Protein AF-A0A9D4T397-F1 (afdb_monomer)

Mean predicted aligned error: 15.8 Å

Structure (mmCIF, N/CA/C/O backbone):
data_AF-A0A9D4T397-F1
#
_entry.id   AF-A0A9D4T397-F1
#
loop_
_atom_site.group_PDB
_atom_site.id
_atom_site.type_symbol
_atom_site.label_atom_id
_atom_site.label_alt_id
_atom_site.label_comp_id
_atom_site.label_asym_id
_atom_site.label_entity_id
_atom_site.label_seq_id
_atom_site.pdbx_PDB_ins_code
_atom_site.Cartn_x
_atom_site.Cartn_y
_atom_site.Cartn_z
_atom_site.occupancy
_atom_site.B_iso_or_equiv
_atom_site.auth_seq_id
_atom_site.auth_comp_id
_atom_site.auth_asym_id
_atom_site.auth_atom_id
_atom_site.pdbx_PDB_model_num
ATOM 1 N N . MET A 1 1 ? 46.886 21.455 -94.958 1.00 32.69 1 MET A N 1
ATOM 2 C CA . MET A 1 1 ? 48.028 21.123 -94.073 1.00 32.69 1 MET A CA 1
ATOM 3 C C . MET A 1 1 ? 47.484 20.883 -92.666 1.00 32.69 1 MET A C 1
ATOM 5 O O . MET A 1 1 ? 46.916 21.795 -92.095 1.00 32.69 1 MET A O 1
ATOM 9 N N . ARG A 1 2 ? 47.286 19.612 -92.294 1.00 26.00 2 ARG A N 1
ATOM 10 C CA . ARG A 1 2 ? 47.994 18.867 -91.226 1.00 26.00 2 ARG A CA 1
ATOM 11 C C . ARG A 1 2 ? 47.809 19.390 -89.787 1.00 26.00 2 ARG A C 1
ATOM 13 O O . ARG A 1 2 ? 48.394 20.394 -89.420 1.00 26.00 2 ARG A O 1
ATOM 20 N N . ASN A 1 3 ? 47.084 18.566 -89.018 1.00 28.78 3 ASN A N 1
ATOM 21 C CA . ASN A 1 3 ? 47.314 18.112 -87.639 1.00 28.78 3 ASN A CA 1
ATOM 22 C C . ASN A 1 3 ? 47.782 19.111 -86.577 1.00 28.78 3 ASN A C 1
ATOM 24 O O . ASN A 1 3 ? 48.866 19.670 -86.690 1.00 28.78 3 ASN A O 1
ATOM 28 N N . LYS A 1 4 ? 47.130 19.057 -85.407 1.00 28.66 4 LYS A N 1
ATOM 29 C CA . LYS A 1 4 ? 47.877 18.869 -84.154 1.00 28.66 4 LYS A CA 1
ATOM 30 C C . LYS A 1 4 ? 47.061 18.127 -83.092 1.00 28.66 4 LYS A C 1
ATOM 32 O O . LYS A 1 4 ? 45.990 18.553 -82.677 1.00 28.66 4 LYS A O 1
ATOM 37 N N . GLN A 1 5 ? 47.613 16.976 -82.717 1.00 28.98 5 GLN A N 1
ATOM 38 C CA . GLN A 1 5 ? 47.228 16.101 -81.618 1.00 28.98 5 GLN A CA 1
ATOM 39 C C . GLN A 1 5 ? 47.583 16.713 -80.251 1.00 28.98 5 GLN A C 1
ATOM 41 O O . GLN A 1 5 ? 48.583 17.414 -80.123 1.00 28.98 5 GLN A O 1
ATOM 46 N N . LYS A 1 6 ? 46.757 16.354 -79.257 1.00 30.53 6 LYS A N 1
ATOM 47 C CA . LYS A 1 6 ? 47.047 16.012 -77.846 1.00 30.53 6 LYS A CA 1
ATOM 48 C C . LYS A 1 6 ? 48.353 16.515 -77.202 1.00 30.53 6 LYS A C 1
ATOM 50 O O . LYS A 1 6 ? 49.437 16.078 -77.568 1.00 30.53 6 LYS A O 1
ATOM 55 N N . ALA A 1 7 ? 48.193 17.174 -76.052 1.00 27.27 7 ALA A N 1
ATOM 56 C CA . ALA A 1 7 ? 48.993 16.894 -74.858 1.00 27.27 7 ALA A CA 1
ATOM 57 C C . ALA A 1 7 ? 48.145 17.118 -73.589 1.00 27.27 7 ALA A C 1
ATOM 59 O O . ALA A 1 7 ? 47.646 18.210 -73.330 1.00 27.27 7 ALA A O 1
ATOM 60 N N . THR A 1 8 ? 47.958 16.035 -72.844 1.00 28.36 8 THR A N 1
ATOM 61 C CA . THR A 1 8 ? 47.300 15.883 -71.541 1.00 28.36 8 THR A CA 1
ATOM 62 C C . THR A 1 8 ? 48.139 16.476 -70.406 1.00 28.36 8 THR A C 1
ATOM 64 O O . THR A 1 8 ? 49.345 16.241 -70.340 1.00 28.36 8 THR A O 1
ATOM 67 N N . ARG A 1 9 ? 47.499 17.172 -69.458 1.00 25.62 9 ARG A N 1
ATOM 68 C CA . ARG A 1 9 ? 48.044 17.388 -68.108 1.00 25.62 9 ARG A CA 1
ATOM 69 C C . ARG A 1 9 ? 46.893 17.492 -67.105 1.00 25.62 9 ARG A C 1
ATOM 71 O O . ARG A 1 9 ? 46.275 18.544 -66.963 1.00 25.62 9 ARG A O 1
ATOM 78 N N . ASP A 1 10 ? 46.602 16.373 -66.449 1.00 24.64 10 ASP A N 1
ATOM 79 C CA . ASP A 1 10 ? 45.645 16.277 -65.350 1.00 24.64 10 ASP A CA 1
ATOM 80 C C . ASP A 1 10 ? 46.150 17.069 -64.136 1.00 24.64 10 ASP A C 1
ATOM 82 O O . ASP A 1 10 ? 47.244 16.832 -63.623 1.00 24.64 10 ASP A O 1
ATOM 86 N N . ARG A 1 11 ? 45.341 18.030 -63.678 1.00 25.33 11 ARG A N 1
ATOM 87 C CA . ARG A 1 11 ? 45.494 18.702 -62.383 1.00 25.33 11 ARG A CA 1
ATOM 88 C C . ARG A 1 11 ? 44.459 18.109 -61.433 1.00 25.33 11 ARG A C 1
ATOM 90 O O . ARG A 1 11 ? 43.260 18.323 -61.610 1.00 25.33 11 ARG A O 1
ATOM 97 N N . VAL A 1 12 ? 44.952 17.369 -60.444 1.00 28.09 12 VAL A N 1
ATOM 98 C CA . VAL A 1 12 ? 44.207 16.873 -59.281 1.00 28.09 12 VAL A CA 1
ATOM 99 C C . VAL A 1 12 ? 43.492 18.051 -58.613 1.00 28.09 12 VAL A C 1
ATOM 101 O O . VAL A 1 12 ? 44.104 19.081 -58.332 1.00 28.09 12 VAL A O 1
ATOM 104 N N . ARG A 1 13 ? 42.176 17.919 -58.434 1.00 24.80 13 ARG A N 1
ATOM 105 C CA . ARG A 1 13 ? 41.287 18.924 -57.849 1.00 24.80 13 ARG A CA 1
ATOM 106 C C . ARG A 1 13 ? 40.946 18.470 -56.428 1.00 24.80 13 ARG A C 1
ATOM 108 O O . ARG A 1 13 ? 40.250 17.471 -56.272 1.00 24.80 13 ARG A O 1
ATOM 115 N N . ASP A 1 14 ? 41.442 19.191 -55.424 1.00 25.59 14 ASP A N 1
ATOM 116 C CA . ASP A 1 14 ? 41.036 19.044 -54.020 1.00 25.59 14 ASP A CA 1
ATOM 117 C C . ASP A 1 14 ? 39.523 19.287 -53.871 1.00 25.59 14 ASP A C 1
ATOM 119 O O . ASP A 1 14 ? 39.038 20.352 -54.277 1.00 25.59 14 ASP A O 1
ATOM 123 N N . PRO A 1 15 ? 38.745 18.368 -53.269 1.00 28.23 15 PRO A N 1
ATOM 124 C CA . PRO A 1 15 ? 37.384 18.664 -52.870 1.00 28.23 15 PRO A CA 1
ATOM 125 C C . PRO A 1 15 ? 37.344 19.228 -51.443 1.00 28.23 15 PRO A C 1
ATOM 127 O O . PRO A 1 15 ? 37.592 18.546 -50.454 1.00 28.23 15 PRO A O 1
ATOM 130 N N . GLY A 1 16 ? 36.993 20.514 -51.406 1.00 25.94 16 GLY A N 1
ATOM 131 C CA . GLY A 1 16 ? 36.494 21.336 -50.304 1.00 25.94 16 GLY A CA 1
ATOM 132 C C . GLY A 1 16 ? 36.182 20.679 -48.957 1.00 25.94 16 GLY A C 1
ATOM 133 O O . GLY A 1 16 ? 35.299 19.835 -48.816 1.00 25.94 16 GLY A O 1
ATOM 134 N N . VAL A 1 17 ? 36.801 21.250 -47.925 1.00 27.88 17 VAL A N 1
ATOM 135 C CA . VAL A 1 17 ? 36.392 21.162 -46.521 1.00 27.88 17 VAL A CA 1
ATOM 136 C C . VAL A 1 17 ? 35.009 21.807 -46.354 1.00 27.88 17 VAL A C 1
ATOM 138 O O . VAL A 1 17 ? 34.877 23.007 -46.112 1.00 27.88 17 VAL A O 1
ATOM 141 N N . THR A 1 18 ? 33.943 21.015 -46.453 1.00 28.14 18 THR A N 1
ATOM 142 C CA . THR A 1 18 ? 32.632 21.406 -45.924 1.00 28.14 18 THR A CA 1
ATOM 143 C C . THR A 1 18 ? 32.685 21.348 -44.399 1.00 28.14 18 THR A C 1
ATOM 145 O O . THR A 1 18 ? 32.777 20.266 -43.815 1.00 28.14 18 THR A O 1
ATOM 148 N N . LYS A 1 19 ? 32.631 22.515 -43.742 1.00 27.86 19 LYS A N 1
ATOM 149 C CA . LYS A 1 19 ? 32.484 22.650 -42.284 1.00 27.86 19 LYS A CA 1
ATOM 150 C C . LYS A 1 19 ? 31.275 21.829 -41.808 1.00 27.86 19 LYS A C 1
ATOM 152 O O . LYS A 1 19 ? 30.131 22.246 -41.982 1.00 27.86 19 LYS A O 1
ATOM 157 N N . LYS A 1 20 ? 31.522 20.671 -41.183 1.00 30.16 20 LYS A N 1
ATOM 158 C CA . LYS A 1 20 ? 30.503 19.919 -40.439 1.00 30.16 20 LYS A CA 1
ATOM 159 C C . LYS A 1 20 ? 29.979 20.813 -39.311 1.00 30.16 20 LYS A C 1
ATOM 161 O O . LYS A 1 20 ? 30.714 21.157 -38.388 1.00 30.16 20 LYS A O 1
ATOM 166 N N . LYS A 1 21 ? 28.701 21.190 -39.391 1.00 27.59 21 LYS A N 1
ATOM 167 C CA . LYS A 1 21 ? 27.923 21.738 -38.271 1.00 27.59 21 LYS A CA 1
ATOM 168 C C . LYS A 1 21 ? 28.069 20.759 -37.093 1.00 27.59 21 LYS A C 1
ATOM 170 O O . LYS A 1 21 ? 27.660 19.606 -37.225 1.00 27.59 21 LYS A O 1
ATOM 175 N N . LYS A 1 22 ? 28.679 21.187 -35.980 1.00 28.72 22 LYS A N 1
ATOM 176 C CA . LYS A 1 22 ? 28.710 20.415 -34.725 1.00 28.72 22 LYS A CA 1
ATOM 177 C C . LYS A 1 22 ? 27.262 20.131 -34.310 1.00 28.72 22 LYS A C 1
ATOM 179 O O . LYS A 1 22 ? 26.528 21.068 -34.003 1.00 28.72 22 LYS A O 1
ATOM 184 N N . ARG A 1 23 ? 26.848 18.861 -34.346 1.00 26.61 23 ARG A N 1
ATOM 185 C CA . ARG A 1 23 ? 25.638 18.399 -33.652 1.00 26.61 23 ARG A CA 1
ATOM 186 C C . ARG A 1 23 ? 25.927 18.381 -32.142 1.00 26.61 23 ARG A C 1
ATOM 188 O O . ARG A 1 23 ? 27.075 18.126 -31.774 1.00 26.61 23 ARG A O 1
ATOM 195 N N . PRO A 1 24 ? 24.942 18.684 -31.280 1.00 29.12 24 PRO A N 1
ATOM 196 C CA . PRO A 1 24 ? 25.073 18.470 -29.840 1.00 29.12 24 PRO A CA 1
ATOM 197 C C . PRO A 1 24 ? 25.274 16.971 -29.533 1.00 29.12 24 PRO A C 1
ATOM 199 O O . PRO A 1 24 ? 24.879 16.135 -30.348 1.00 29.12 24 PRO A O 1
ATOM 202 N N . PRO A 1 25 ? 25.906 16.614 -28.399 1.00 38.28 25 PRO A N 1
ATOM 203 C CA . PRO A 1 25 ? 26.264 15.237 -28.090 1.00 38.28 25 PRO A CA 1
ATOM 204 C C . PRO A 1 25 ? 25.022 14.477 -27.615 1.00 38.28 25 PRO A C 1
ATOM 206 O O . PRO A 1 25 ? 24.672 14.496 -26.439 1.00 38.28 25 PRO A O 1
ATOM 209 N N . SER A 1 26 ? 24.334 13.828 -28.544 1.00 40.88 26 SER A N 1
ATOM 210 C CA . SER A 1 26 ? 23.313 12.823 -28.250 1.00 40.88 26 SER A CA 1
ATOM 211 C C . SER A 1 26 ? 23.397 11.706 -29.285 1.00 40.88 26 SER A C 1
ATOM 213 O O . SER A 1 26 ? 22.489 11.507 -30.081 1.00 40.88 26 SER A O 1
ATOM 215 N N . GLU A 1 27 ? 24.522 11.003 -29.316 1.00 35.75 27 GLU A N 1
ATOM 216 C CA . GLU A 1 27 ? 24.625 9.721 -30.007 1.00 35.75 27 GLU A CA 1
ATOM 217 C C . GLU A 1 27 ? 25.244 8.746 -29.006 1.00 35.75 27 GLU A C 1
ATOM 219 O O . GLU A 1 27 ? 26.420 8.850 -28.663 1.00 35.75 27 GLU A O 1
ATOM 224 N N . CYS A 1 28 ? 24.419 7.837 -28.473 1.00 38.19 28 CYS A N 1
ATOM 225 C CA . CYS A 1 28 ? 24.928 6.615 -27.865 1.00 38.19 28 CYS A CA 1
ATOM 226 C C . CYS A 1 28 ? 25.693 5.859 -28.952 1.00 38.19 28 CYS A C 1
ATOM 228 O O . CYS A 1 28 ? 25.078 5.264 -29.840 1.00 38.19 28 CYS A O 1
ATOM 230 N N . GLU A 1 29 ? 27.016 5.868 -28.890 1.00 39.91 29 GLU A N 1
ATOM 231 C CA . GLU A 1 29 ? 27.826 4.896 -29.613 1.00 39.91 29 GLU A CA 1
ATOM 232 C C . GLU A 1 29 ? 27.652 3.570 -28.850 1.00 39.91 29 GLU A C 1
ATOM 234 O O . GLU A 1 29 ? 28.266 3.348 -27.812 1.00 39.91 29 GLU A O 1
ATOM 239 N N . VAL A 1 30 ? 26.693 2.736 -29.267 1.00 47.41 30 VAL A N 1
ATOM 240 C CA . VAL A 1 30 ? 26.606 1.365 -28.749 1.00 47.41 30 VAL A CA 1
ATOM 241 C C . VAL A 1 30 ? 27.689 0.570 -29.469 1.00 47.41 30 VAL A C 1
ATOM 243 O O . VAL A 1 30 ? 27.611 0.378 -30.689 1.00 47.41 30 VAL A O 1
ATOM 246 N N . ASP A 1 31 ? 28.706 0.140 -28.724 1.00 49.47 31 ASP A N 1
ATOM 247 C CA . ASP A 1 31 ? 29.770 -0.710 -29.249 1.00 49.47 31 ASP A CA 1
ATOM 248 C C . ASP A 1 31 ? 29.167 -2.022 -29.764 1.00 49.47 31 ASP A C 1
ATOM 250 O O . ASP A 1 31 ? 28.639 -2.839 -29.013 1.00 49.47 31 ASP A O 1
ATOM 254 N N . HIS A 1 32 ? 29.217 -2.204 -31.080 1.00 55.25 32 HIS A N 1
ATOM 255 C CA . HIS A 1 32 ? 28.773 -3.408 -31.772 1.00 55.25 32 HIS A CA 1
ATOM 256 C C . HIS A 1 32 ? 30.000 -4.143 -32.310 1.00 55.25 32 HIS A C 1
ATOM 258 O O . HIS A 1 32 ? 30.892 -3.528 -32.888 1.00 55.25 32 HIS A O 1
ATOM 264 N N . TRP A 1 33 ? 30.068 -5.457 -32.128 1.00 61.22 33 TRP A N 1
ATOM 265 C CA . TRP A 1 33 ? 31.190 -6.279 -32.586 1.00 61.22 33 TRP A CA 1
ATOM 266 C C . TRP A 1 33 ? 30.701 -7.520 -33.330 1.00 61.22 33 TRP A C 1
ATOM 268 O O . TRP A 1 33 ? 29.550 -7.939 -33.190 1.00 61.22 33 TRP A O 1
ATOM 278 N N . CYS A 1 34 ? 31.594 -8.122 -34.115 1.00 63.41 34 CYS A N 1
ATOM 279 C CA . CYS A 1 34 ? 31.302 -9.350 -34.845 1.00 63.41 34 CYS A CA 1
ATOM 280 C C . CYS A 1 34 ? 31.069 -10.528 -33.894 1.00 63.41 34 CYS A C 1
ATOM 282 O O . CYS A 1 34 ? 31.817 -10.740 -32.934 1.00 63.41 34 CYS A O 1
ATOM 284 N N . SER A 1 35 ? 30.023 -11.304 -34.179 1.00 60.94 35 SER A N 1
ATOM 285 C CA . SER A 1 35 ? 29.751 -12.550 -33.467 1.00 60.94 35 SER A CA 1
ATOM 286 C C . SER A 1 35 ? 30.775 -13.631 -33.835 1.00 60.94 35 SER A C 1
ATOM 288 O O . SER A 1 35 ? 31.486 -13.530 -34.835 1.00 60.94 35 SER A O 1
ATOM 290 N N . LYS A 1 36 ? 30.891 -14.648 -32.981 1.00 67.44 36 LYS A N 1
ATOM 291 C CA . LYS A 1 36 ? 31.815 -15.766 -33.165 1.00 67.44 36 LYS A CA 1
ATOM 292 C C . LYS A 1 36 ? 31.268 -16.759 -34.207 1.00 67.44 36 LYS A C 1
ATOM 294 O O . LYS A 1 36 ? 30.114 -17.168 -34.071 1.00 67.44 36 LYS A O 1
ATOM 299 N N . PRO A 1 37 ? 32.073 -17.199 -35.192 1.00 64.19 37 PRO A N 1
ATOM 300 C CA . PRO A 1 37 ? 31.685 -18.237 -36.144 1.00 64.19 37 PRO A CA 1
ATOM 301 C C . PRO A 1 37 ? 31.279 -19.553 -35.464 1.00 64.19 37 PRO A C 1
ATOM 303 O O . PRO A 1 37 ? 31.884 -19.982 -34.475 1.00 64.19 37 PRO A O 1
ATOM 306 N N . THR A 1 38 ? 30.273 -20.229 -36.022 1.00 54.81 38 THR A N 1
ATOM 307 C CA . THR A 1 38 ? 29.827 -21.552 -35.565 1.00 54.81 38 THR A CA 1
ATOM 308 C C . THR A 1 38 ? 30.926 -22.592 -35.789 1.00 54.81 38 THR A C 1
ATOM 310 O O . THR A 1 38 ? 31.296 -22.850 -36.930 1.00 54.81 38 THR A O 1
ATOM 313 N N . GLY A 1 39 ? 31.439 -23.193 -34.709 1.00 60.09 39 GLY A N 1
ATOM 314 C CA . GLY A 1 39 ? 32.471 -24.243 -34.758 1.00 60.09 39 GLY A CA 1
ATOM 315 C C . GLY A 1 39 ? 33.725 -23.960 -33.926 1.00 60.09 39 GLY A C 1
ATOM 316 O O . GLY A 1 39 ? 34.477 -24.882 -33.635 1.00 60.09 39 GLY A O 1
ATOM 317 N N . ILE A 1 40 ? 33.934 -22.719 -33.474 1.00 64.12 40 ILE A N 1
ATOM 318 C CA . ILE A 1 40 ? 35.049 -22.376 -32.576 1.00 64.12 40 ILE A CA 1
ATOM 319 C C . ILE A 1 40 ? 34.635 -22.692 -31.130 1.00 64.12 40 ILE A C 1
ATOM 321 O O . ILE A 1 40 ? 33.507 -22.400 -30.738 1.00 64.12 40 ILE A O 1
ATOM 325 N N . ASN A 1 41 ? 35.525 -23.236 -30.296 1.00 63.56 41 ASN A N 1
ATOM 326 C CA . ASN A 1 41 ? 35.232 -23.590 -28.896 1.00 63.56 41 ASN A CA 1
ATOM 327 C C . ASN A 1 41 ? 35.902 -22.637 -27.876 1.00 63.56 41 ASN A C 1
ATOM 329 O O . ASN A 1 41 ? 36.588 -23.081 -26.965 1.00 63.56 41 ASN A O 1
ATOM 333 N N . ARG A 1 42 ? 35.748 -21.314 -28.060 1.00 65.94 42 ARG A N 1
ATOM 334 C CA . ARG A 1 42 ? 36.219 -20.259 -27.128 1.00 65.94 42 ARG A CA 1
ATOM 335 C C . ARG A 1 42 ? 35.080 -19.556 -26.390 1.00 65.94 42 ARG A C 1
ATOM 337 O O . ARG A 1 42 ? 33.964 -19.508 -26.906 1.00 65.94 42 ARG A O 1
ATOM 344 N N . SER A 1 43 ? 35.356 -18.983 -25.224 1.00 67.00 43 SER A N 1
ATOM 345 C CA . SER A 1 43 ? 34.386 -18.132 -24.518 1.00 67.00 43 SER A CA 1
ATOM 346 C C . SER A 1 43 ? 34.147 -16.802 -25.255 1.00 67.00 43 SER A C 1
ATOM 348 O O . SER A 1 43 ? 34.983 -16.358 -26.047 1.00 67.00 43 SER A O 1
ATOM 350 N N . ASP A 1 44 ? 33.008 -16.149 -25.011 1.00 62.50 44 ASP A N 1
ATOM 351 C CA . ASP A 1 44 ? 32.657 -14.883 -25.678 1.00 62.50 44 ASP A CA 1
ATOM 352 C C . ASP A 1 44 ? 33.625 -13.740 -25.342 1.00 62.50 44 ASP A C 1
ATOM 354 O O . ASP A 1 44 ? 33.825 -12.834 -26.149 1.00 62.50 44 ASP A O 1
ATOM 358 N N . THR A 1 45 ? 34.237 -13.762 -24.159 1.00 61.75 45 THR A N 1
ATOM 359 C CA . THR A 1 45 ? 35.247 -12.784 -23.731 1.00 61.75 45 THR A CA 1
ATOM 360 C C . THR A 1 45 ? 36.570 -13.002 -24.459 1.00 61.75 45 THR A C 1
ATOM 362 O O . THR A 1 45 ? 37.114 -12.071 -25.047 1.00 61.75 45 THR A O 1
ATOM 365 N N . GLU A 1 46 ? 37.027 -14.248 -24.523 1.00 65.25 46 GLU A N 1
ATOM 366 C CA . GLU A 1 46 ? 38.259 -14.642 -25.207 1.00 65.25 46 GLU A CA 1
ATOM 367 C C . GLU A 1 46 ? 38.172 -14.420 -26.728 1.00 65.25 46 GLU A C 1
ATOM 369 O O . GLU A 1 46 ? 39.140 -14.004 -27.370 1.00 65.25 46 GLU A O 1
ATOM 374 N N . TRP A 1 47 ? 36.987 -14.613 -27.318 1.00 66.19 47 TRP A N 1
ATOM 375 C CA . TRP A 1 47 ? 36.724 -14.269 -28.717 1.00 66.19 47 TRP A CA 1
ATOM 376 C C . TRP A 1 47 ? 36.869 -12.769 -28.985 1.00 66.19 47 TRP A C 1
ATOM 378 O O . TRP A 1 47 ? 37.485 -12.374 -29.974 1.00 66.19 47 TRP A O 1
ATOM 388 N N . LYS A 1 48 ? 36.349 -11.919 -28.094 1.00 65.19 48 LYS A N 1
ATOM 389 C CA . LYS A 1 48 ? 36.448 -10.459 -28.242 1.00 65.19 48 LYS A CA 1
ATOM 390 C C . LYS A 1 48 ? 37.891 -9.959 -28.196 1.00 65.19 48 LYS A C 1
ATOM 392 O O . LYS A 1 48 ? 38.183 -8.930 -28.798 1.00 65.19 48 LYS A O 1
ATOM 397 N N . GLU A 1 49 ? 38.766 -10.647 -27.471 1.00 67.44 49 GLU A N 1
ATOM 398 C CA . GLU A 1 49 ? 40.176 -10.274 -27.328 1.00 67.44 49 GLU A CA 1
ATOM 399 C C . GLU A 1 49 ? 41.049 -10.769 -28.481 1.00 67.44 49 GLU A C 1
ATOM 401 O O . GLU A 1 49 ? 41.985 -10.078 -28.872 1.00 67.44 49 GLU A O 1
ATOM 406 N N . THR A 1 50 ? 40.734 -11.938 -29.044 1.00 64.81 50 THR A N 1
ATOM 407 C CA . THR A 1 50 ? 41.611 -12.619 -30.011 1.00 64.81 50 THR A CA 1
ATOM 408 C C . 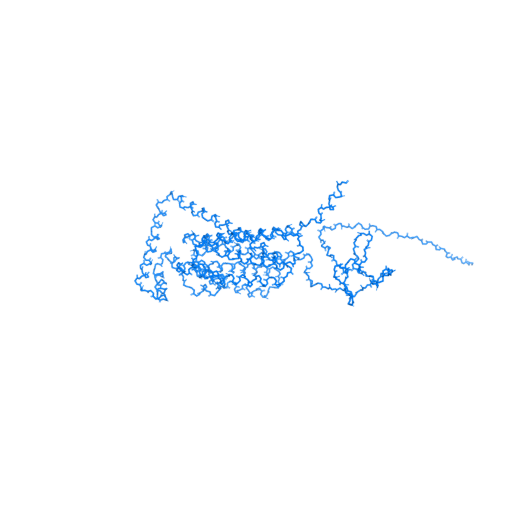THR A 1 50 ? 41.081 -12.627 -31.445 1.00 64.81 50 THR A C 1
ATOM 410 O O . THR A 1 50 ? 41.866 -12.688 -32.386 1.00 64.81 50 THR A O 1
ATOM 413 N N . GLY A 1 51 ? 39.761 -12.561 -31.635 1.00 63.84 51 GLY A N 1
ATOM 414 C CA . GLY A 1 51 ? 39.114 -12.705 -32.942 1.00 63.84 51 GLY A CA 1
ATOM 415 C C . GLY A 1 51 ? 38.939 -11.401 -33.725 1.00 63.84 51 GLY A C 1
ATOM 416 O O . GLY A 1 51 ? 38.689 -11.450 -34.928 1.00 63.84 51 GLY A O 1
ATOM 417 N N . ILE A 1 52 ? 39.073 -10.238 -33.075 1.00 67.25 52 ILE A N 1
ATOM 418 C CA . ILE A 1 52 ? 38.736 -8.933 -33.664 1.00 67.25 52 ILE A CA 1
ATOM 419 C C . ILE A 1 52 ? 39.986 -8.043 -33.749 1.00 67.25 52 ILE A C 1
ATOM 421 O O . ILE A 1 52 ? 40.576 -7.729 -32.713 1.00 67.25 52 ILE A O 1
ATOM 425 N N . PRO A 1 53 ? 40.380 -7.564 -34.944 1.00 65.06 53 PRO A N 1
ATOM 426 C CA . PRO A 1 53 ? 41.506 -6.656 -35.084 1.00 65.06 53 PRO A CA 1
ATOM 427 C C . PRO A 1 53 ? 41.194 -5.273 -34.497 1.00 65.06 53 PRO A C 1
ATOM 429 O O . PRO A 1 53 ? 40.090 -4.730 -34.655 1.00 65.06 53 PRO A O 1
ATOM 432 N N . VAL A 1 54 ? 42.204 -4.691 -33.847 1.00 63.97 54 VAL A N 1
ATOM 433 C CA . VAL A 1 54 ? 42.180 -3.344 -33.264 1.00 63.97 54 VAL A CA 1
ATOM 434 C C . VAL A 1 54 ? 42.745 -2.351 -34.281 1.00 63.97 54 VAL A C 1
ATOM 436 O O . VAL A 1 54 ? 43.825 -2.560 -34.834 1.00 63.97 54 VAL A O 1
ATOM 439 N N . GLY A 1 55 ? 42.009 -1.274 -34.558 1.00 63.12 55 GLY A N 1
ATOM 440 C CA . GLY A 1 55 ? 42.485 -0.189 -35.415 1.00 63.12 55 GLY A CA 1
ATOM 441 C C . GLY A 1 55 ? 43.588 0.636 -34.741 1.00 63.12 55 GLY A C 1
ATOM 442 O O . GLY A 1 55 ? 43.787 0.568 -33.531 1.00 63.12 55 GLY A O 1
ATOM 443 N N . ARG A 1 56 ? 44.282 1.485 -35.510 1.00 54.09 56 ARG A N 1
ATOM 444 C CA . ARG A 1 56 ? 45.321 2.397 -34.973 1.00 54.09 56 ARG A CA 1
ATOM 445 C C . ARG A 1 56 ? 44.799 3.386 -33.924 1.00 54.09 56 ARG A C 1
ATOM 447 O O . ARG A 1 56 ? 45.593 3.935 -33.171 1.00 54.09 56 ARG A O 1
ATOM 454 N N . ASP A 1 57 ? 43.483 3.555 -33.851 1.00 55.19 57 ASP A N 1
ATOM 455 C CA . ASP A 1 57 ? 42.790 4.425 -32.901 1.00 55.19 57 ASP A CA 1
ATOM 456 C C . ASP A 1 57 ? 42.475 3.723 -31.563 1.00 55.19 57 ASP A C 1
ATOM 458 O O . ASP A 1 57 ? 41.748 4.267 -30.737 1.00 55.19 57 ASP A O 1
ATOM 462 N N . GLY A 1 58 ? 42.943 2.483 -31.358 1.00 57.91 58 GLY A N 1
ATOM 463 C CA . GLY A 1 58 ? 42.645 1.673 -30.167 1.00 57.91 58 GLY A CA 1
ATOM 464 C C . GLY A 1 58 ? 41.221 1.097 -30.131 1.00 57.91 58 GLY A C 1
ATOM 465 O O . GLY A 1 58 ? 40.919 0.255 -29.289 1.00 57.91 58 GLY A O 1
ATOM 466 N N . LYS A 1 59 ? 40.351 1.497 -31.068 1.00 55.66 59 LYS A N 1
ATOM 467 C CA . LYS A 1 59 ? 38.993 0.962 -31.230 1.00 55.66 59 LYS A CA 1
ATOM 468 C C . LYS A 1 59 ? 39.003 -0.359 -32.010 1.00 55.66 59 LYS A C 1
ATOM 470 O O . LYS A 1 59 ? 39.688 -0.496 -33.028 1.00 55.66 59 LYS A O 1
ATOM 475 N N . ARG A 1 60 ? 38.228 -1.339 -31.534 1.00 62.56 60 ARG A N 1
ATOM 476 C CA . ARG A 1 60 ? 38.023 -2.633 -32.208 1.00 62.56 60 ARG A CA 1
ATOM 477 C C . ARG A 1 60 ? 37.175 -2.449 -33.462 1.00 62.56 60 ARG A C 1
ATOM 479 O O . ARG A 1 60 ? 36.283 -1.609 -33.507 1.00 62.56 60 ARG A O 1
ATOM 486 N N . SER A 1 61 ? 37.475 -3.222 -34.495 1.00 59.22 61 SER A N 1
ATOM 487 C CA . SER A 1 61 ? 36.770 -3.124 -35.770 1.00 59.22 61 SER A CA 1
ATOM 488 C C . SER A 1 61 ? 35.364 -3.738 -35.711 1.00 59.22 61 SER A C 1
ATOM 490 O O . SER A 1 61 ? 35.159 -4.838 -35.205 1.00 59.22 61 SER A O 1
ATOM 492 N N . HIS A 1 62 ? 34.380 -3.019 -36.254 1.00 56.22 62 HIS A N 1
ATOM 493 C CA . HIS A 1 62 ? 32.963 -3.388 -36.163 1.00 56.22 62 HIS A CA 1
ATOM 494 C C . HIS A 1 62 ? 32.538 -4.526 -37.121 1.00 56.22 62 HIS A C 1
ATOM 496 O O . HIS A 1 62 ? 31.526 -5.175 -36.862 1.00 56.22 62 HIS A O 1
ATOM 502 N N . CYS A 1 63 ? 33.305 -4.802 -38.191 1.00 59.44 63 CYS A N 1
ATOM 503 C CA . CYS A 1 63 ? 32.923 -5.730 -39.279 1.00 59.44 63 CYS A CA 1
ATOM 504 C C . CYS A 1 63 ? 34.094 -6.536 -39.893 1.00 59.44 63 CYS A C 1
ATOM 506 O O . CYS A 1 63 ? 34.044 -6.897 -41.071 1.00 59.44 63 CYS A O 1
ATOM 508 N N . THR A 1 64 ? 35.190 -6.760 -39.163 1.00 60.69 64 THR A N 1
ATOM 509 C CA . THR A 1 64 ? 36.332 -7.539 -39.678 1.00 60.69 64 THR A CA 1
ATOM 510 C C . THR A 1 64 ? 36.805 -8.557 -38.654 1.00 60.69 64 THR A C 1
ATOM 512 O O . THR A 1 64 ? 36.868 -8.247 -37.469 1.00 60.69 64 THR A O 1
ATOM 515 N N . VAL A 1 65 ? 37.131 -9.761 -39.121 1.00 66.88 65 VAL A N 1
ATOM 516 C CA . VAL A 1 65 ? 37.564 -10.906 -38.304 1.00 66.88 65 VAL A CA 1
ATOM 517 C C . VAL A 1 65 ? 38.790 -11.539 -38.975 1.00 66.88 65 VAL A C 1
ATOM 519 O O . VAL A 1 65 ? 38.981 -11.399 -40.187 1.00 66.88 65 VAL A O 1
ATOM 522 N N . PHE A 1 66 ? 39.642 -12.206 -38.198 1.00 63.88 66 PHE A N 1
ATOM 523 C CA . PHE A 1 66 ? 40.761 -12.985 -38.738 1.00 63.88 66 PHE A CA 1
ATOM 524 C C . PHE A 1 66 ? 40.273 -14.278 -39.416 1.00 63.88 66 PHE A C 1
ATOM 526 O O . PHE A 1 66 ? 39.445 -14.995 -38.858 1.00 63.88 66 PHE A O 1
ATOM 533 N N . GLU A 1 67 ? 40.803 -14.592 -40.604 1.00 56.38 67 GLU A N 1
ATOM 534 C CA . GLU A 1 67 ? 40.372 -15.731 -41.441 1.00 56.38 67 GLU A CA 1
ATOM 535 C C . GLU A 1 67 ? 40.619 -17.104 -40.793 1.00 56.38 67 GLU A C 1
ATOM 537 O O . GLU A 1 67 ? 39.843 -18.039 -40.989 1.00 56.38 67 GLU A O 1
ATOM 542 N N . LYS A 1 68 ? 41.684 -17.229 -39.989 1.00 59.12 68 LYS A N 1
ATOM 543 C CA . LYS A 1 68 ? 42.035 -18.446 -39.239 1.00 59.12 68 LYS A CA 1
ATOM 544 C C . LYS A 1 68 ? 42.521 -18.095 -37.829 1.00 59.12 68 LYS A C 1
ATOM 546 O O . LYS A 1 68 ? 43.722 -17.958 -37.615 1.00 59.12 68 LYS A O 1
ATOM 551 N N . PRO A 1 69 ? 41.628 -18.008 -36.832 1.00 53.69 69 PRO A N 1
ATOM 552 C CA . PRO A 1 69 ? 42.007 -17.664 -35.456 1.00 53.69 69 PRO A CA 1
ATOM 553 C C . PRO A 1 69 ? 42.822 -18.757 -34.728 1.00 53.69 69 PRO A C 1
ATOM 555 O O . PRO A 1 69 ? 43.231 -18.561 -33.581 1.00 53.69 69 PRO A O 1
ATOM 558 N N . GLU A 1 70 ? 43.048 -19.910 -35.368 1.00 52.03 70 GLU A N 1
ATOM 559 C CA . GLU A 1 70 ? 43.834 -21.037 -34.844 1.00 52.03 70 GLU A CA 1
ATOM 560 C C . GLU A 1 70 ? 45.307 -21.016 -35.289 1.00 52.03 70 GLU A C 1
ATOM 562 O O . GLU A 1 70 ? 46.157 -21.594 -34.615 1.00 52.03 70 GLU A O 1
ATOM 567 N N . ALA A 1 71 ? 45.641 -20.330 -36.387 1.00 51.81 71 ALA A N 1
ATOM 568 C CA . ALA A 1 71 ? 47.009 -20.245 -36.884 1.00 51.81 71 ALA A CA 1
ATOM 569 C C . ALA A 1 71 ? 47.638 -18.928 -36.417 1.00 51.81 71 ALA A C 1
ATOM 571 O O . ALA A 1 71 ? 47.314 -17.866 -36.938 1.00 51.81 71 ALA A O 1
ATOM 572 N N . LEU A 1 72 ? 48.573 -18.996 -35.463 1.00 49.00 72 LEU A N 1
ATOM 573 C CA . LEU A 1 72 ? 49.249 -17.839 -34.849 1.00 49.00 72 LEU A CA 1
ATOM 574 C C . LEU A 1 72 ? 49.972 -16.879 -35.830 1.00 49.00 72 LEU A C 1
ATOM 576 O O . LEU A 1 72 ? 50.518 -15.878 -35.381 1.00 49.00 72 LEU A O 1
ATOM 580 N N . ASN A 1 73 ? 49.993 -17.167 -37.136 1.00 49.34 73 ASN A N 1
ATOM 581 C CA . ASN A 1 73 ? 50.784 -16.450 -38.139 1.00 49.34 73 ASN A CA 1
ATOM 582 C C . ASN A 1 73 ? 50.014 -15.994 -39.396 1.00 49.34 73 ASN A C 1
ATOM 584 O O . ASN A 1 73 ? 50.634 -15.369 -40.255 1.00 49.34 73 ASN A O 1
ATOM 588 N N . ASP A 1 74 ? 48.706 -16.249 -39.530 1.00 47.03 74 ASP A N 1
ATOM 589 C CA . ASP A 1 74 ? 47.928 -15.756 -40.682 1.00 47.03 74 ASP A CA 1
ATOM 590 C C . ASP A 1 74 ? 47.199 -14.454 -40.306 1.00 47.03 74 ASP A C 1
ATOM 592 O O . ASP A 1 74 ? 46.235 -14.446 -39.544 1.00 47.03 74 ASP A O 1
ATOM 596 N N . THR A 1 75 ? 47.680 -13.321 -40.828 1.00 53.94 75 THR A N 1
ATOM 597 C CA . THR A 1 75 ? 47.117 -11.975 -40.578 1.00 53.94 75 THR A CA 1
ATOM 598 C C . THR A 1 75 ? 46.102 -11.547 -41.642 1.00 53.94 75 THR A C 1
ATOM 600 O O . THR A 1 75 ? 45.817 -10.356 -41.793 1.00 53.94 75 THR A O 1
ATOM 603 N N . SER A 1 76 ? 45.543 -12.493 -42.401 1.00 51.81 76 SER A N 1
ATOM 604 C CA . SER A 1 76 ? 44.537 -12.177 -43.410 1.00 51.81 76 SER A CA 1
ATOM 605 C C . SER A 1 76 ? 43.228 -11.736 -42.742 1.00 51.81 76 SER A C 1
ATOM 607 O O . SER A 1 76 ? 42.610 -12.438 -41.936 1.00 51.81 76 SER A O 1
ATOM 609 N N . ILE A 1 77 ? 42.838 -10.496 -43.044 1.00 57.31 77 ILE A N 1
ATOM 610 C CA . ILE A 1 77 ? 41.623 -9.859 -42.536 1.00 57.31 77 ILE A CA 1
ATOM 611 C C . ILE A 1 77 ? 40.520 -10.105 -43.558 1.00 57.31 77 ILE A C 1
ATOM 613 O O . ILE A 1 77 ? 40.597 -9.606 -44.683 1.00 57.31 77 ILE A O 1
ATOM 617 N N . VAL A 1 78 ? 39.471 -10.822 -43.161 1.00 58.00 78 VAL A N 1
ATOM 618 C CA . VAL A 1 78 ? 38.291 -11.033 -44.005 1.00 58.00 78 VAL A CA 1
ATOM 619 C C . VAL A 1 78 ? 37.161 -10.125 -43.522 1.00 58.00 78 VAL A C 1
ATOM 621 O O . VAL A 1 78 ? 36.896 -9.988 -42.325 1.00 58.00 78 VAL A O 1
ATOM 624 N N . ARG A 1 79 ? 36.495 -9.459 -44.474 1.00 50.62 79 ARG A N 1
ATOM 625 C CA . ARG A 1 79 ? 35.198 -8.817 -44.233 1.00 50.62 79 ARG A CA 1
ATOM 626 C C . ARG A 1 79 ? 34.142 -9.907 -44.270 1.00 50.62 79 ARG A C 1
ATOM 628 O O . ARG A 1 79 ? 33.744 -10.315 -45.358 1.00 50.62 79 ARG A O 1
ATOM 635 N N . ASP A 1 80 ? 33.696 -10.360 -43.108 1.00 50.91 80 ASP A N 1
ATOM 636 C CA . ASP A 1 80 ? 32.495 -11.181 -43.051 1.00 50.91 80 ASP A CA 1
ATOM 637 C C . ASP A 1 80 ? 31.271 -10.263 -42.946 1.00 50.91 80 ASP A C 1
ATOM 639 O O . ASP A 1 80 ? 31.151 -9.449 -42.030 1.00 50.91 80 ASP A O 1
ATOM 643 N N . GLY A 1 81 ? 30.398 -10.338 -43.948 1.00 51.12 81 GLY A N 1
ATOM 644 C CA . GLY A 1 81 ? 29.202 -9.506 -44.066 1.00 51.12 81 GLY A CA 1
ATOM 645 C C . GLY A 1 81 ? 27.950 -10.119 -43.439 1.00 51.12 81 GLY A C 1
ATOM 646 O O . GLY A 1 81 ? 26.866 -9.580 -43.653 1.00 51.12 81 GLY A O 1
ATOM 647 N N . SER A 1 82 ? 28.055 -11.245 -42.723 1.00 46.56 82 SER A N 1
ATOM 648 C CA . SER A 1 82 ? 26.918 -12.181 -42.665 1.00 46.56 82 SER A CA 1
ATOM 649 C C . SER A 1 82 ? 26.402 -12.577 -41.284 1.00 46.56 82 SER A C 1
ATOM 651 O O . SER A 1 82 ? 25.425 -13.318 -41.231 1.00 46.56 82 SER A O 1
ATOM 653 N N . HIS A 1 83 ? 26.978 -12.119 -40.168 1.00 44.56 83 HIS A N 1
ATOM 654 C CA . HIS A 1 83 ? 26.573 -12.620 -38.843 1.00 44.56 83 HIS A CA 1
ATOM 655 C C . HIS A 1 83 ? 26.443 -11.517 -37.784 1.00 44.56 83 HIS A C 1
ATOM 657 O O . HIS A 1 83 ? 27.200 -11.436 -36.812 1.00 44.56 83 HIS A O 1
ATOM 663 N N . HIS A 1 84 ? 25.421 -10.676 -37.950 1.00 42.84 84 HIS A N 1
ATOM 664 C CA . HIS A 1 84 ? 24.895 -9.855 -36.864 1.00 42.84 84 HIS A CA 1
ATOM 665 C C . HIS A 1 84 ? 23.976 -10.711 -35.985 1.00 42.84 84 HIS A C 1
ATOM 667 O O . HIS A 1 84 ? 22.828 -10.972 -36.340 1.00 42.84 84 HIS A O 1
ATOM 673 N N . HIS A 1 85 ? 24.451 -11.126 -34.808 1.00 38.03 85 HIS A N 1
ATOM 674 C CA . HIS A 1 85 ? 23.521 -11.479 -33.741 1.00 38.03 85 HIS A CA 1
ATOM 675 C C . HIS A 1 85 ? 22.875 -10.178 -33.265 1.00 38.03 85 HIS A C 1
ATOM 677 O O . HIS A 1 85 ? 23.472 -9.396 -32.528 1.00 38.03 85 HIS A O 1
ATOM 683 N N . HIS A 1 86 ? 21.651 -9.928 -33.719 1.00 38.69 86 HIS A N 1
ATOM 684 C CA . HIS A 1 86 ? 20.803 -8.941 -33.082 1.00 38.69 86 HIS A CA 1
ATOM 685 C C . HIS A 1 86 ? 20.505 -9.444 -31.663 1.00 38.69 86 HIS A C 1
ATOM 687 O O . HIS A 1 86 ? 19.741 -10.392 -31.480 1.00 38.69 86 HIS A O 1
ATOM 693 N N . GLN A 1 87 ? 21.085 -8.802 -30.645 1.00 40.25 87 GLN A 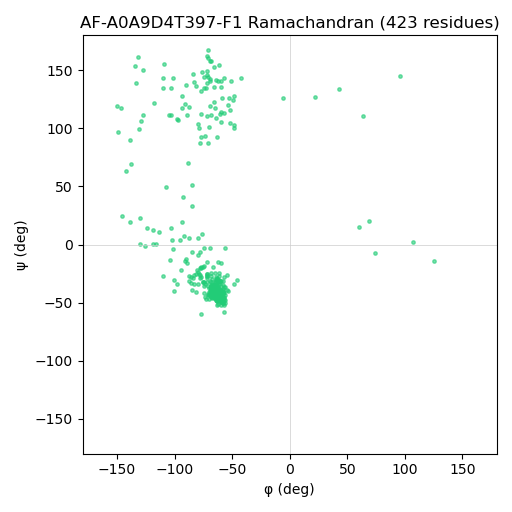N 1
ATOM 694 C CA . GLN A 1 87 ? 20.364 -8.675 -29.379 1.00 40.25 87 GLN A CA 1
ATOM 695 C C . GLN A 1 87 ? 18.970 -8.119 -29.715 1.00 40.25 87 GLN A C 1
ATOM 697 O O . GLN A 1 87 ? 18.876 -7.282 -30.625 1.00 40.25 87 GLN A O 1
ATOM 702 N N . PRO A 1 88 ? 17.891 -8.588 -29.056 1.00 33.72 88 PRO A N 1
ATOM 703 C CA . PRO A 1 88 ? 16.559 -8.060 -29.311 1.00 33.72 88 PRO A CA 1
ATOM 704 C C . PRO A 1 88 ? 16.651 -6.540 -29.260 1.00 33.72 88 PRO A C 1
ATOM 706 O O . PRO A 1 88 ? 17.191 -6.016 -28.288 1.00 33.72 88 PRO A O 1
ATOM 709 N N . LEU A 1 89 ? 16.217 -5.869 -30.335 1.00 39.88 89 LEU A N 1
ATOM 710 C CA . LEU A 1 89 ? 16.282 -4.417 -30.476 1.00 39.88 89 LEU A CA 1
ATOM 711 C C . LEU A 1 89 ? 15.726 -3.782 -29.194 1.00 39.88 89 LEU A C 1
ATOM 713 O O . LEU A 1 89 ? 14.511 -3.676 -29.015 1.00 39.88 89 LEU A O 1
ATOM 717 N N . GLU A 1 90 ? 16.604 -3.345 -28.293 1.00 41.88 90 GLU A N 1
ATOM 718 C CA . GLU A 1 90 ? 16.209 -2.329 -27.338 1.00 41.88 90 GLU A CA 1
ATOM 719 C C . GLU A 1 90 ? 15.797 -1.118 -28.183 1.00 41.88 90 GLU A C 1
ATOM 721 O O . GLU A 1 90 ? 16.484 -0.802 -29.164 1.00 41.88 90 GLU A O 1
ATOM 726 N N . PRO A 1 91 ? 14.672 -0.448 -27.872 1.00 38.34 91 PRO A N 1
ATOM 727 C CA . PRO A 1 91 ? 14.269 0.746 -28.597 1.00 38.34 91 PRO A CA 1
ATOM 728 C C . PRO A 1 91 ? 15.478 1.677 -28.689 1.00 38.34 91 PRO A C 1
ATOM 730 O O . PRO A 1 91 ? 16.123 1.925 -27.665 1.00 38.34 91 PRO A O 1
ATOM 733 N N . GLY A 1 92 ? 15.808 2.116 -29.912 1.00 43.94 92 GLY A N 1
ATOM 734 C CA . GLY A 1 92 ? 17.023 2.880 -30.206 1.00 43.94 92 GLY A CA 1
ATOM 735 C C . GLY A 1 92 ? 17.289 3.947 -29.148 1.00 43.94 92 GLY A C 1
ATOM 736 O O . GLY A 1 92 ? 16.345 4.522 -28.608 1.00 43.94 92 GLY A O 1
ATOM 737 N N . CYS A 1 93 ? 18.561 4.172 -28.819 1.00 56.28 93 CYS A N 1
ATOM 738 C CA . CYS A 1 93 ? 18.997 4.931 -27.642 1.00 56.28 93 CYS A CA 1
ATOM 739 C C . CYS A 1 93 ? 18.258 6.271 -27.412 1.00 56.28 93 CYS A C 1
ATOM 741 O O . CYS A 1 93 ? 17.992 6.633 -26.267 1.00 56.28 93 CYS A O 1
ATOM 743 N N . ASP A 1 94 ? 17.800 6.927 -28.483 1.00 57.75 94 ASP A N 1
ATOM 744 C CA . ASP A 1 94 ? 16.956 8.132 -28.472 1.00 57.75 94 ASP A CA 1
ATOM 745 C C . ASP A 1 94 ? 15.568 7.988 -27.822 1.00 57.75 94 ASP A C 1
ATOM 747 O O . ASP A 1 94 ? 14.912 8.988 -27.537 1.00 57.75 94 ASP A O 1
ATOM 751 N N . ARG A 1 95 ? 15.070 6.770 -27.592 1.00 69.25 95 ARG A N 1
ATOM 752 C CA . ARG A 1 95 ? 13.711 6.506 -27.084 1.00 69.25 95 ARG A CA 1
ATOM 753 C C . ARG A 1 95 ? 13.671 5.833 -25.716 1.00 69.25 95 ARG A C 1
ATOM 755 O O . ARG A 1 95 ? 12.581 5.637 -25.179 1.00 69.25 95 ARG A O 1
ATOM 762 N N . ARG A 1 96 ? 14.818 5.542 -25.093 1.00 71.06 96 ARG A N 1
ATOM 763 C CA . ARG A 1 96 ? 14.875 4.946 -23.739 1.00 71.06 96 ARG A CA 1
ATOM 764 C C . ARG A 1 96 ? 14.206 5.825 -22.678 1.00 71.06 96 ARG A C 1
ATOM 766 O O . ARG A 1 96 ? 13.573 5.317 -21.751 1.00 71.06 96 ARG A O 1
ATOM 773 N N . TRP A 1 97 ? 14.256 7.147 -22.856 1.00 78.75 97 TRP A N 1
ATOM 774 C CA . TRP A 1 97 ? 13.587 8.101 -21.969 1.00 78.75 97 TRP A CA 1
ATOM 775 C C . TRP A 1 97 ? 12.061 7.925 -21.932 1.00 78.75 97 TRP A C 1
ATOM 777 O O . TRP A 1 97 ? 11.456 8.260 -20.917 1.00 78.75 97 TRP A O 1
ATOM 787 N N . LEU A 1 98 ? 11.435 7.348 -22.971 1.00 82.81 98 LEU A N 1
ATOM 788 C CA . LEU A 1 98 ? 9.995 7.065 -22.979 1.00 82.81 98 LEU A CA 1
ATOM 789 C C . LEU A 1 98 ? 9.634 6.063 -21.874 1.00 82.81 98 LEU A C 1
ATOM 791 O O . LEU A 1 98 ? 8.715 6.291 -21.096 1.00 82.81 98 LEU A O 1
ATOM 795 N N . VAL A 1 99 ? 10.406 4.988 -21.708 1.00 83.50 99 VAL A N 1
ATOM 796 C CA . VAL A 1 99 ? 10.147 4.000 -20.645 1.00 83.50 99 VAL A CA 1
ATOM 797 C C . VAL A 1 99 ? 10.253 4.648 -19.259 1.00 83.50 99 VAL A C 1
ATOM 799 O O . VAL A 1 99 ? 9.416 4.415 -18.383 1.00 83.50 99 VAL A O 1
ATOM 802 N N . HIS A 1 100 ? 11.252 5.511 -19.061 1.00 82.88 100 HIS A N 1
ATOM 803 C CA . HIS A 1 100 ? 11.430 6.241 -17.806 1.00 82.88 100 HIS A CA 1
ATOM 804 C C . HIS A 1 100 ? 10.317 7.260 -17.553 1.00 82.88 100 HIS A C 1
ATOM 806 O O . HIS A 1 100 ? 9.808 7.328 -16.435 1.00 82.88 100 HIS A O 1
ATOM 812 N N . MET A 1 101 ? 9.893 7.988 -18.586 1.00 88.12 101 MET A N 1
ATOM 813 C CA . MET A 1 101 ? 8.774 8.925 -18.521 1.00 88.12 101 MET A CA 1
ATOM 814 C C . MET A 1 101 ? 7.477 8.201 -18.145 1.00 88.12 101 MET A C 1
ATOM 816 O O . MET A 1 101 ? 6.761 8.643 -17.252 1.00 88.12 101 MET A O 1
ATOM 820 N N . ALA A 1 102 ? 7.200 7.047 -18.754 1.00 90.25 102 ALA A N 1
ATOM 821 C CA . ALA A 1 102 ? 6.010 6.266 -18.438 1.00 90.25 102 ALA A CA 1
ATOM 822 C C . ALA A 1 102 ? 6.005 5.745 -16.990 1.00 90.25 102 ALA A C 1
ATOM 824 O O . ALA A 1 102 ? 4.964 5.764 -16.332 1.00 90.25 102 ALA A O 1
ATOM 825 N N . ASN A 1 103 ? 7.161 5.334 -16.459 1.00 89.25 103 ASN A N 1
ATOM 826 C CA . ASN A 1 103 ? 7.294 4.955 -15.048 1.00 89.25 103 ASN A CA 1
ATOM 827 C C . ASN A 1 103 ? 7.139 6.160 -14.102 1.00 89.25 103 ASN A C 1
ATOM 829 O O . ASN A 1 103 ? 6.527 6.027 -13.043 1.00 89.25 103 ASN A O 1
ATOM 833 N N . ALA A 1 104 ? 7.646 7.335 -14.483 1.00 91.31 104 ALA A N 1
ATOM 834 C CA . ALA A 1 104 ? 7.481 8.564 -13.711 1.00 91.31 104 ALA A CA 1
ATOM 835 C C . ALA A 1 104 ? 6.008 9.003 -13.653 1.00 91.31 104 ALA A C 1
ATOM 837 O O . ALA A 1 104 ? 5.497 9.275 -12.570 1.00 91.31 104 ALA A O 1
ATOM 838 N N . VAL A 1 105 ? 5.300 8.981 -14.789 1.00 94.62 105 VAL A N 1
ATOM 839 C CA . VAL A 1 105 ? 3.856 9.266 -14.866 1.00 94.62 105 VAL A CA 1
ATOM 840 C C . VAL A 1 105 ? 3.051 8.264 -14.038 1.00 94.62 105 VAL A C 1
ATOM 842 O O . VAL A 1 105 ? 2.144 8.655 -13.305 1.00 94.62 105 VAL A O 1
ATOM 845 N N . PHE A 1 106 ? 3.415 6.979 -14.082 1.00 94.12 106 PHE A N 1
ATOM 846 C CA . PHE A 1 106 ? 2.799 5.964 -13.230 1.00 94.12 106 PHE A CA 1
ATOM 847 C C . PHE A 1 106 ? 2.954 6.311 -11.739 1.00 94.12 106 PHE A C 1
ATOM 849 O O . PHE A 1 106 ? 1.965 6.311 -11.008 1.00 94.12 106 PHE A O 1
ATOM 856 N N . MET A 1 107 ? 4.164 6.658 -11.285 1.00 93.25 107 MET A N 1
ATOM 857 C CA . MET A 1 107 ? 4.409 7.045 -9.888 1.00 93.25 107 MET A CA 1
ATOM 858 C C . MET A 1 107 ? 3.728 8.364 -9.505 1.00 93.25 107 MET A C 1
ATOM 860 O O . MET A 1 107 ? 3.239 8.485 -8.383 1.00 93.25 107 MET A O 1
ATOM 864 N N . ALA A 1 108 ? 3.636 9.325 -10.427 1.00 94.25 108 ALA A N 1
ATOM 865 C CA . ALA A 1 108 ? 2.903 10.568 -10.212 1.00 94.25 108 ALA A CA 1
ATOM 866 C C . ALA A 1 108 ? 1.414 10.302 -9.943 1.00 94.25 108 ALA A C 1
ATOM 868 O O . ALA A 1 108 ? 0.849 10.895 -9.025 1.00 94.25 108 ALA A O 1
ATOM 869 N N . GLY A 1 109 ? 0.801 9.364 -10.675 1.00 95.25 109 GLY A N 1
ATOM 870 C CA . GLY A 1 109 ? -0.580 8.941 -10.423 1.00 95.25 109 GLY A CA 1
ATOM 871 C C . GLY A 1 109 ? -0.760 8.309 -9.042 1.00 95.25 109 GLY A C 1
ATOM 872 O O . GLY A 1 109 ? -1.721 8.632 -8.347 1.00 95.25 109 GLY A O 1
ATOM 873 N N . VAL A 1 110 ? 0.202 7.493 -8.593 1.00 93.94 110 VAL A N 1
ATOM 874 C CA . VAL A 1 110 ? 0.195 6.904 -7.241 1.00 93.94 110 VAL A CA 1
ATOM 875 C C . VAL A 1 110 ? 0.329 7.972 -6.152 1.00 93.94 110 VAL A C 1
ATOM 877 O O . VAL A 1 110 ? -0.394 7.938 -5.166 1.00 93.94 110 VAL A O 1
ATOM 880 N N . LEU A 1 111 ? 1.250 8.926 -6.286 1.00 93.31 111 LEU A N 1
ATOM 881 C CA . LEU A 1 111 ? 1.428 9.974 -5.272 1.00 93.31 111 LEU A CA 1
ATOM 882 C C . LEU A 1 111 ? 0.232 10.934 -5.230 1.00 93.31 111 LEU A C 1
ATOM 884 O O . LEU A 1 111 ? -0.222 11.309 -4.149 1.00 93.31 111 LEU A O 1
ATOM 888 N N . GLY A 1 112 ? -0.304 11.294 -6.399 1.00 92.75 112 GLY A N 1
ATOM 889 C CA . GLY A 1 112 ? -1.480 12.154 -6.507 1.00 92.75 112 GLY A CA 1
ATOM 890 C C . GLY A 1 112 ? -2.726 11.522 -5.888 1.00 92.75 112 GLY A C 1
ATOM 891 O O . GLY A 1 112 ? -3.459 12.193 -5.160 1.00 92.75 112 GLY A O 1
ATOM 892 N N . SER A 1 113 ? -2.949 10.225 -6.116 1.00 93.19 113 SER A N 1
ATOM 893 C CA . SER A 1 113 ? -4.087 9.519 -5.524 1.00 93.19 113 SER A CA 1
ATOM 894 C C . SER A 1 113 ? -3.962 9.398 -4.008 1.00 93.19 113 SER A C 1
ATOM 896 O O . SER A 1 113 ? -4.949 9.645 -3.327 1.00 93.19 113 SER A O 1
ATOM 898 N N . LEU A 1 114 ? -2.773 9.097 -3.471 1.00 91.06 114 LEU A N 1
ATOM 899 C CA . LEU A 1 114 ? -2.541 8.994 -2.027 1.00 91.06 114 LEU A CA 1
ATOM 900 C C . LEU A 1 114 ? -2.806 10.325 -1.317 1.00 91.06 114 LEU A C 1
ATOM 902 O O . LEU A 1 114 ? -3.461 10.350 -0.276 1.00 91.06 114 LEU A O 1
ATOM 906 N N . ALA A 1 115 ? -2.357 11.442 -1.894 1.00 86.44 115 ALA A N 1
ATOM 907 C CA . ALA A 1 115 ? -2.604 12.766 -1.330 1.00 86.44 115 ALA A CA 1
ATOM 908 C C . ALA A 1 115 ? -4.107 13.100 -1.261 1.00 86.44 115 ALA A C 1
ATOM 910 O O . ALA A 1 115 ? -4.571 13.689 -0.284 1.00 86.44 115 ALA A O 1
ATOM 911 N N . ALA A 1 116 ? -4.880 12.695 -2.273 1.00 87.75 116 ALA A N 1
ATOM 912 C CA . ALA A 1 116 ? -6.309 12.984 -2.354 1.00 87.75 116 ALA A CA 1
ATOM 913 C C . ALA A 1 116 ? -7.185 11.980 -1.581 1.00 87.75 116 ALA A C 1
ATOM 915 O O . ALA A 1 116 ? -8.169 12.372 -0.948 1.00 87.75 116 ALA A O 1
ATOM 916 N N . SER A 1 117 ? -6.853 10.685 -1.609 1.00 85.62 117 SER A N 1
ATOM 917 C CA . SER A 1 117 ? -7.728 9.609 -1.129 1.00 85.62 117 SER A CA 1
ATOM 918 C C . SER A 1 117 ? -8.031 9.720 0.360 1.00 85.62 117 SER A C 1
ATOM 920 O O . SER A 1 117 ? -9.170 9.490 0.763 1.00 85.62 117 SER A O 1
ATOM 922 N N . GLY A 1 118 ? -7.059 10.129 1.182 1.00 80.69 118 GLY A N 1
ATOM 923 C CA . GLY A 1 118 ? -7.268 10.306 2.622 1.00 80.69 118 GLY A CA 1
ATOM 924 C C . GLY A 1 118 ? -8.388 11.306 2.923 1.00 80.69 118 GLY A C 1
ATOM 925 O O . GLY A 1 118 ? -9.334 10.978 3.627 1.00 80.69 118 GLY A O 1
ATOM 926 N N . TYR A 1 119 ? -8.340 12.485 2.300 1.00 83.38 119 TYR A N 1
ATOM 927 C CA . TYR A 1 119 ? -9.337 13.539 2.498 1.00 83.38 119 TYR A CA 1
ATOM 928 C C . TYR A 1 119 ? -10.701 13.179 1.893 1.00 83.38 119 TYR A C 1
ATOM 930 O O . TYR A 1 119 ? -11.747 13.302 2.534 1.00 83.38 119 TYR A O 1
ATOM 938 N N . VAL A 1 120 ? -10.699 12.694 0.649 1.00 87.75 120 VAL A N 1
ATOM 939 C CA . VAL A 1 120 ? -11.930 12.409 -0.099 1.00 87.75 120 VAL A CA 1
ATOM 940 C C . VAL A 1 120 ? -12.732 11.277 0.556 1.00 87.75 120 VAL A C 1
ATOM 942 O O . VAL A 1 120 ? -13.963 11.327 0.596 1.00 87.75 120 VAL A O 1
ATOM 945 N N . THR A 1 121 ? -12.059 10.271 1.119 1.00 86.25 121 THR A N 1
ATOM 946 C CA . THR A 1 121 ? -12.722 9.123 1.762 1.00 86.25 121 THR A CA 1
ATOM 947 C C . THR A 1 121 ? -13.377 9.463 3.093 1.00 86.25 121 THR A C 1
ATOM 949 O O . THR A 1 121 ? -14.355 8.808 3.471 1.00 86.25 121 THR A O 1
ATOM 952 N N . ASP A 1 122 ? -12.898 10.494 3.786 1.00 81.38 122 ASP A N 1
ATOM 953 C CA . ASP A 1 122 ? -13.535 11.030 4.989 1.00 81.38 122 ASP A CA 1
ATOM 954 C C . ASP A 1 122 ? -14.839 11.761 4.650 1.00 81.38 122 ASP A C 1
ATOM 956 O O . ASP A 1 122 ? -15.847 11.598 5.349 1.00 81.38 122 ASP A O 1
ATOM 960 N N . ILE A 1 123 ? -14.882 12.447 3.505 1.00 83.44 123 ILE A N 1
ATOM 961 C CA . ILE A 1 123 ? -16.086 13.138 3.036 1.00 83.44 123 ILE A CA 1
ATOM 962 C C . ILE A 1 123 ? -17.101 12.152 2.451 1.00 83.44 123 ILE A C 1
ATOM 964 O O . ILE A 1 123 ? -18.230 12.062 2.933 1.00 83.44 123 ILE A O 1
ATOM 968 N N . ILE A 1 124 ? -16.718 11.418 1.410 1.00 86.88 124 ILE A N 1
ATOM 969 C CA . ILE A 1 124 ? -17.648 10.629 0.590 1.00 86.88 124 ILE A CA 1
ATOM 970 C C . ILE A 1 124 ? -17.970 9.275 1.245 1.00 86.88 124 ILE A C 1
ATOM 972 O O . ILE A 1 124 ? -19.050 8.719 1.032 1.00 86.88 124 ILE A O 1
ATOM 976 N N . GLY A 1 125 ? -17.062 8.775 2.085 1.00 83.94 125 GLY A N 1
ATOM 977 C CA . GLY A 1 125 ? -17.130 7.454 2.698 1.00 83.94 125 GLY A CA 1
ATOM 978 C C . GLY A 1 125 ? -16.331 6.410 1.918 1.00 83.94 125 GLY A C 1
ATOM 979 O O . GLY A 1 125 ? -16.267 6.425 0.689 1.00 83.94 125 GLY A O 1
ATOM 980 N N . ARG A 1 126 ? -15.733 5.463 2.648 1.00 85.81 126 ARG A N 1
ATOM 981 C CA . ARG A 1 126 ? -14.754 4.500 2.112 1.00 85.81 126 ARG A CA 1
ATOM 982 C C . ARG A 1 126 ? -15.349 3.585 1.029 1.00 85.81 126 ARG A C 1
ATOM 984 O O . ARG A 1 126 ? -14.787 3.481 -0.053 1.00 85.81 126 ARG A O 1
ATOM 991 N N . LYS A 1 127 ? -16.527 2.994 1.276 1.00 83.69 127 LYS A N 1
ATOM 992 C CA . LYS A 1 127 ? -17.184 2.039 0.356 1.00 83.69 127 LYS A CA 1
ATOM 993 C C . LYS A 1 127 ? -17.497 2.633 -1.024 1.00 83.69 127 LYS A C 1
ATOM 995 O O . LYS A 1 127 ? -17.297 1.979 -2.038 1.00 83.69 127 LYS A O 1
ATOM 1000 N N . ARG A 1 128 ? -17.967 3.883 -1.070 1.00 86.69 128 ARG A N 1
ATOM 1001 C CA . ARG A 1 128 ? -18.288 4.564 -2.337 1.00 86.69 128 ARG A CA 1
ATOM 1002 C C . ARG A 1 128 ? -17.033 4.854 -3.158 1.00 86.69 128 ARG A C 1
ATOM 1004 O O . ARG A 1 128 ? -17.071 4.736 -4.376 1.00 86.69 128 ARG A O 1
ATOM 1011 N N . ILE A 1 129 ? -15.933 5.207 -2.489 1.00 89.12 129 ILE A N 1
ATOM 1012 C CA . ILE A 1 129 ? -14.648 5.447 -3.151 1.00 89.12 129 ILE A CA 1
ATOM 1013 C C . ILE A 1 129 ? -14.060 4.161 -3.721 1.00 89.12 129 ILE A C 1
ATOM 1015 O O . ILE A 1 129 ? -13.559 4.205 -4.836 1.00 89.12 129 ILE A O 1
ATOM 1019 N N . ILE A 1 130 ? -14.172 3.032 -3.014 1.00 86.69 130 ILE A N 1
ATOM 1020 C CA . ILE A 1 130 ? -13.763 1.717 -3.533 1.00 86.69 130 ILE A CA 1
ATOM 1021 C C . ILE A 1 130 ? -14.511 1.415 -4.837 1.00 86.69 130 ILE A C 1
ATOM 1023 O O . ILE A 1 130 ? -13.867 1.304 -5.875 1.00 86.69 130 ILE A O 1
ATOM 1027 N N . GLY A 1 131 ? -15.849 1.407 -4.821 1.00 85.44 131 GLY A N 1
ATOM 1028 C CA . GLY A 1 131 ? -16.634 1.112 -6.027 1.00 85.44 131 GLY A CA 1
ATOM 1029 C C . GLY A 1 131 ? -16.373 2.091 -7.181 1.00 85.44 131 GLY A C 1
ATOM 1030 O O . GLY A 1 131 ? -16.238 1.681 -8.333 1.00 85.44 131 GLY A O 1
ATOM 1031 N N . GLY A 1 132 ? -16.227 3.387 -6.877 1.00 89.19 132 GLY A N 1
ATOM 1032 C CA . GLY A 1 132 ? -15.868 4.402 -7.870 1.00 89.19 132 GLY A CA 1
ATOM 1033 C C . GLY A 1 132 ? -14.476 4.187 -8.474 1.00 89.19 132 GLY A C 1
ATOM 1034 O O . GLY A 1 132 ? -14.324 4.240 -9.692 1.00 89.19 132 GLY A O 1
ATOM 1035 N N . ALA A 1 133 ? -13.467 3.898 -7.648 1.00 89.69 133 ALA A N 1
ATOM 1036 C CA . ALA A 1 133 ? -12.104 3.629 -8.101 1.00 89.69 133 ALA A CA 1
ATOM 1037 C C . ALA A 1 133 ? -12.020 2.340 -8.930 1.00 89.69 133 ALA A C 1
ATOM 1039 O O . ALA A 1 133 ? -11.333 2.327 -9.949 1.00 89.69 133 ALA A O 1
ATOM 1040 N N . THR A 1 134 ? -12.754 1.287 -8.553 1.00 88.62 134 THR A N 1
ATOM 1041 C CA . THR A 1 134 ? -12.858 0.046 -9.335 1.00 88.62 134 THR A CA 1
ATOM 1042 C C . THR A 1 134 ? -13.452 0.315 -10.718 1.00 88.62 134 THR A C 1
ATOM 1044 O O . THR A 1 134 ? -12.908 -0.133 -11.726 1.00 88.62 134 THR A O 1
ATOM 1047 N N . PHE A 1 135 ? -14.526 1.104 -10.798 1.00 91.00 135 PHE A N 1
ATOM 1048 C CA . PHE A 1 135 ? -15.147 1.460 -12.074 1.00 91.00 135 PHE A CA 1
ATOM 1049 C C . PHE A 1 135 ? -14.207 2.275 -12.977 1.00 91.00 135 PHE A C 1
ATOM 1051 O O . PHE A 1 135 ? -14.038 1.950 -14.153 1.00 91.00 135 PHE A O 1
ATOM 1058 N N . VAL A 1 136 ? -13.537 3.291 -12.419 1.00 93.31 136 VAL A N 1
ATOM 1059 C CA . VAL A 1 136 ? -12.545 4.099 -13.149 1.00 93.31 136 VAL A CA 1
ATOM 1060 C C . VAL A 1 136 ? -11.371 3.237 -13.621 1.00 93.31 136 VAL A C 1
ATOM 1062 O O . VAL A 1 136 ? -10.926 3.385 -14.760 1.00 93.31 136 VAL A O 1
ATOM 1065 N N . LEU A 1 137 ? -10.905 2.301 -12.790 1.00 92.00 137 LEU A N 1
ATOM 1066 C CA . LEU A 1 137 ? -9.849 1.358 -13.148 1.00 92.00 137 LEU A CA 1
ATOM 1067 C C . LEU A 1 137 ? -10.255 0.481 -14.339 1.00 92.00 137 LEU A C 1
ATOM 1069 O O . LEU A 1 137 ? -9.460 0.334 -15.264 1.00 92.00 137 LEU A O 1
ATOM 1073 N N . MET A 1 138 ? -11.479 -0.059 -14.353 1.00 91.44 138 MET A N 1
ATOM 1074 C CA . MET A 1 138 ? -11.968 -0.879 -15.469 1.00 91.44 138 MET A CA 1
ATOM 1075 C C . MET A 1 138 ? -12.049 -0.087 -16.777 1.00 91.44 138 MET A C 1
ATOM 1077 O O . MET A 1 138 ? -11.580 -0.568 -17.808 1.00 91.44 138 MET A O 1
ATOM 1081 N N . ILE A 1 139 ? -12.578 1.141 -16.738 1.00 94.12 139 ILE A N 1
ATOM 1082 C CA . ILE A 1 139 ? -12.645 2.009 -17.924 1.00 94.12 139 ILE A CA 1
ATOM 1083 C C . ILE A 1 139 ? -11.243 2.330 -18.437 1.00 94.12 139 ILE A C 1
ATOM 1085 O O . ILE A 1 139 ? -10.993 2.246 -19.637 1.00 94.12 139 ILE A O 1
ATOM 1089 N N . ALA A 1 140 ? -10.317 2.690 -17.546 1.00 94.50 140 ALA A N 1
ATOM 1090 C CA . ALA A 1 140 ? -8.959 3.045 -17.935 1.00 94.50 140 ALA A CA 1
ATOM 1091 C C . ALA A 1 140 ? -8.172 1.838 -18.467 1.00 94.50 140 ALA A C 1
ATOM 1093 O O . ALA A 1 140 ? -7.422 1.985 -19.430 1.00 94.50 140 ALA A O 1
ATOM 1094 N N . ALA A 1 141 ? -8.368 0.650 -17.885 1.00 92.44 141 ALA A N 1
ATOM 1095 C CA . ALA A 1 141 ? -7.772 -0.594 -18.363 1.00 92.44 141 ALA A CA 1
ATOM 1096 C C . ALA A 1 141 ? -8.288 -0.960 -19.762 1.00 92.44 141 ALA A C 1
ATOM 1098 O O . ALA A 1 141 ? -7.486 -1.211 -20.659 1.00 92.44 141 ALA A O 1
ATOM 1099 N N . PHE A 1 142 ? -9.607 -0.907 -19.971 1.00 93.56 142 PHE A N 1
ATOM 1100 C CA . PHE A 1 142 ? -10.216 -1.159 -21.277 1.00 93.56 142 PHE A CA 1
ATOM 1101 C C . PHE A 1 142 ? -9.799 -0.110 -22.316 1.00 93.56 142 PHE A C 1
ATOM 1103 O O . PHE A 1 142 ? -9.398 -0.455 -23.423 1.00 93.56 142 PHE A O 1
ATOM 1110 N N . GLY A 1 143 ? -9.810 1.175 -21.951 1.00 91.25 143 GLY A N 1
ATOM 1111 C CA . GLY A 1 143 ? -9.337 2.264 -22.810 1.00 91.25 143 GLY A CA 1
ATOM 1112 C C . GLY A 1 143 ? -7.851 2.145 -23.163 1.00 91.25 143 GLY A C 1
ATOM 1113 O O . GLY A 1 143 ? -7.451 2.491 -24.274 1.00 91.25 143 GLY A O 1
ATOM 1114 N N . GLY A 1 144 ? -7.041 1.592 -22.255 1.00 91.88 144 GLY A N 1
ATOM 1115 C CA . GLY A 1 144 ? -5.630 1.286 -22.484 1.00 91.88 144 GLY A CA 1
ATOM 1116 C C . GLY A 1 144 ? -5.396 0.281 -23.615 1.00 91.88 144 GLY A C 1
ATOM 1117 O O . GLY A 1 144 ? -4.397 0.400 -24.321 1.00 91.88 144 GLY A O 1
ATOM 1118 N N . CYS A 1 145 ? -6.327 -0.650 -23.856 1.00 92.81 145 CYS A N 1
ATOM 1119 C CA . CYS A 1 145 ? -6.235 -1.608 -24.964 1.00 92.81 145 CYS A CA 1
ATOM 1120 C C . CYS A 1 145 ? -6.293 -0.938 -26.346 1.00 92.81 145 CYS A C 1
ATOM 1122 O O . CYS A 1 145 ? -5.759 -1.483 -27.308 1.00 92.81 145 CYS A O 1
ATOM 1124 N N . PHE A 1 146 ? -6.900 0.248 -26.443 1.00 93.00 146 PHE A N 1
ATOM 1125 C CA . PHE A 1 146 ? -7.036 1.017 -27.686 1.00 93.00 146 PHE A CA 1
ATOM 1126 C C . PHE A 1 146 ? -6.049 2.193 -27.766 1.00 93.00 146 PHE A C 1
ATOM 1128 O O . PHE A 1 146 ? -6.217 3.105 -28.581 1.00 93.00 146 PHE A O 1
ATOM 1135 N N . ALA A 1 147 ? -5.030 2.219 -26.900 1.00 92.19 147 ALA A N 1
ATOM 1136 C CA . ALA A 1 147 ? -4.062 3.306 -26.838 1.00 92.19 147 ALA A CA 1
ATOM 1137 C C . ALA A 1 147 ? -3.122 3.302 -28.059 1.00 92.19 147 ALA A C 1
ATOM 1139 O O . ALA A 1 147 ? -2.020 2.763 -28.023 1.00 92.19 147 ALA A O 1
ATOM 1140 N N . ASN A 1 148 ? -3.545 3.973 -29.133 1.00 92.25 148 ASN A N 1
ATOM 1141 C CA . ASN A 1 148 ? -2.781 4.079 -30.383 1.00 92.25 148 ASN A CA 1
ATOM 1142 C C . ASN A 1 148 ? -1.737 5.207 -30.383 1.00 92.25 148 ASN A C 1
ATOM 1144 O O . ASN A 1 148 ? -0.954 5.337 -31.322 1.00 92.25 148 ASN 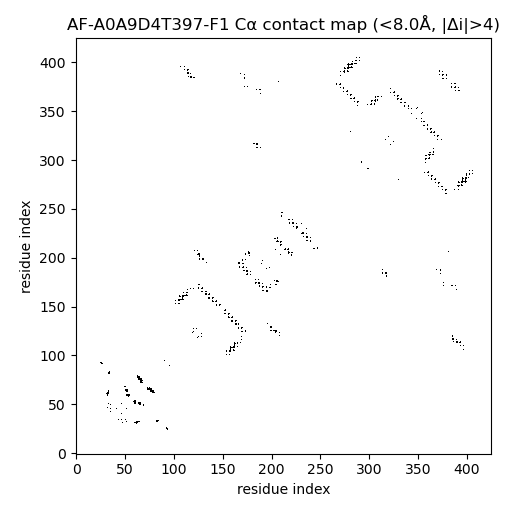A O 1
ATOM 1148 N N . THR A 1 149 ? -1.713 6.045 -29.343 1.00 92.69 149 THR A N 1
ATOM 1149 C CA . THR A 1 149 ? -0.705 7.097 -29.180 1.00 92.69 149 THR A CA 1
ATOM 1150 C C . THR A 1 149 ? -0.042 7.001 -27.816 1.00 92.69 149 THR A C 1
ATOM 1152 O O . THR A 1 149 ? -0.660 6.612 -26.822 1.00 92.69 149 THR A O 1
ATOM 1155 N N . TYR A 1 150 ? 1.223 7.417 -27.754 1.00 90.00 150 TYR A N 1
ATOM 1156 C CA . TYR A 1 150 ? 1.981 7.417 -26.506 1.00 90.00 150 TYR A CA 1
ATOM 1157 C C . TYR A 1 150 ? 1.345 8.316 -25.431 1.00 90.00 150 TYR A C 1
ATOM 1159 O O . TYR A 1 150 ? 1.394 7.991 -24.250 1.00 90.00 150 TYR A O 1
ATOM 1167 N N . VAL A 1 151 ? 0.676 9.406 -25.823 1.00 92.94 151 VAL A N 1
ATOM 1168 C CA . VAL A 1 151 ? -0.035 10.291 -24.884 1.00 92.94 151 VAL A CA 1
ATOM 1169 C C . VAL A 1 151 ? -1.237 9.583 -24.255 1.00 92.94 151 VAL A C 1
ATOM 1171 O O . VAL A 1 151 ? -1.375 9.604 -23.036 1.00 92.94 151 VAL A O 1
ATOM 1174 N N . ILE A 1 152 ? -2.064 8.891 -25.052 1.00 92.75 152 ILE A N 1
ATOM 1175 C CA . ILE A 1 152 ? -3.198 8.107 -24.527 1.00 92.75 152 ILE A CA 1
ATOM 1176 C C . ILE A 1 152 ? -2.688 6.993 -23.605 1.00 92.75 152 ILE A C 1
ATOM 1178 O O . ILE A 1 152 ? -3.257 6.759 -22.536 1.00 92.75 152 ILE A O 1
ATOM 1182 N N . TYR A 1 153 ? -1.575 6.354 -23.967 1.00 93.31 153 TYR A N 1
ATOM 1183 C CA . TYR A 1 153 ? -0.906 5.379 -23.110 1.00 93.31 153 TYR A CA 1
ATOM 1184 C C . TYR A 1 153 ? -0.458 5.988 -21.768 1.00 93.31 153 TYR A C 1
ATOM 1186 O O . TYR A 1 153 ? -0.696 5.402 -20.715 1.00 93.31 153 TYR A O 1
ATOM 1194 N N . LEU A 1 154 ? 0.132 7.187 -21.764 1.00 94.75 154 LEU A N 1
ATOM 1195 C CA . LEU A 1 154 ? 0.519 7.871 -20.525 1.00 94.75 154 LEU A CA 1
ATOM 1196 C C . LEU A 1 154 ? -0.690 8.251 -19.660 1.00 94.75 154 LEU A C 1
ATOM 1198 O O . LEU A 1 154 ? -0.666 8.024 -18.450 1.00 94.75 154 LEU A O 1
ATOM 1202 N N . CYS A 1 155 ? -1.751 8.792 -20.263 1.00 95.56 155 CYS A N 1
ATOM 1203 C CA . CYS A 1 155 ? -2.970 9.171 -19.547 1.00 95.56 155 CYS A CA 1
ATOM 1204 C C . CYS A 1 155 ? -3.654 7.956 -18.910 1.00 95.56 155 CYS A C 1
ATOM 1206 O O . CYS A 1 155 ? -3.966 7.977 -17.721 1.00 95.56 155 CYS A O 1
ATOM 1208 N N . THR A 1 156 ? -3.842 6.874 -19.670 1.00 94.50 156 THR A N 1
ATOM 1209 C CA . THR A 1 156 ? -4.425 5.626 -19.146 1.00 94.50 156 THR A CA 1
ATOM 1210 C C . THR A 1 156 ? -3.561 5.048 -18.031 1.00 94.50 156 THR A C 1
ATOM 1212 O O . THR A 1 156 ? -4.082 4.686 -16.980 1.00 94.50 156 THR A O 1
ATOM 1215 N N . ARG A 1 157 ? -2.233 5.063 -18.186 1.00 94.50 157 ARG A N 1
ATOM 1216 C CA . ARG A 1 157 ? -1.294 4.586 -17.166 1.00 94.50 157 ARG A CA 1
ATOM 1217 C C . ARG A 1 157 ? -1.340 5.403 -15.869 1.00 94.50 157 ARG A C 1
ATOM 1219 O O . ARG A 1 157 ? -1.272 4.807 -14.796 1.00 94.50 157 ARG A O 1
ATOM 1226 N N . PHE A 1 158 ? -1.490 6.726 -15.954 1.00 96.31 158 PHE A N 1
ATOM 1227 C CA . PHE A 1 158 ? -1.690 7.604 -14.793 1.00 96.31 158 PHE A CA 1
ATOM 1228 C C . PHE A 1 158 ? -3.000 7.288 -14.057 1.00 96.31 158 PHE A C 1
ATOM 1230 O O . PHE A 1 158 ? -3.022 7.179 -12.832 1.00 96.31 158 PHE A O 1
ATOM 1237 N N . VAL A 1 159 ? -4.097 7.109 -14.799 1.00 96.12 159 VAL A N 1
ATOM 1238 C CA . VAL A 1 159 ? -5.418 6.828 -14.213 1.00 96.12 159 VAL A CA 1
ATOM 1239 C C . VAL A 1 159 ? -5.462 5.434 -13.588 1.00 96.12 159 VAL A C 1
ATOM 1241 O O . VAL A 1 159 ? -5.974 5.282 -12.478 1.00 96.12 159 VAL A O 1
ATOM 1244 N N . ILE A 1 160 ? -4.891 4.427 -14.256 1.00 94.50 160 ILE A N 1
ATOM 1245 C CA . ILE A 1 160 ? -4.769 3.063 -13.728 1.00 94.50 160 ILE A CA 1
ATOM 1246 C C . ILE A 1 160 ? -3.983 3.084 -12.417 1.00 94.50 160 ILE A C 1
ATOM 1248 O O . ILE A 1 160 ? -4.451 2.529 -11.426 1.00 94.50 160 ILE A O 1
ATOM 1252 N N . SER A 1 161 ? -2.825 3.753 -12.386 1.00 94.38 161 SER A N 1
ATOM 1253 C CA . SER A 1 161 ? -1.967 3.772 -11.198 1.00 94.38 161 SER A CA 1
ATOM 1254 C C . SER A 1 161 ? -2.601 4.517 -10.024 1.00 94.38 161 SER A C 1
ATOM 1256 O O . SER A 1 161 ? -2.531 4.048 -8.884 1.00 94.38 161 SER A O 1
ATOM 1258 N N . GLY A 1 162 ? -3.268 5.643 -10.289 1.00 93.75 162 GLY A N 1
ATOM 1259 C CA . GLY A 1 162 ? -4.010 6.390 -9.278 1.00 93.75 162 GLY A CA 1
ATOM 1260 C C . GLY A 1 162 ? -5.199 5.601 -8.726 1.00 93.75 162 GLY A C 1
ATOM 1261 O O . GLY A 1 162 ? -5.385 5.533 -7.512 1.00 93.75 162 GLY A O 1
ATOM 1262 N N . SER A 1 163 ? -5.960 4.934 -9.595 1.00 92.50 163 SER A N 1
ATOM 1263 C CA . SER A 1 163 ? -7.138 4.154 -9.193 1.00 92.50 163 SER A CA 1
ATOM 1264 C C . SER A 1 163 ? -6.753 2.891 -8.425 1.00 92.50 163 SER A C 1
ATOM 1266 O O . SER A 1 163 ? -7.336 2.611 -7.380 1.00 92.50 163 SER A O 1
ATOM 1268 N N . SER A 1 164 ? -5.730 2.158 -8.881 1.00 89.75 164 SER A N 1
ATOM 1269 C CA . SER A 1 164 ? -5.265 0.946 -8.200 1.00 89.75 164 SER A CA 1
ATOM 1270 C C . SER A 1 164 ? -4.707 1.254 -6.809 1.00 89.75 164 SER A C 1
ATOM 1272 O O . SER A 1 164 ? -4.988 0.537 -5.855 1.00 89.75 164 SER A O 1
ATOM 1274 N N . SER A 1 165 ? -3.942 2.341 -6.667 1.00 89.69 165 SER A N 1
ATOM 1275 C CA . SER A 1 165 ? -3.381 2.754 -5.374 1.00 89.69 165 SER A CA 1
ATOM 1276 C C . SER A 1 165 ? -4.446 3.283 -4.412 1.00 89.69 165 SER A C 1
ATOM 1278 O O . SER A 1 165 ? -4.424 2.908 -3.239 1.00 89.69 165 SER A O 1
ATOM 1280 N N . ALA A 1 166 ? -5.408 4.080 -4.897 1.00 89.38 166 ALA A N 1
ATOM 1281 C CA . ALA A 1 166 ? -6.558 4.500 -4.100 1.00 89.38 166 ALA A CA 1
ATOM 1282 C C . ALA A 1 166 ? -7.343 3.282 -3.596 1.00 89.38 166 ALA A C 1
ATOM 1284 O O . ALA A 1 166 ? -7.639 3.190 -2.407 1.00 89.38 166 ALA A O 1
ATOM 1285 N N . LEU A 1 167 ? -7.611 2.309 -4.470 1.00 87.19 167 LEU A N 1
ATOM 1286 C CA . LEU A 1 167 ? -8.312 1.086 -4.101 1.00 87.19 167 LEU A CA 1
ATOM 1287 C C . LEU A 1 167 ? -7.569 0.302 -3.014 1.00 87.19 167 LEU A C 1
ATOM 1289 O O . LEU A 1 167 ? -8.157 0.006 -1.975 1.00 87.19 167 LEU A O 1
ATOM 1293 N N . SER A 1 168 ? -6.275 0.022 -3.209 1.00 84.00 168 SER A N 1
ATOM 1294 C CA . SER A 1 168 ? -5.467 -0.704 -2.221 1.00 84.00 168 SER A CA 1
ATOM 1295 C C . SER A 1 168 ? -5.462 -0.010 -0.856 1.00 84.00 168 SER A C 1
ATOM 1297 O O . SER A 1 168 ? -5.597 -0.672 0.171 1.00 84.00 168 SER A O 1
ATOM 1299 N N . MET A 1 169 ? -5.344 1.322 -0.821 1.00 85.00 169 MET A N 1
ATOM 1300 C CA . MET A 1 169 ? -5.297 2.057 0.446 1.00 85.00 169 MET A CA 1
ATOM 1301 C C . MET A 1 169 ? -6.646 2.128 1.144 1.00 85.00 169 MET A C 1
ATOM 1303 O O . MET A 1 169 ? -6.735 1.901 2.350 1.00 85.00 169 MET A O 1
ATOM 1307 N N . VAL A 1 170 ? -7.709 2.437 0.405 1.00 86.81 170 VAL A N 1
ATOM 1308 C CA . VAL A 1 170 ? -9.043 2.564 0.995 1.00 86.81 170 VAL A CA 1
ATOM 1309 C C . VAL A 1 170 ? -9.558 1.201 1.453 1.00 86.81 170 VAL A C 1
ATOM 1311 O O . VAL A 1 170 ? -10.184 1.129 2.510 1.00 86.81 170 VAL A O 1
ATOM 1314 N N . ALA A 1 171 ? -9.229 0.121 0.738 1.00 85.62 171 ALA A N 1
ATOM 1315 C CA . ALA A 1 171 ? -9.502 -1.245 1.177 1.00 85.62 171 ALA A CA 1
ATOM 1316 C C . ALA A 1 171 ? -8.748 -1.593 2.472 1.00 85.62 171 ALA A C 1
ATOM 1318 O O . ALA A 1 171 ? -9.361 -2.099 3.411 1.00 85.62 171 ALA A O 1
ATOM 1319 N N . CYS A 1 172 ? -7.456 -1.259 2.561 1.00 83.94 172 CYS A N 1
ATOM 1320 C CA . CYS A 1 172 ? -6.649 -1.443 3.772 1.00 83.94 172 CYS A CA 1
ATOM 1321 C C . CYS A 1 172 ? -7.258 -0.710 4.983 1.00 83.94 172 CYS A C 1
ATOM 1323 O O . CYS A 1 172 ? -7.469 -1.312 6.038 1.00 83.94 172 CYS A O 1
ATOM 1325 N N . ILE A 1 173 ? -7.633 0.565 4.821 1.00 85.44 173 ILE A N 1
ATOM 1326 C CA . ILE A 1 173 ? -8.264 1.366 5.884 1.00 85.44 173 ILE A CA 1
ATOM 1327 C C . ILE A 1 173 ? -9.633 0.795 6.273 1.00 85.44 173 ILE A C 1
ATOM 1329 O O . ILE A 1 173 ? -9.936 0.690 7.462 1.00 85.44 173 ILE A O 1
ATOM 1333 N N . LEU A 1 174 ? -10.462 0.416 5.296 1.00 85.75 174 LEU A N 1
ATOM 1334 C CA . LEU A 1 174 ? -11.783 -0.155 5.556 1.00 85.75 174 LEU A CA 1
ATOM 1335 C C . LEU A 1 174 ? -11.668 -1.459 6.350 1.00 85.75 174 LEU A C 1
ATOM 1337 O O . LEU A 1 174 ? -12.359 -1.624 7.353 1.00 85.75 174 LEU A O 1
ATOM 1341 N N . LEU A 1 175 ? -10.766 -2.353 5.946 1.00 83.06 175 LEU A N 1
ATOM 1342 C CA . LEU A 1 175 ? -10.536 -3.611 6.648 1.00 83.06 175 LEU A CA 1
ATOM 1343 C C . LEU A 1 175 ? -9.973 -3.373 8.047 1.00 83.06 175 LEU A C 1
ATOM 1345 O O . LEU A 1 175 ? -10.414 -4.037 8.980 1.00 83.06 175 LEU A O 1
ATOM 1349 N N . ALA A 1 176 ? -9.099 -2.383 8.241 1.00 81.94 176 ALA A N 1
ATOM 1350 C CA . ALA A 1 176 ? -8.632 -1.996 9.571 1.00 81.94 176 ALA A CA 1
ATOM 1351 C C . ALA A 1 176 ? -9.766 -1.468 10.475 1.00 81.94 176 ALA A C 1
ATOM 1353 O O . ALA A 1 176 ? -9.760 -1.710 11.682 1.00 81.94 176 ALA A O 1
ATOM 1354 N N . GLU A 1 177 ? -10.744 -0.751 9.912 1.00 80.50 177 GLU A N 1
ATOM 1355 C CA . GLU A 1 177 ? -11.878 -0.186 10.657 1.00 80.50 177 GLU A CA 1
ATOM 1356 C C . GLU A 1 177 ? -12.991 -1.200 10.956 1.00 80.50 177 GLU A C 1
ATOM 1358 O O . GLU A 1 177 ? -13.632 -1.087 12.001 1.00 80.50 177 GLU A O 1
ATOM 1363 N N . VAL A 1 178 ? -13.228 -2.160 10.057 1.00 79.56 178 VAL A N 1
ATOM 1364 C CA . VAL A 1 178 ? -14.287 -3.181 10.180 1.00 79.56 178 VAL A CA 1
ATOM 1365 C C . VAL A 1 178 ? -13.819 -4.395 10.989 1.00 79.56 178 VAL A C 1
ATOM 1367 O O . VAL A 1 178 ? -14.626 -5.053 11.640 1.00 79.56 178 VAL A O 1
ATOM 1370 N N . SER A 1 179 ? -12.519 -4.693 10.983 1.00 77.69 179 SER A N 1
ATOM 1371 C CA . SER A 1 179 ? -11.965 -5.844 11.699 1.00 77.69 179 SER A CA 1
ATOM 1372 C C . SER A 1 179 ? -11.889 -5.653 13.218 1.00 77.69 179 SER A C 1
ATOM 1374 O O . SER A 1 179 ? -11.567 -4.582 13.756 1.00 77.69 179 SER A O 1
ATOM 1376 N N . THR A 1 180 ? -12.126 -6.760 13.921 1.00 71.88 180 THR A N 1
ATOM 1377 C CA . THR A 1 180 ? -11.861 -6.904 15.353 1.00 71.88 180 THR A CA 1
ATOM 1378 C C . THR A 1 180 ? -10.358 -6.833 15.630 1.00 71.88 180 THR A C 1
ATOM 1380 O O . THR A 1 180 ? -9.543 -7.177 14.779 1.00 71.88 180 THR A O 1
ATOM 1383 N N . ASN A 1 181 ? -9.958 -6.393 16.831 1.00 68.19 181 ASN A N 1
ATOM 1384 C CA . ASN A 1 181 ? -8.535 -6.247 17.184 1.00 68.19 181 ASN A CA 1
ATOM 1385 C C . ASN A 1 181 ? -7.730 -7.553 17.036 1.00 68.19 181 ASN A C 1
ATOM 1387 O O . ASN A 1 181 ? -6.536 -7.479 16.771 1.00 68.19 181 ASN A O 1
ATOM 1391 N N . THR A 1 182 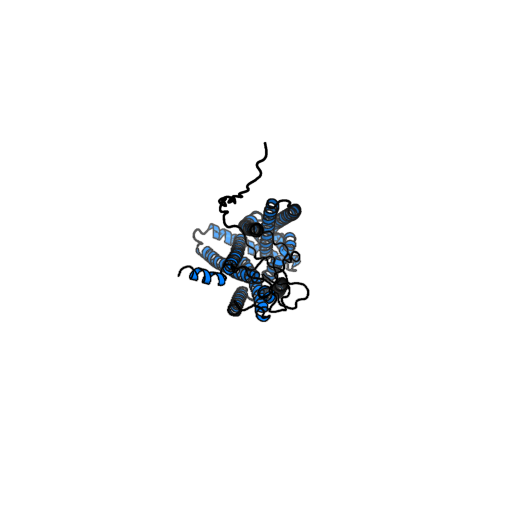? -8.362 -8.720 17.189 1.00 70.81 182 THR A N 1
ATOM 1392 C CA . THR A 1 182 ? -7.702 -10.032 17.101 1.00 70.81 182 THR A CA 1
ATOM 1393 C C . THR A 1 182 ? -7.359 -10.445 15.675 1.00 70.81 182 THR A C 1
ATOM 1395 O O . THR A 1 182 ? -6.315 -11.040 15.481 1.00 70.81 182 THR A O 1
ATOM 1398 N N . HIS A 1 183 ? -8.194 -10.111 14.687 1.00 74.62 183 HIS A N 1
ATOM 1399 C CA . HIS A 1 183 ? -7.983 -10.483 13.278 1.00 74.62 183 HIS A CA 1
ATOM 1400 C C . HIS A 1 183 ? -7.707 -9.273 12.378 1.00 74.62 183 HIS A C 1
ATOM 1402 O O . HIS A 1 183 ? -7.706 -9.367 11.152 1.00 74.62 183 HIS A O 1
ATOM 1408 N N . ARG A 1 184 ? -7.468 -8.097 12.970 1.00 77.62 184 ARG A N 1
ATOM 1409 C CA . ARG A 1 184 ? -7.188 -6.878 12.206 1.00 77.62 184 ARG A CA 1
ATOM 1410 C C . ARG A 1 184 ? -5.960 -7.036 11.338 1.00 77.62 184 ARG A C 1
ATOM 1412 O O . ARG A 1 184 ? -5.987 -6.678 10.166 1.00 77.62 184 ARG A O 1
ATOM 1419 N N . ALA A 1 185 ? -4.889 -7.560 11.913 1.00 77.38 185 ALA A N 1
ATOM 1420 C CA . ALA A 1 185 ? -3.628 -7.654 11.210 1.00 77.38 185 ALA A CA 1
ATOM 1421 C C . ALA A 1 185 ? -3.687 -8.639 10.048 1.00 77.38 185 ALA A C 1
ATOM 1423 O O . ALA A 1 185 ? -3.204 -8.320 8.965 1.00 77.38 185 ALA A O 1
ATOM 1424 N N . THR A 1 186 ? -4.339 -9.785 10.230 1.00 79.19 186 THR A N 1
ATOM 1425 C CA . THR A 1 186 ? -4.537 -10.765 9.159 1.00 79.19 186 THR A CA 1
ATOM 1426 C C . THR A 1 186 ? -5.399 -10.192 8.035 1.00 79.19 186 THR A C 1
ATOM 1428 O O . THR A 1 186 ? -4.995 -10.248 6.877 1.00 79.19 186 THR A O 1
ATOM 1431 N N . HIS A 1 187 ? -6.521 -9.536 8.349 1.00 78.00 187 HIS A N 1
ATOM 1432 C CA . HIS A 1 187 ? -7.392 -8.920 7.340 1.00 78.00 187 HIS A CA 1
ATOM 1433 C C . HIS A 1 187 ? -6.710 -7.770 6.585 1.00 78.00 187 HIS A C 1
ATOM 1435 O O . HIS A 1 187 ? -6.814 -7.682 5.362 1.00 78.00 187 HIS A O 1
ATOM 1441 N N . VAL A 1 188 ? -5.977 -6.902 7.287 1.00 79.19 188 VAL A N 1
ATOM 1442 C CA . VAL A 1 188 ? -5.205 -5.820 6.657 1.00 79.19 188 VAL A CA 1
ATOM 1443 C C . VAL A 1 188 ? -4.090 -6.388 5.776 1.00 79.19 188 VAL A C 1
ATOM 1445 O O . VAL A 1 188 ? -3.878 -5.893 4.673 1.00 79.19 188 VAL A O 1
ATOM 1448 N N . SER A 1 189 ? -3.435 -7.471 6.191 1.00 76.56 189 SER A N 1
ATOM 1449 C CA . SER A 1 189 ? -2.398 -8.128 5.381 1.00 76.56 189 SER A CA 1
ATOM 1450 C C . SER A 1 189 ? -2.983 -8.782 4.129 1.00 76.56 189 SER A C 1
ATOM 1452 O O . SER A 1 189 ? -2.430 -8.647 3.041 1.00 76.56 189 SER A O 1
ATOM 1454 N N . LEU A 1 190 ? -4.159 -9.404 4.248 1.00 75.56 190 LEU A N 1
ATOM 1455 C CA . LEU A 1 190 ? -4.898 -9.964 3.115 1.00 75.56 190 LEU A CA 1
ATOM 1456 C C . LEU A 1 190 ? -5.355 -8.883 2.126 1.00 75.56 190 LEU A C 1
ATOM 1458 O O . LEU A 1 190 ? -5.437 -9.154 0.928 1.00 75.56 190 LEU A O 1
ATOM 1462 N N . SER A 1 191 ? -5.587 -7.646 2.580 1.00 74.19 191 SER A N 1
ATOM 1463 C CA . SER A 1 191 ? -5.942 -6.532 1.689 1.00 74.19 191 SER A CA 1
ATOM 1464 C C . SER A 1 191 ? -4.858 -6.200 0.657 1.00 74.19 191 SER A C 1
ATOM 1466 O O . SER A 1 191 ? -5.183 -5.750 -0.441 1.00 74.19 191 SER A O 1
ATOM 1468 N N . ALA A 1 192 ? -3.585 -6.477 0.962 1.00 64.00 192 ALA A N 1
ATOM 1469 C CA . ALA A 1 192 ? -2.481 -6.290 0.023 1.00 64.00 192 ALA A CA 1
ATOM 1470 C C . ALA A 1 192 ? -2.528 -7.283 -1.155 1.00 64.00 192 ALA A C 1
ATOM 1472 O O . ALA A 1 192 ? -2.018 -6.971 -2.228 1.00 64.00 192 ALA A O 1
ATOM 1473 N N . ILE A 1 193 ? -3.165 -8.447 -0.969 1.00 62.97 193 ILE A N 1
ATOM 1474 C CA . ILE A 1 193 ? -3.253 -9.533 -1.962 1.00 62.97 193 ILE A CA 1
ATOM 1475 C C . ILE A 1 193 ? -4.615 -9.514 -2.677 1.00 62.97 193 ILE A C 1
ATOM 1477 O O . ILE A 1 193 ? -4.693 -9.706 -3.886 1.00 62.97 193 ILE A O 1
ATOM 1481 N N . LEU A 1 194 ? -5.695 -9.255 -1.933 1.00 64.06 194 LEU A N 1
ATOM 1482 C CA . LEU A 1 194 ? -7.087 -9.416 -2.377 1.00 64.06 194 LEU A CA 1
ATOM 1483 C C . LEU A 1 194 ? -7.895 -8.107 -2.367 1.00 64.06 194 LEU A C 1
ATOM 1485 O O . LEU A 1 194 ? -9.121 -8.144 -2.486 1.00 64.06 194 LEU A O 1
ATOM 1489 N N . GLY A 1 195 ? -7.248 -6.944 -2.224 1.00 58.00 195 GLY A N 1
ATOM 1490 C CA . GLY A 1 195 ? -7.921 -5.645 -2.064 1.00 58.00 195 GLY A CA 1
ATOM 1491 C C . GLY A 1 195 ? -8.938 -5.298 -3.162 1.00 58.00 195 GLY A C 1
ATOM 1492 O O . GLY A 1 195 ? -9.908 -4.599 -2.883 1.00 58.00 195 GLY A O 1
ATOM 1493 N N . LEU A 1 196 ? -8.763 -5.847 -4.371 1.00 57.19 196 LEU A N 1
ATOM 1494 C CA . LEU A 1 196 ? -9.703 -5.727 -5.494 1.00 57.19 196 LEU A CA 1
ATOM 1495 C C . LEU A 1 196 ? -11.022 -6.490 -5.286 1.00 57.19 196 LEU A C 1
ATOM 1497 O O . LEU A 1 196 ? -12.051 -6.049 -5.781 1.00 57.19 196 LEU A O 1
ATOM 1501 N N . LEU A 1 197 ? -11.007 -7.613 -4.565 1.00 60.06 197 LEU A N 1
ATOM 1502 C CA . LEU A 1 197 ? -12.170 -8.496 -4.403 1.00 60.06 197 LEU A CA 1
ATOM 1503 C C . LEU A 1 197 ? -12.916 -8.249 -3.085 1.00 60.06 197 LEU A C 1
ATOM 1505 O O . LEU A 1 197 ? -14.137 -8.368 -3.023 1.00 60.06 197 LEU A O 1
ATOM 1509 N N . LEU A 1 198 ? -12.195 -7.889 -2.020 1.00 60.72 198 LEU A N 1
ATOM 1510 C CA . LEU A 1 198 ? -12.779 -7.800 -0.678 1.00 60.72 198 LEU A CA 1
ATOM 1511 C C . LEU A 1 198 ? -13.480 -6.461 -0.408 1.00 60.72 198 LEU A C 1
ATOM 1513 O O . LEU A 1 198 ? -14.446 -6.425 0.355 1.00 60.72 198 LEU A O 1
ATOM 1517 N N . GLY A 1 199 ? -13.041 -5.368 -1.041 1.00 60.03 199 GLY A N 1
ATOM 1518 C CA . GLY A 1 199 ? -13.544 -4.019 -0.759 1.00 60.03 199 GLY A CA 1
ATOM 1519 C C . GLY A 1 199 ? -15.045 -3.837 -1.019 1.00 60.03 199 GLY A C 1
ATOM 1520 O O . GLY A 1 199 ? -15.738 -3.241 -0.192 1.00 60.03 199 GLY A O 1
ATOM 1521 N N . ASP A 1 200 ? -15.560 -4.387 -2.121 1.00 60.75 200 ASP A N 1
ATOM 1522 C CA . ASP A 1 200 ? -16.963 -4.207 -2.526 1.00 60.75 200 ASP A CA 1
ATOM 1523 C C . ASP A 1 200 ? -17.939 -5.077 -1.717 1.00 60.75 200 ASP A C 1
ATOM 1525 O O . ASP A 1 200 ? -19.084 -4.680 -1.466 1.00 60.75 200 ASP A O 1
ATOM 1529 N N . THR A 1 201 ? -17.465 -6.226 -1.226 1.00 65.50 201 THR A N 1
ATOM 1530 C CA . THR A 1 201 ? -18.249 -7.144 -0.380 1.00 65.50 201 THR A CA 1
ATOM 1531 C C . THR A 1 201 ? -18.417 -6.640 1.056 1.00 65.50 201 THR A C 1
ATOM 1533 O O . THR A 1 201 ? -19.344 -7.044 1.756 1.00 65.50 201 THR A O 1
ATOM 1536 N N . CYS A 1 202 ? -17.564 -5.710 1.499 1.00 69.69 202 CYS A N 1
ATOM 1537 C CA . CYS A 1 202 ? -17.581 -5.197 2.863 1.00 69.69 202 CYS A CA 1
ATOM 1538 C C . CYS A 1 202 ? -18.732 -4.200 3.114 1.00 69.69 202 CYS A C 1
ATOM 1540 O O . CYS A 1 202 ? -19.163 -3.429 2.244 1.00 69.69 202 CYS A O 1
ATOM 1542 N N . TYR A 1 203 ? -19.231 -4.178 4.352 1.00 74.75 203 TYR A N 1
ATOM 1543 C CA . TYR A 1 203 ? -20.179 -3.164 4.821 1.00 74.75 203 TYR A CA 1
ATOM 1544 C C . TYR A 1 203 ? -19.491 -1.805 5.006 1.00 74.75 203 TYR A C 1
ATOM 1546 O O . TYR A 1 203 ? -18.266 -1.700 5.076 1.00 74.75 203 TYR A O 1
ATOM 1554 N N . ALA A 1 204 ? -20.283 -0.732 5.076 1.00 80.12 204 ALA A N 1
ATOM 1555 C CA . ALA A 1 204 ? -19.745 0.583 5.405 1.00 80.12 204 ALA A CA 1
ATOM 1556 C C . ALA A 1 204 ? -19.126 0.568 6.814 1.00 80.12 204 ALA A C 1
ATOM 1558 O O . ALA A 1 204 ? -19.690 -0.026 7.730 1.00 80.12 204 ALA A O 1
ATOM 1559 N N . SER A 1 205 ? -17.989 1.249 6.983 1.00 82.00 205 SER A N 1
ATOM 1560 C CA . SER A 1 205 ? -17.298 1.361 8.273 1.00 82.00 205 SER A CA 1
ATOM 1561 C C . SER A 1 205 ? -18.247 1.881 9.369 1.00 82.00 205 SER A C 1
ATOM 1563 O O . SER A 1 205 ? -18.741 3.010 9.248 1.00 82.00 205 SER A O 1
ATOM 1565 N N . PRO A 1 206 ? -18.483 1.113 10.455 1.00 77.44 206 PRO A N 1
ATOM 1566 C CA . PRO A 1 206 ? -19.328 1.549 11.567 1.00 77.44 206 PRO A CA 1
ATOM 1567 C C . PRO A 1 206 ? -18.819 2.844 12.201 1.00 77.44 206 PRO A C 1
ATOM 1569 O O . PRO A 1 206 ? -19.599 3.736 12.519 1.00 77.44 206 PRO A O 1
ATOM 1572 N N . ARG A 1 207 ? -17.493 2.996 12.307 1.00 75.62 207 ARG A N 1
ATOM 1573 C CA . ARG A 1 207 ? -16.846 4.194 12.861 1.00 75.62 207 ARG A CA 1
ATOM 1574 C C . ARG A 1 207 ? -17.113 5.441 12.017 1.00 75.62 207 ARG A C 1
ATOM 1576 O O . ARG A 1 207 ? -17.375 6.504 12.569 1.00 75.62 207 ARG A O 1
ATOM 1583 N N . TRP A 1 208 ? -17.099 5.313 10.689 1.00 78.62 208 TRP A N 1
ATOM 1584 C CA . TRP A 1 208 ? -17.451 6.420 9.793 1.00 78.62 208 TRP A CA 1
ATOM 1585 C C . TRP A 1 208 ? -18.944 6.782 9.867 1.00 78.62 208 TRP A C 1
ATOM 1587 O O . TRP A 1 208 ? -19.310 7.954 9.810 1.00 78.62 208 TRP A O 1
ATOM 1597 N N . LEU A 1 209 ? -19.829 5.793 10.034 1.00 77.44 209 LEU A N 1
ATOM 1598 C CA . LEU A 1 209 ? -21.263 6.051 10.209 1.00 77.44 209 LEU A CA 1
ATOM 1599 C C . LEU A 1 209 ? -21.555 6.803 11.515 1.00 77.44 209 LEU A C 1
ATOM 1601 O O . LEU A 1 209 ? -22.371 7.729 11.521 1.00 77.44 209 LEU A O 1
ATOM 1605 N N . ILE A 1 210 ? -20.860 6.447 12.598 1.00 74.75 210 ILE A N 1
ATOM 1606 C CA . ILE A 1 210 ? -20.998 7.117 13.896 1.00 74.75 210 ILE A CA 1
ATOM 1607 C C . ILE A 1 210 ? -20.473 8.555 13.819 1.00 74.75 210 ILE A C 1
ATOM 1609 O O . ILE A 1 210 ? -21.177 9.468 14.256 1.00 74.75 210 ILE A O 1
ATOM 1613 N N . SER A 1 211 ? -19.328 8.795 13.167 1.00 71.12 211 SER A N 1
ATOM 1614 C CA . SER A 1 211 ? -18.798 10.158 12.994 1.00 71.12 211 SER A CA 1
ATOM 1615 C C . SER A 1 211 ? -19.734 11.062 12.176 1.00 71.12 211 SER A C 1
ATOM 1617 O O . SER A 1 211 ? -19.838 12.261 12.435 1.00 71.12 211 SER A O 1
ATOM 1619 N N . ARG A 1 212 ? -20.501 10.485 11.241 1.00 75.88 212 ARG A N 1
ATOM 1620 C CA . ARG A 1 212 ? -21.567 11.163 10.482 1.00 75.88 212 ARG A CA 1
ATOM 1621 C C . ARG A 1 212 ? -22.892 11.309 11.242 1.00 75.88 212 ARG A C 1
ATOM 1623 O O . ARG A 1 212 ? -23.869 11.769 10.657 1.00 75.88 212 ARG A O 1
ATOM 1630 N N . ARG A 1 213 ? -22.941 10.938 12.528 1.00 73.94 213 ARG A N 1
ATOM 1631 C CA . ARG A 1 213 ? -24.144 10.896 13.382 1.00 73.94 213 ARG A CA 1
ATOM 1632 C C . ARG A 1 213 ? -25.249 9.959 12.877 1.00 73.94 213 ARG A C 1
ATOM 1634 O O . ARG A 1 213 ? -26.372 10.011 13.376 1.00 73.94 213 ARG A O 1
ATOM 1641 N N . ASN A 1 214 ? -24.949 9.058 11.942 1.00 79.62 214 ASN A N 1
ATOM 1642 C CA . ASN A 1 214 ? -25.897 8.052 11.474 1.00 79.62 214 ASN A CA 1
ATOM 1643 C C . ASN A 1 214 ? -25.812 6.783 12.339 1.00 79.62 214 ASN A C 1
ATOM 1645 O O . ASN A 1 214 ? -25.341 5.727 11.911 1.00 79.62 214 ASN A O 1
ATOM 1649 N N . ILE A 1 215 ? -26.271 6.905 13.586 1.00 75.56 215 ILE A N 1
ATOM 1650 C CA . ILE A 1 215 ? -26.176 5.838 14.595 1.00 75.56 215 ILE A CA 1
ATOM 1651 C C . ILE A 1 215 ? -27.052 4.634 14.232 1.00 75.56 215 ILE A C 1
ATOM 1653 O O . ILE A 1 215 ? -26.663 3.499 14.483 1.00 75.56 215 ILE A O 1
ATOM 1657 N N . LYS A 1 216 ? -28.204 4.868 13.590 1.00 77.00 216 LYS A N 1
ATOM 1658 C CA . LYS A 1 216 ? -29.136 3.803 13.195 1.00 77.00 216 LYS A CA 1
ATOM 1659 C C . LYS A 1 216 ? -28.487 2.834 12.208 1.00 77.00 216 LYS A C 1
ATOM 1661 O O . LYS A 1 216 ? -28.475 1.634 12.449 1.00 77.00 216 LYS A O 1
ATOM 1666 N N . SER A 1 217 ? -27.890 3.347 11.128 1.00 81.25 217 SER A N 1
ATOM 1667 C CA . SER A 1 217 ? -27.191 2.489 10.165 1.00 81.25 217 SER A CA 1
ATOM 1668 C C . SER A 1 217 ? -25.954 1.822 10.772 1.00 81.25 217 SER A C 1
ATOM 1670 O O . SER A 1 217 ? -25.660 0.683 10.426 1.00 81.25 217 SER A O 1
ATOM 1672 N N . ALA A 1 218 ? -25.242 2.499 11.681 1.00 78.12 218 ALA A N 1
ATOM 1673 C CA . ALA A 1 218 ? -24.099 1.905 12.374 1.00 78.12 218 ALA A CA 1
ATOM 1674 C C . ALA A 1 218 ? -24.513 0.716 13.257 1.00 78.12 218 ALA A C 1
ATOM 1676 O O . ALA A 1 218 ? -23.844 -0.314 13.232 1.00 78.12 218 ALA A O 1
ATOM 1677 N N . ALA A 1 219 ? -25.627 0.842 13.987 1.00 76.06 219 ALA A N 1
ATOM 1678 C CA . ALA A 1 219 ? -26.171 -0.224 14.824 1.00 76.06 219 ALA A CA 1
ATOM 1679 C C . ALA A 1 219 ? -26.549 -1.456 13.994 1.00 76.06 219 ALA A C 1
ATOM 1681 O O . ALA A 1 219 ? -26.120 -2.555 14.323 1.00 76.06 219 ALA A O 1
ATOM 1682 N N . VAL A 1 220 ? -27.229 -1.262 12.858 1.00 82.25 220 VAL A N 1
ATOM 1683 C CA . VAL A 1 220 ? -27.594 -2.359 11.942 1.00 82.25 220 VAL A CA 1
ATOM 1684 C C . VAL A 1 220 ? -26.359 -3.115 11.439 1.00 82.25 220 VAL A C 1
ATOM 1686 O O . VAL A 1 220 ? -26.339 -4.343 11.450 1.00 82.25 220 VAL A O 1
ATOM 1689 N N . VAL A 1 221 ? -25.304 -2.404 11.020 1.00 82.50 221 VAL A N 1
ATOM 1690 C CA . VAL A 1 221 ? -24.064 -3.050 10.547 1.00 82.50 221 VAL A CA 1
ATOM 1691 C C . VAL A 1 221 ? -23.380 -3.832 11.674 1.00 82.50 221 VAL A C 1
ATOM 1693 O O . VAL A 1 221 ? -22.900 -4.941 11.446 1.00 82.50 221 VAL A O 1
ATOM 1696 N N . MET A 1 222 ? -23.350 -3.280 12.889 1.00 78.31 222 MET A N 1
ATOM 1697 C CA . MET A 1 222 ? -22.758 -3.943 14.054 1.00 78.31 222 MET A CA 1
ATOM 1698 C C . MET A 1 222 ? -23.566 -5.165 14.503 1.00 78.31 222 MET A C 1
ATOM 1700 O O . MET A 1 222 ? -22.974 -6.175 14.873 1.00 78.31 222 MET A O 1
ATOM 1704 N N . GLU A 1 223 ? -24.894 -5.114 14.418 1.00 79.56 223 GLU A N 1
ATOM 1705 C CA . GLU A 1 223 ? -25.776 -6.245 14.711 1.00 79.56 223 GLU A CA 1
ATOM 1706 C C . GLU A 1 223 ? -25.594 -7.375 13.686 1.00 79.56 223 GLU A C 1
ATOM 1708 O O . GLU A 1 223 ? -25.455 -8.539 14.059 1.00 79.56 223 GLU A O 1
ATOM 1713 N N . MET A 1 224 ? -25.515 -7.043 12.391 1.00 78.31 224 MET A N 1
ATOM 1714 C CA . MET A 1 224 ? -25.197 -8.016 11.340 1.00 78.31 224 MET A CA 1
ATOM 1715 C C . MET A 1 224 ? -23.834 -8.673 11.584 1.00 78.31 224 MET A C 1
ATOM 1717 O O . MET A 1 224 ? -23.715 -9.896 11.501 1.00 78.31 224 MET A O 1
ATOM 1721 N N . ALA A 1 225 ? -22.815 -7.879 11.929 1.00 77.25 225 ALA A N 1
ATOM 1722 C CA . ALA A 1 225 ? -21.488 -8.389 12.263 1.00 77.25 225 ALA A CA 1
ATOM 1723 C C . ALA A 1 225 ? -21.506 -9.283 13.515 1.00 77.25 225 ALA A C 1
ATOM 1725 O O . ALA A 1 225 ? -20.811 -10.296 13.547 1.00 77.25 225 ALA A O 1
ATOM 1726 N N . ALA A 1 226 ? -22.305 -8.952 14.531 1.00 76.56 226 ALA A N 1
ATOM 1727 C CA . ALA A 1 226 ? -22.456 -9.774 15.729 1.00 76.56 226 ALA A CA 1
ATOM 1728 C C . ALA A 1 226 ? -23.127 -11.119 15.419 1.00 76.56 226 ALA A C 1
ATOM 1730 O O . ALA A 1 226 ? -22.610 -12.153 15.837 1.00 76.56 226 ALA A O 1
ATOM 1731 N N . LYS A 1 227 ? -24.195 -11.121 14.606 1.00 78.88 227 LYS A N 1
ATOM 1732 C CA . LYS A 1 227 ? -24.872 -12.347 14.146 1.00 78.88 227 LYS A CA 1
ATOM 1733 C C . LYS A 1 227 ? -23.939 -13.256 13.346 1.00 78.88 227 LYS A C 1
ATOM 1735 O O . LYS A 1 227 ? -23.897 -14.452 13.607 1.00 78.88 227 LYS A O 1
ATOM 1740 N N . MET A 1 228 ? -23.155 -12.694 12.421 1.00 75.25 228 MET A N 1
ATOM 1741 C CA . MET A 1 228 ? -22.173 -13.457 11.634 1.00 75.25 228 MET A CA 1
ATOM 1742 C C . MET A 1 228 ? -21.068 -14.081 12.496 1.00 75.25 228 MET A C 1
ATOM 1744 O O . MET A 1 228 ? -20.565 -15.147 12.161 1.00 75.25 228 MET A O 1
ATOM 1748 N N . ASN A 1 229 ? -20.710 -13.436 13.608 1.00 75.50 229 ASN A N 1
ATOM 1749 C CA . ASN A 1 229 ? -19.680 -13.909 14.533 1.00 75.50 229 ASN A CA 1
ATOM 1750 C C . ASN A 1 229 ? -20.242 -14.714 15.724 1.00 75.50 229 ASN A C 1
ATOM 1752 O O . ASN A 1 229 ? -19.481 -15.070 16.620 1.00 75.50 229 ASN A O 1
ATOM 1756 N N . GLY A 1 230 ? -21.553 -14.981 15.769 1.00 77.69 230 GLY A N 1
ATOM 1757 C CA . GLY A 1 230 ? -22.191 -15.744 16.849 1.00 77.69 230 GLY A CA 1
ATOM 1758 C C . GLY A 1 230 ? -22.233 -15.040 18.215 1.00 77.69 230 GLY A C 1
ATOM 1759 O O . GLY A 1 230 ? -22.390 -15.710 19.233 1.00 77.69 230 GLY A O 1
ATOM 1760 N N . PHE A 1 231 ? -22.088 -13.711 18.269 1.00 75.50 231 PHE A N 1
ATOM 1761 C CA . PHE A 1 231 ? -22.204 -12.943 19.515 1.00 75.50 231 PHE A CA 1
ATOM 1762 C C . PHE A 1 231 ? -23.672 -12.609 19.846 1.00 75.50 231 PHE A C 1
ATOM 1764 O O . PHE A 1 231 ? -24.456 -12.346 18.930 1.00 75.50 231 PHE A O 1
ATOM 1771 N N . PRO A 1 232 ? -24.054 -12.556 21.141 1.00 74.50 232 PRO A N 1
ATOM 1772 C CA . PRO A 1 232 ? -25.393 -12.134 21.554 1.00 74.50 232 PRO A CA 1
ATOM 1773 C C . PRO A 1 232 ? -25.658 -10.667 21.176 1.00 74.50 232 PRO A C 1
ATOM 1775 O O . PRO A 1 232 ? -24.767 -9.820 21.283 1.00 74.50 232 PRO A O 1
ATOM 1778 N N . ALA A 1 233 ? -26.889 -10.368 20.744 1.00 65.25 233 ALA A N 1
ATOM 1779 C CA . ALA A 1 233 ? -27.287 -9.048 20.237 1.00 65.25 233 ALA A CA 1
ATOM 1780 C C . ALA A 1 233 ? -27.049 -7.916 21.257 1.00 65.25 233 ALA A C 1
ATOM 1782 O O . ALA A 1 233 ? -26.555 -6.849 20.892 1.00 65.25 233 ALA A O 1
ATOM 1783 N N . ASP A 1 234 ? -27.261 -8.192 22.543 1.00 68.06 234 ASP A N 1
ATOM 1784 C CA . ASP A 1 234 ? -27.083 -7.239 23.646 1.00 68.06 234 ASP A CA 1
ATOM 1785 C C . ASP A 1 234 ? -25.627 -6.746 23.773 1.00 68.06 234 ASP A C 1
ATOM 1787 O O . ASP A 1 234 ? -25.356 -5.590 24.111 1.00 68.06 234 ASP A O 1
ATOM 1791 N N . ALA A 1 235 ? -24.652 -7.600 23.438 1.00 68.50 235 ALA A N 1
ATOM 1792 C CA . ALA A 1 235 ? -23.240 -7.223 23.433 1.00 68.50 235 ALA A CA 1
ATOM 1793 C C . ALA A 1 235 ? -22.898 -6.281 22.266 1.00 68.50 235 ALA A C 1
ATOM 1795 O O . ALA A 1 235 ? -21.991 -5.452 22.389 1.00 68.50 235 ALA A O 1
ATOM 1796 N N . ALA A 1 236 ? -23.621 -6.382 21.146 1.00 67.25 236 ALA A N 1
ATOM 1797 C CA . ALA A 1 236 ? -23.440 -5.509 19.991 1.00 67.25 236 ALA A CA 1
ATOM 1798 C C . ALA A 1 236 ? -23.940 -4.087 20.285 1.00 67.25 236 ALA A C 1
ATOM 1800 O O . ALA A 1 236 ? -23.232 -3.116 19.998 1.00 67.25 236 ALA A O 1
ATOM 1801 N N . GLU A 1 237 ? -25.106 -3.958 20.926 1.00 67.88 237 GLU A N 1
ATOM 1802 C CA . GLU A 1 237 ? -25.665 -2.662 21.331 1.00 67.88 237 GLU A CA 1
ATOM 1803 C C . GLU A 1 237 ? -24.769 -1.946 22.351 1.00 67.88 237 GLU A C 1
ATOM 1805 O O . GLU A 1 237 ? -24.444 -0.769 22.167 1.00 67.88 237 GLU A O 1
ATOM 1810 N N . ALA A 1 238 ? -24.242 -2.670 23.345 1.00 70.12 238 ALA A N 1
ATOM 1811 C CA . ALA A 1 238 ? -23.305 -2.116 24.325 1.00 70.12 238 ALA A CA 1
ATOM 1812 C C . ALA A 1 238 ? -22.002 -1.585 23.688 1.00 70.12 238 ALA A C 1
ATOM 1814 O O . ALA A 1 238 ? -21.400 -0.619 24.167 1.00 70.12 238 ALA A O 1
ATOM 1815 N N . VAL A 1 239 ? -21.528 -2.198 22.595 1.00 72.12 239 VAL A N 1
ATOM 1816 C CA . VAL A 1 239 ? -20.359 -1.700 21.846 1.00 72.12 239 VAL A CA 1
ATOM 1817 C C . VAL A 1 239 ? -20.697 -0.417 21.089 1.00 72.12 239 VAL A C 1
ATOM 1819 O O . VAL A 1 239 ? -19.903 0.525 21.121 1.00 72.12 239 VAL A O 1
ATOM 1822 N N . VAL A 1 240 ? -21.865 -0.347 20.446 1.00 70.12 240 VAL A N 1
ATOM 1823 C CA . VAL A 1 240 ? -22.326 0.865 19.747 1.00 70.12 240 VAL A CA 1
ATOM 1824 C C . VAL A 1 240 ? -22.472 2.028 20.728 1.00 70.12 240 VAL A C 1
ATOM 1826 O O . VAL A 1 240 ? -22.024 3.141 20.440 1.00 70.12 240 VAL A O 1
ATOM 1829 N N . GLU A 1 241 ? -23.029 1.770 21.909 1.00 70.75 241 GLU A N 1
ATOM 1830 C CA . GLU A 1 241 ? -23.190 2.776 22.953 1.00 70.75 241 GLU A CA 1
ATOM 1831 C C . GLU A 1 241 ? -21.842 3.259 23.507 1.00 70.75 241 GLU A C 1
ATOM 1833 O O . GLU A 1 241 ? -21.621 4.468 23.608 1.00 70.75 241 GLU A O 1
ATOM 1838 N N . ARG A 1 242 ? -20.885 2.350 23.752 1.00 71.94 242 ARG A N 1
ATOM 1839 C CA . ARG A 1 242 ? -19.516 2.729 24.144 1.00 71.94 242 ARG A CA 1
ATOM 1840 C C . ARG A 1 242 ? -18.846 3.639 23.118 1.00 71.94 242 ARG A C 1
ATOM 1842 O O . ARG A 1 242 ? -18.261 4.650 23.504 1.00 71.94 242 ARG A O 1
ATOM 1849 N N . ILE A 1 243 ? -18.951 3.320 21.826 1.00 69.06 243 ILE A N 1
ATOM 1850 C CA . ILE A 1 243 ? -18.356 4.150 20.766 1.00 69.06 243 ILE A CA 1
ATOM 1851 C C . ILE A 1 243 ? -19.044 5.523 20.713 1.00 69.06 243 ILE A C 1
ATOM 1853 O O . ILE A 1 243 ? -18.368 6.543 20.603 1.00 69.06 243 ILE A O 1
ATOM 1857 N N . LYS A 1 244 ? -20.372 5.575 20.872 1.00 68.88 244 LYS A N 1
ATOM 1858 C CA . LYS A 1 244 ? -21.137 6.831 20.924 1.00 68.88 244 LYS A CA 1
ATOM 1859 C C . LYS A 1 244 ? -20.711 7.722 22.095 1.00 68.88 244 LYS A C 1
ATOM 1861 O O . LYS A 1 244 ? -20.539 8.925 21.907 1.00 68.88 244 LYS A O 1
ATOM 1866 N N . ILE A 1 245 ? -20.525 7.153 23.289 1.00 70.62 245 ILE A N 1
ATOM 1867 C CA . ILE A 1 245 ? -20.038 7.882 24.472 1.00 70.62 245 ILE A CA 1
ATOM 1868 C C . ILE A 1 245 ? -18.627 8.425 24.218 1.00 70.62 245 ILE A C 1
ATOM 1870 O O . ILE A 1 245 ? -18.336 9.576 24.542 1.00 70.62 245 ILE A O 1
ATOM 1874 N N . GLN A 1 246 ? -17.763 7.624 23.593 1.00 68.00 246 GLN A N 1
ATOM 1875 C CA . GLN A 1 246 ? -16.391 8.011 23.280 1.00 68.00 246 GLN A CA 1
ATOM 1876 C C . GLN A 1 246 ? -16.331 9.175 22.272 1.00 68.00 246 GLN A C 1
ATOM 1878 O O . GLN A 1 246 ? -15.595 10.135 22.502 1.00 68.00 246 GLN A O 1
ATOM 1883 N N . ASP A 1 247 ? -17.163 9.154 21.226 1.00 64.25 247 ASP A N 1
ATOM 1884 C CA . ASP A 1 247 ? -17.259 10.240 20.239 1.00 64.25 247 ASP A CA 1
ATOM 1885 C C . ASP A 1 247 ? -17.904 11.513 20.816 1.00 64.25 247 ASP A C 1
ATOM 1887 O O . ASP A 1 247 ? -17.464 12.623 20.513 1.00 64.25 247 ASP A O 1
ATOM 1891 N N . LEU A 1 248 ? -18.910 11.385 21.692 1.00 66.38 248 LEU A N 1
ATOM 1892 C CA . LEU A 1 248 ? -19.497 12.527 22.408 1.00 66.38 248 LEU A CA 1
ATOM 1893 C C . LEU A 1 248 ? -18.485 13.194 23.347 1.00 66.38 248 LEU A C 1
ATOM 1895 O O . LEU A 1 248 ? -18.431 14.423 23.420 1.00 66.38 248 LEU A O 1
ATOM 1899 N N . ASN A 1 249 ? -17.668 12.397 24.037 1.00 66.75 249 ASN A N 1
ATOM 1900 C CA . ASN A 1 249 ? -16.594 12.900 24.889 1.00 66.75 249 ASN A CA 1
ATOM 1901 C C . ASN A 1 249 ? -15.501 13.587 24.062 1.00 66.75 249 ASN A C 1
ATOM 1903 O O . ASN A 1 249 ? -15.045 14.662 24.442 1.00 66.75 249 ASN A O 1
ATOM 1907 N N . TYR A 1 250 ? -15.147 13.033 22.900 1.00 58.53 250 TYR A N 1
ATOM 1908 C CA . TYR A 1 250 ? -14.197 13.649 21.973 1.00 58.53 250 TYR A CA 1
ATOM 1909 C C . TYR A 1 250 ? -14.718 14.979 21.400 1.00 58.53 250 TYR A C 1
ATOM 1911 O O . TYR A 1 250 ? -13.997 15.974 21.381 1.00 58.53 250 TYR A O 1
ATOM 1919 N N . ALA A 1 251 ? -15.996 15.049 21.011 1.00 56.88 251 ALA A N 1
ATOM 1920 C CA . ALA A 1 251 ? -16.625 16.282 20.531 1.00 56.88 251 ALA A CA 1
ATOM 1921 C C . ALA A 1 251 ? -16.715 17.366 21.622 1.00 56.88 251 ALA A C 1
ATOM 1923 O O . ALA A 1 251 ? -16.495 18.544 21.339 1.00 56.88 251 ALA A O 1
ATOM 1924 N N . LYS A 1 252 ? -16.990 16.976 22.877 1.00 58.91 252 LYS A N 1
ATOM 1925 C CA . LYS A 1 252 ? -16.920 17.884 24.034 1.00 58.91 252 LYS A CA 1
ATOM 1926 C C . LYS A 1 252 ? -15.494 18.378 24.288 1.00 58.91 252 LYS A C 1
ATOM 1928 O O . LYS A 1 252 ? -15.323 19.557 24.571 1.00 58.91 252 LYS A O 1
ATOM 1933 N N . GLN A 1 253 ? -14.485 17.517 24.148 1.00 54.97 253 GLN A N 1
ATOM 1934 C CA . GLN A 1 253 ? -13.076 17.900 24.287 1.00 54.97 253 GLN A CA 1
ATOM 1935 C C . GLN A 1 253 ? -12.625 18.881 23.192 1.00 54.97 253 GLN A C 1
ATOM 1937 O O . GLN A 1 253 ? -11.965 19.867 23.510 1.00 54.97 253 GLN A O 1
ATOM 1942 N N . LEU A 1 254 ? -13.041 18.682 21.934 1.00 54.50 254 LEU A N 1
ATOM 1943 C CA . LEU A 1 254 ? -12.749 19.618 20.837 1.00 54.50 254 LEU A CA 1
ATOM 1944 C C . LEU A 1 254 ? -13.432 20.983 21.002 1.00 54.50 254 LEU A C 1
ATOM 1946 O O . LEU A 1 254 ? -12.853 21.997 20.626 1.00 54.50 254 LEU A O 1
ATOM 1950 N N . GLY A 1 255 ? -14.653 21.022 21.544 1.00 47.38 255 GLY A N 1
ATOM 1951 C CA . GLY A 1 255 ? -15.374 22.276 21.792 1.00 47.38 255 GLY A CA 1
ATOM 1952 C C . GLY A 1 255 ? -14.883 23.049 23.020 1.00 47.38 255 GLY A C 1
ATOM 1953 O O . GLY A 1 255 ? -15.129 24.247 23.118 1.00 47.38 255 GLY A O 1
ATOM 1954 N N . ALA A 1 256 ? -14.194 22.381 23.948 1.00 51.97 256 ALA A N 1
ATOM 1955 C CA . ALA A 1 256 ? -13.772 22.953 25.225 1.00 51.97 256 ALA A CA 1
ATOM 1956 C C . ALA A 1 256 ? -12.295 23.380 25.277 1.00 51.97 256 ALA A C 1
ATOM 1958 O O . ALA A 1 256 ? -11.877 23.930 26.293 1.00 51.97 256 ALA A O 1
ATOM 1959 N N . SER A 1 257 ? -11.488 23.139 24.236 1.00 43.59 257 SER A N 1
ATOM 1960 C CA . SER A 1 257 ? -10.034 23.297 24.346 1.00 43.59 257 SER A CA 1
ATOM 1961 C C . SER A 1 257 ? -9.409 24.118 23.220 1.00 43.59 257 SER A C 1
ATOM 1963 O O . SER A 1 257 ? -9.070 23.618 22.150 1.00 43.59 257 SER A O 1
ATOM 1965 N N . SER A 1 258 ? -9.154 25.391 23.519 1.00 45.66 258 SER A N 1
ATOM 1966 C CA . SER A 1 258 ? -8.164 26.228 22.833 1.00 45.66 258 SER A CA 1
ATOM 1967 C C . SER A 1 258 ? -6.714 25.901 23.255 1.00 45.66 258 SER A C 1
ATOM 1969 O O . SER A 1 258 ? -5.785 26.613 22.875 1.00 45.66 258 SER A O 1
ATOM 1971 N N . THR A 1 259 ? -6.487 24.816 24.011 1.00 45.50 259 THR A N 1
ATOM 1972 C CA . THR A 1 259 ? -5.192 24.474 24.630 1.00 45.50 259 THR A CA 1
ATOM 1973 C C . THR A 1 259 ? -4.806 22.985 24.562 1.00 45.50 259 THR A C 1
ATOM 1975 O O . THR A 1 259 ? -3.889 22.568 25.265 1.00 45.50 259 THR A O 1
ATOM 1978 N N . ASP A 1 260 ? -5.381 22.162 23.672 1.00 46.25 260 ASP A N 1
ATOM 1979 C CA . ASP A 1 260 ? -4.989 20.740 23.521 1.00 46.25 260 ASP A CA 1
ATOM 1980 C C . ASP A 1 260 ? -3.774 20.534 22.585 1.00 46.25 260 ASP A C 1
ATOM 1982 O O . ASP A 1 260 ? -3.773 19.772 21.614 1.00 46.25 260 ASP A O 1
ATOM 1986 N N . ARG A 1 261 ? -2.700 21.286 22.848 1.00 49.66 261 ARG A N 1
ATOM 1987 C CA . ARG A 1 261 ? -1.468 21.287 22.037 1.00 49.66 261 ARG A CA 1
ATOM 1988 C C . ARG A 1 261 ? -0.573 20.069 22.316 1.00 49.66 261 ARG A C 1
ATOM 1990 O O . ARG A 1 261 ? 0.246 19.708 21.470 1.00 49.66 261 ARG A O 1
ATOM 1997 N N . SER A 1 262 ? -0.737 19.401 23.462 1.00 47.94 262 SER A N 1
ATOM 1998 C CA . SER A 1 262 ? 0.079 18.247 23.880 1.00 47.94 262 SER A CA 1
ATOM 1999 C C . SER A 1 262 ? -0.372 16.929 23.238 1.00 47.94 262 SER A C 1
ATOM 2001 O O . SER A 1 262 ? 0.474 16.170 22.760 1.00 47.94 262 SER A O 1
ATOM 2003 N N . THR A 1 263 ? -1.682 16.685 23.129 1.00 51.00 263 THR A N 1
ATOM 2004 C CA . THR A 1 263 ? -2.240 15.492 22.465 1.00 51.00 263 THR A CA 1
ATOM 2005 C C . THR A 1 263 ? -1.945 15.513 20.962 1.00 51.00 263 THR A C 1
ATOM 2007 O O . THR A 1 263 ? -1.526 14.504 20.390 1.00 51.00 263 THR A O 1
ATOM 2010 N N . SER A 1 264 ? -2.041 16.693 20.335 1.00 67.69 264 SER A N 1
ATOM 2011 C CA . SER A 1 264 ? -1.642 16.918 18.938 1.00 67.69 264 SER A CA 1
ATOM 2012 C C . SER A 1 264 ? -0.144 16.664 18.706 1.00 67.69 264 SER A C 1
ATOM 2014 O O . SER A 1 264 ? 0.233 15.961 17.768 1.00 67.69 264 SER A O 1
ATOM 2016 N N . SER A 1 265 ? 0.722 17.135 19.612 1.00 71.94 265 SER A N 1
ATOM 2017 C CA . SER A 1 265 ? 2.177 16.936 19.516 1.00 71.94 265 SER A CA 1
ATOM 2018 C C . SER A 1 265 ? 2.592 15.462 19.650 1.00 71.94 265 SER A C 1
ATOM 2020 O O . SER A 1 265 ? 3.466 14.986 18.922 1.00 71.94 265 SER A O 1
ATOM 2022 N N . ALA A 1 266 ? 1.928 14.690 20.517 1.00 77.31 266 ALA A N 1
ATOM 2023 C CA . ALA A 1 266 ? 2.190 13.257 20.655 1.00 77.31 266 ALA A CA 1
ATOM 2024 C C . ALA A 1 266 ? 1.800 12.462 19.394 1.00 77.31 266 ALA A C 1
ATOM 2026 O O . ALA A 1 266 ? 2.557 11.589 18.958 1.00 77.31 266 ALA A O 1
ATOM 2027 N N . VAL A 1 267 ? 0.650 12.776 18.784 1.00 79.69 267 VAL A N 1
ATOM 2028 C CA . VAL A 1 267 ? 0.216 12.168 17.512 1.00 79.69 267 VAL A CA 1
ATOM 2029 C C . VAL A 1 267 ? 1.160 12.561 16.375 1.00 79.69 267 VAL A C 1
ATOM 2031 O O . VAL A 1 267 ? 1.554 11.697 15.593 1.00 79.69 267 VAL A O 1
ATOM 2034 N N . LEU A 1 268 ? 1.599 13.823 16.327 1.00 81.81 268 LEU A N 1
ATOM 2035 C CA . LEU A 1 268 ? 2.568 14.307 15.343 1.00 81.81 268 LEU A CA 1
ATOM 2036 C C . LEU A 1 268 ? 3.914 13.579 15.469 1.00 81.81 268 LEU A C 1
ATOM 2038 O O . LEU A 1 268 ? 4.451 13.105 14.471 1.00 81.81 268 LEU A O 1
ATOM 2042 N N . ARG A 1 269 ? 4.440 13.431 16.693 1.00 86.25 269 ARG A N 1
ATOM 2043 C CA . ARG A 1 269 ? 5.706 12.728 16.953 1.00 86.25 269 ARG A CA 1
ATOM 2044 C C . ARG A 1 269 ? 5.634 11.259 16.538 1.00 86.25 269 ARG A C 1
ATOM 2046 O O . ARG A 1 269 ? 6.556 10.766 15.895 1.00 86.25 269 ARG A O 1
ATOM 2053 N N . ARG A 1 270 ? 4.543 10.563 16.878 1.00 85.38 270 ARG A N 1
ATOM 2054 C CA . ARG A 1 270 ? 4.312 9.171 16.447 1.00 85.38 270 ARG A CA 1
ATOM 2055 C C . ARG A 1 270 ? 4.194 9.074 14.926 1.00 85.38 270 ARG A C 1
ATOM 2057 O O . ARG A 1 270 ? 4.811 8.194 14.333 1.00 85.38 270 ARG A O 1
ATOM 2064 N N . GLY A 1 271 ? 3.472 10.004 14.300 1.00 89.06 271 GLY A N 1
ATOM 2065 C CA . GLY A 1 271 ? 3.349 10.087 12.847 1.00 89.06 271 GLY A CA 1
ATOM 2066 C C . GLY A 1 271 ? 4.699 10.274 12.160 1.00 89.06 271 GLY A C 1
ATOM 2067 O O . GLY A 1 271 ? 5.021 9.520 11.252 1.00 89.06 271 GLY A O 1
ATOM 2068 N N . LEU A 1 272 ? 5.536 11.191 12.653 1.00 90.88 272 LEU A N 1
ATOM 2069 C CA . LEU A 1 272 ? 6.866 11.448 12.096 1.00 90.88 272 LEU A CA 1
ATOM 2070 C C . LEU A 1 272 ? 7.762 10.199 12.122 1.00 90.88 272 LEU A C 1
ATOM 2072 O O . LEU A 1 272 ? 8.440 9.912 11.138 1.00 90.88 272 LEU A O 1
ATOM 2076 N N . ILE A 1 273 ? 7.724 9.427 13.214 1.00 91.06 273 ILE A N 1
ATOM 2077 C CA . ILE A 1 273 ? 8.460 8.156 13.327 1.00 91.06 273 ILE A CA 1
ATOM 2078 C C . ILE A 1 273 ? 7.965 7.153 12.277 1.00 91.06 273 ILE A C 1
ATOM 2080 O O . ILE A 1 273 ? 8.773 6.502 11.614 1.00 91.06 273 ILE A O 1
ATOM 2084 N N . ILE A 1 274 ? 6.648 7.042 12.086 1.00 91.75 274 ILE A N 1
ATOM 2085 C CA . ILE A 1 274 ? 6.049 6.139 11.092 1.00 91.75 274 ILE A CA 1
ATOM 2086 C C . ILE A 1 274 ? 6.398 6.581 9.666 1.00 91.75 274 ILE A C 1
ATOM 2088 O O . ILE A 1 274 ? 6.704 5.746 8.822 1.00 91.75 274 ILE A O 1
ATOM 2092 N N . TYR A 1 275 ? 6.414 7.883 9.387 1.00 93.44 275 TYR A N 1
ATOM 2093 C CA . TYR A 1 275 ? 6.763 8.414 8.068 1.00 93.44 275 TYR A CA 1
ATOM 2094 C C . TYR A 1 275 ? 8.238 8.176 7.733 1.00 93.44 275 TYR A C 1
ATOM 2096 O O . TYR A 1 275 ? 8.549 7.699 6.642 1.00 93.44 275 TYR A O 1
ATOM 2104 N N . ALA A 1 276 ? 9.137 8.439 8.686 1.00 93.25 276 ALA A N 1
ATOM 2105 C CA . ALA A 1 276 ? 10.569 8.201 8.522 1.00 93.25 276 ALA A CA 1
ATOM 2106 C C . ALA A 1 276 ? 10.889 6.706 8.363 1.00 93.25 276 ALA A C 1
ATOM 2108 O O . ALA A 1 276 ? 11.646 6.327 7.470 1.00 93.25 276 ALA A O 1
ATOM 2109 N N . SER A 1 277 ? 10.272 5.847 9.180 1.00 92.25 277 SER A N 1
ATOM 2110 C CA . SER A 1 277 ? 10.430 4.389 9.070 1.00 92.25 277 SER A CA 1
ATOM 2111 C C . SER A 1 277 ? 9.889 3.858 7.738 1.00 92.25 277 SER A C 1
ATOM 2113 O O . SER A 1 277 ? 10.600 3.122 7.051 1.00 92.25 277 SER A O 1
ATOM 2115 N N . SER A 1 278 ? 8.703 4.308 7.311 1.00 92.81 278 SER A N 1
ATOM 2116 C CA . SER A 1 278 ? 8.100 3.955 6.014 1.00 92.81 278 SER A CA 1
ATOM 2117 C C . SER A 1 278 ? 8.985 4.357 4.832 1.00 92.81 278 SER A C 1
ATOM 2119 O O . SER A 1 278 ? 9.134 3.591 3.883 1.00 92.81 278 SER A O 1
ATOM 2121 N N . PHE A 1 279 ? 9.604 5.539 4.890 1.00 94.25 279 PHE A N 1
ATOM 2122 C CA . PHE A 1 279 ? 10.572 5.972 3.886 1.00 94.25 279 PHE A CA 1
ATOM 2123 C C . PHE A 1 279 ? 11.806 5.057 3.874 1.00 94.25 279 PHE A C 1
ATOM 2125 O O . PHE A 1 279 ? 12.154 4.508 2.830 1.00 94.25 279 PHE A O 1
ATOM 2132 N N . ALA A 1 280 ? 12.433 4.840 5.036 1.00 92.50 280 ALA A N 1
ATOM 2133 C CA . ALA A 1 280 ? 13.674 4.075 5.155 1.00 92.50 280 ALA A CA 1
ATOM 2134 C C . ALA A 1 280 ? 13.527 2.613 4.701 1.00 92.50 280 ALA A C 1
ATOM 2136 O O . ALA A 1 280 ? 14.363 2.117 3.945 1.00 92.50 280 ALA A O 1
ATOM 2137 N N . ILE A 1 281 ? 12.450 1.929 5.111 1.00 91.25 281 ILE A N 1
ATOM 2138 C CA . ILE A 1 281 ? 12.225 0.531 4.711 1.00 91.25 281 ILE A CA 1
ATOM 2139 C C . ILE A 1 281 ? 11.976 0.412 3.207 1.00 91.25 281 ILE A C 1
ATOM 2141 O O . ILE A 1 281 ? 12.434 -0.542 2.582 1.00 91.25 281 ILE A O 1
ATOM 2145 N N . MET A 1 282 ? 11.315 1.404 2.603 1.00 92.19 282 MET A N 1
ATOM 2146 C CA . MET A 1 282 ? 11.034 1.377 1.173 1.00 92.19 282 MET A CA 1
ATOM 2147 C C . MET A 1 282 ? 12.275 1.682 0.329 1.00 92.19 282 MET A C 1
ATOM 2149 O O . MET A 1 282 ? 12.429 1.101 -0.744 1.00 92.19 282 MET A O 1
ATOM 2153 N N . VAL A 1 283 ? 13.194 2.520 0.826 1.00 91.62 283 VAL A N 1
ATOM 2154 C CA . VAL A 1 283 ? 14.521 2.692 0.210 1.00 91.62 283 VAL A CA 1
ATOM 2155 C C . VAL A 1 283 ? 15.269 1.356 0.187 1.00 91.62 283 VAL A C 1
ATOM 2157 O O . VAL A 1 283 ? 15.757 0.949 -0.869 1.00 91.62 283 VAL A O 1
ATOM 2160 N N . ALA A 1 284 ? 15.320 0.649 1.321 1.00 89.31 284 ALA A N 1
ATOM 2161 C CA . ALA A 1 284 ? 15.987 -0.649 1.418 1.00 89.31 284 ALA A CA 1
ATOM 2162 C C . ALA A 1 284 ? 15.357 -1.689 0.473 1.00 89.31 284 ALA A C 1
ATOM 2164 O O . ALA A 1 284 ? 16.065 -2.314 -0.316 1.00 89.31 284 ALA A O 1
ATOM 2165 N N . TYR A 1 285 ? 14.025 -1.807 0.482 1.00 90.19 285 TYR A N 1
ATOM 2166 C CA . TYR A 1 285 ? 13.287 -2.743 -0.369 1.00 90.19 285 TYR A CA 1
ATOM 2167 C C . TYR A 1 285 ? 13.553 -2.525 -1.866 1.00 90.19 285 TYR A C 1
ATOM 2169 O O . TYR A 1 285 ? 13.881 -3.472 -2.582 1.00 90.19 285 TYR A O 1
ATOM 2177 N N . TYR A 1 286 ? 13.440 -1.283 -2.359 1.00 88.25 286 TYR A N 1
ATOM 2178 C CA . TYR A 1 286 ? 13.656 -1.007 -3.784 1.00 88.25 286 TYR A CA 1
ATOM 2179 C C . TYR A 1 286 ? 15.121 -1.111 -4.198 1.00 88.25 286 TYR A C 1
ATOM 2181 O O . TYR A 1 286 ? 15.384 -1.524 -5.323 1.00 88.25 286 TYR A O 1
ATOM 2189 N N . THR A 1 287 ? 16.065 -0.775 -3.315 1.00 85.44 287 THR A N 1
ATOM 2190 C CA . THR A 1 287 ? 17.497 -0.939 -3.608 1.00 85.44 287 THR A CA 1
ATOM 2191 C C . THR A 1 287 ? 17.818 -2.412 -3.856 1.00 85.44 287 THR A C 1
ATOM 2193 O O . THR A 1 287 ? 18.401 -2.737 -4.885 1.00 85.44 287 THR A O 1
ATOM 2196 N N . LEU A 1 288 ? 17.347 -3.305 -2.976 1.00 85.31 288 LEU A N 1
ATOM 2197 C CA . LEU A 1 288 ? 17.522 -4.753 -3.129 1.00 85.31 288 LEU A CA 1
ATOM 2198 C C . LEU A 1 288 ? 16.784 -5.294 -4.360 1.00 85.31 288 LEU A C 1
ATOM 2200 O O . LEU A 1 288 ? 17.324 -6.115 -5.093 1.00 85.31 288 LEU A O 1
ATOM 2204 N N . LEU A 1 289 ? 15.567 -4.807 -4.629 1.00 84.00 289 LEU A N 1
ATOM 2205 C CA . LEU A 1 289 ? 14.804 -5.198 -5.817 1.00 84.00 289 LEU A CA 1
ATOM 2206 C C . LEU A 1 289 ? 15.547 -4.862 -7.121 1.00 84.00 289 LEU A C 1
ATOM 2208 O O . LEU A 1 289 ? 15.515 -5.647 -8.069 1.00 84.00 289 LEU A O 1
ATOM 2212 N N . LEU A 1 290 ? 16.193 -3.696 -7.183 1.00 79.56 290 LEU A N 1
ATOM 2213 C CA . LEU A 1 290 ? 16.918 -3.243 -8.370 1.00 79.56 290 LEU A CA 1
ATOM 2214 C C . LEU A 1 290 ? 18.249 -3.976 -8.572 1.00 79.56 290 LEU A C 1
ATOM 2216 O O . LEU A 1 290 ? 18.744 -4.004 -9.695 1.00 79.56 290 LEU A O 1
ATOM 2220 N N . SER A 1 291 ? 18.798 -4.619 -7.540 1.00 77.94 291 SER A N 1
ATOM 2221 C CA . SER A 1 291 ? 20.015 -5.429 -7.658 1.00 77.94 291 SER A CA 1
ATOM 2222 C C . SER A 1 291 ? 19.833 -6.686 -8.524 1.00 77.94 291 SER A C 1
ATOM 2224 O O . SER A 1 291 ? 20.808 -7.213 -9.043 1.00 77.94 291 SER A O 1
ATOM 2226 N N . PHE A 1 292 ? 18.601 -7.154 -8.753 1.00 72.31 292 PHE A N 1
ATOM 2227 C CA . PHE A 1 292 ? 18.308 -8.356 -9.553 1.00 72.31 292 PHE A CA 1
ATOM 2228 C C . PHE A 1 292 ? 18.218 -8.084 -11.068 1.00 72.31 292 PHE A C 1
ATOM 2230 O O . PHE A 1 292 ? 17.368 -8.658 -11.762 1.00 72.31 292 PHE A O 1
ATOM 2237 N N . HIS A 1 293 ? 19.003 -7.138 -11.598 1.00 60.25 293 HIS A N 1
ATOM 2238 C CA . HIS A 1 293 ? 18.700 -6.542 -12.901 1.00 60.25 293 HIS A CA 1
ATOM 2239 C C . HIS A 1 293 ? 18.942 -7.474 -14.107 1.00 60.25 293 HIS A C 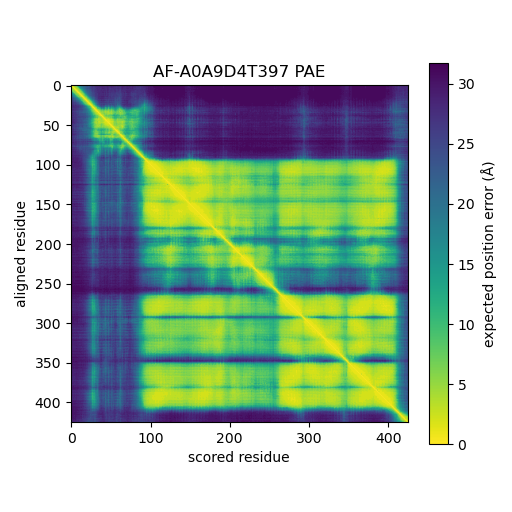1
ATOM 2241 O O . HIS A 1 293 ? 18.208 -7.354 -15.089 1.00 60.25 293 HIS A O 1
ATOM 2247 N N . ASP A 1 294 ? 19.833 -8.462 -13.985 1.00 61.59 294 ASP A N 1
ATOM 2248 C CA . ASP A 1 294 ? 20.327 -9.226 -15.143 1.00 61.59 294 ASP A CA 1
ATOM 2249 C C . ASP A 1 294 ? 19.734 -10.640 -15.294 1.00 61.59 294 ASP A C 1
ATOM 2251 O O . ASP A 1 294 ? 19.831 -11.236 -16.362 1.00 61.59 294 ASP A O 1
ATOM 2255 N N . ASN A 1 295 ? 19.052 -11.176 -14.270 1.00 73.56 295 ASN A N 1
ATOM 2256 C CA . ASN A 1 295 ? 18.604 -12.576 -14.253 1.00 73.56 295 ASN A CA 1
ATOM 2257 C C . ASN A 1 295 ? 17.105 -12.731 -13.956 1.00 73.56 295 ASN A C 1
ATOM 2259 O O . ASN A 1 295 ? 16.647 -12.546 -12.825 1.00 73.56 295 ASN A O 1
ATOM 2263 N N . THR A 1 296 ? 16.333 -13.169 -14.956 1.00 82.50 296 THR A N 1
ATOM 2264 C CA . THR A 1 296 ? 14.882 -13.408 -14.828 1.00 82.50 296 THR A CA 1
ATOM 2265 C C . THR A 1 296 ? 14.550 -14.458 -13.763 1.00 82.50 296 THR A C 1
ATOM 2267 O O . THR A 1 296 ? 13.600 -14.272 -13.005 1.00 82.50 296 THR A O 1
ATOM 2270 N N . TRP A 1 297 ? 15.342 -15.530 -13.648 1.00 83.25 297 TRP A N 1
ATOM 2271 C CA . TRP A 1 297 ? 15.125 -16.585 -12.649 1.00 83.25 297 TRP A CA 1
ATOM 2272 C C . TRP A 1 297 ? 15.182 -16.058 -11.217 1.00 83.25 297 TRP A C 1
ATOM 2274 O O . TRP A 1 297 ? 14.277 -16.336 -10.437 1.00 83.25 297 TRP A O 1
ATOM 2284 N N . ILE A 1 298 ? 16.177 -15.221 -10.910 1.00 83.12 298 ILE A N 1
ATOM 2285 C CA . ILE A 1 298 ? 16.348 -14.626 -9.580 1.00 83.12 298 ILE A CA 1
ATOM 2286 C C . ILE A 1 298 ? 15.141 -13.748 -9.217 1.00 83.12 298 ILE A C 1
ATOM 2288 O O . ILE A 1 298 ? 14.693 -13.742 -8.072 1.00 83.12 298 ILE A O 1
ATOM 2292 N N . ARG A 1 299 ? 14.553 -13.044 -10.194 1.00 83.50 299 ARG A N 1
ATOM 2293 C CA . ARG A 1 299 ? 13.340 -12.239 -9.975 1.00 83.50 299 ARG A CA 1
ATOM 2294 C C . ARG A 1 299 ? 12.132 -13.102 -9.609 1.00 83.50 299 ARG A C 1
ATOM 2296 O O . ARG A 1 299 ? 11.397 -12.748 -8.691 1.00 83.50 299 ARG A O 1
ATOM 2303 N N . TRP A 1 300 ? 11.934 -14.229 -10.293 1.00 87.94 300 TRP A N 1
ATOM 2304 C CA . TRP A 1 300 ? 10.834 -15.151 -9.992 1.00 87.94 300 TRP A CA 1
ATOM 2305 C C . TRP A 1 300 ? 11.018 -15.854 -8.648 1.00 87.94 300 TRP A C 1
ATOM 2307 O O . TRP A 1 300 ? 10.072 -15.910 -7.863 1.00 87.94 300 TRP A O 1
ATOM 2317 N N . THR A 1 301 ? 12.226 -16.334 -8.339 1.00 87.81 301 THR A N 1
ATOM 2318 C CA . THR A 1 301 ? 12.519 -16.952 -7.035 1.00 87.81 301 THR A CA 1
ATOM 2319 C C . THR A 1 301 ? 12.369 -15.949 -5.899 1.00 87.81 301 THR A C 1
ATOM 2321 O O . THR A 1 301 ? 11.855 -16.288 -4.840 1.00 87.81 301 THR A O 1
ATOM 2324 N N . SER A 1 302 ? 12.750 -14.694 -6.138 1.00 87.44 302 SER A N 1
ATOM 2325 C CA . SER A 1 302 ? 12.577 -13.601 -5.189 1.00 87.44 302 SER A CA 1
ATOM 2326 C C . SER A 1 302 ? 11.112 -13.240 -4.931 1.00 87.44 302 SER A C 1
ATOM 2328 O O . SER A 1 302 ? 10.740 -12.929 -3.802 1.00 87.44 302 SER A O 1
ATOM 2330 N N . LEU A 1 303 ? 10.260 -13.308 -5.956 1.00 88.06 303 LEU A N 1
ATOM 2331 C CA . LEU A 1 303 ? 8.818 -13.139 -5.784 1.00 88.06 303 LEU A CA 1
ATOM 2332 C C . LEU A 1 303 ? 8.203 -14.313 -5.005 1.00 88.06 303 LEU A C 1
ATOM 2334 O O . LEU A 1 303 ? 7.337 -14.107 -4.156 1.00 88.06 303 LEU A O 1
ATOM 2338 N N . ALA A 1 304 ? 8.659 -15.538 -5.278 1.00 90.12 304 ALA A N 1
ATOM 2339 C CA . ALA A 1 304 ? 8.194 -16.732 -4.583 1.00 90.12 304 ALA A CA 1
ATOM 2340 C C . ALA A 1 304 ? 8.577 -16.721 -3.094 1.00 90.12 304 ALA A C 1
ATOM 2342 O O . ALA A 1 304 ? 7.726 -17.008 -2.253 1.00 90.12 304 ALA A O 1
ATOM 2343 N N . SER A 1 305 ? 9.815 -16.339 -2.755 1.00 91.00 305 SER A N 1
ATOM 2344 C CA . SER A 1 305 ? 10.239 -16.219 -1.353 1.00 91.00 305 SER A CA 1
ATOM 2345 C C . SER A 1 305 ? 9.417 -15.167 -0.609 1.00 91.00 305 SER A C 1
ATOM 2347 O O . SER A 1 305 ? 8.950 -15.424 0.497 1.00 91.00 305 SER A O 1
ATOM 2349 N N . GLU A 1 306 ? 9.134 -14.025 -1.245 1.00 88.31 306 GLU A N 1
ATOM 2350 C CA . GLU A 1 306 ? 8.288 -12.977 -0.669 1.00 88.31 306 GLU A CA 1
ATOM 2351 C C . GLU A 1 306 ? 6.867 -13.497 -0.366 1.00 88.31 306 GLU A C 1
ATOM 2353 O O . GLU A 1 306 ? 6.336 -13.250 0.718 1.00 88.31 306 GLU A O 1
ATOM 2358 N N . ALA A 1 307 ? 6.271 -14.293 -1.263 1.00 87.62 307 ALA A N 1
ATOM 2359 C CA . ALA A 1 307 ? 4.960 -14.908 -1.038 1.00 87.62 307 ALA A CA 1
ATOM 2360 C C . ALA A 1 307 ? 4.954 -15.901 0.143 1.00 87.62 307 ALA A C 1
ATOM 2362 O O . ALA A 1 307 ? 4.026 -15.886 0.957 1.00 87.62 307 ALA A O 1
ATOM 2363 N N . VAL A 1 308 ? 5.996 -16.731 0.276 1.00 90.62 308 VAL A N 1
ATOM 2364 C CA . VAL A 1 308 ? 6.152 -17.666 1.407 1.00 90.62 308 VAL A CA 1
ATOM 2365 C C . VAL A 1 308 ? 6.299 -16.900 2.722 1.00 90.62 308 VAL A C 1
ATOM 2367 O O . VAL A 1 308 ? 5.610 -17.192 3.701 1.00 90.62 308 VAL A O 1
ATOM 2370 N N . CYS A 1 309 ? 7.139 -15.868 2.730 1.00 88.75 309 CYS A N 1
ATOM 2371 C CA . CYS A 1 309 ? 7.328 -14.973 3.863 1.00 88.75 309 CYS A CA 1
ATOM 2372 C C . CYS A 1 309 ? 6.018 -14.293 4.296 1.00 88.75 309 CYS A C 1
ATOM 2374 O O . CYS A 1 309 ? 5.731 -14.234 5.494 1.00 88.75 309 CYS A O 1
ATOM 2376 N N . TYR A 1 310 ? 5.178 -13.847 3.354 1.00 85.75 310 TYR A N 1
ATOM 2377 C CA . TYR A 1 310 ? 3.854 -13.305 3.676 1.00 85.75 310 TYR A CA 1
ATOM 2378 C C . TYR A 1 310 ? 2.916 -14.339 4.302 1.00 85.75 310 TYR A C 1
ATOM 2380 O O . TYR A 1 310 ? 2.226 -14.017 5.270 1.00 85.75 310 TYR A O 1
ATOM 2388 N N . ALA A 1 311 ? 2.900 -15.573 3.794 1.00 86.19 311 ALA A N 1
ATOM 2389 C CA . ALA A 1 311 ? 2.086 -16.639 4.372 1.00 86.19 311 ALA A CA 1
ATOM 2390 C C . ALA A 1 311 ? 2.496 -16.928 5.826 1.00 86.19 311 ALA A C 1
ATOM 2392 O O . ALA A 1 311 ? 1.639 -16.997 6.705 1.00 86.19 311 ALA A O 1
ATOM 2393 N N . LEU A 1 312 ? 3.803 -17.010 6.100 1.00 87.19 312 LEU A N 1
ATOM 2394 C CA . LEU A 1 312 ? 4.332 -17.193 7.456 1.00 87.19 312 LEU A CA 1
ATOM 2395 C C . LEU A 1 312 ? 4.000 -16.005 8.370 1.00 87.19 312 LEU A C 1
ATOM 2397 O O . LEU A 1 312 ? 3.600 -16.195 9.520 1.00 87.19 312 LEU A O 1
ATOM 2401 N N . TYR A 1 313 ? 4.111 -14.780 7.854 1.00 86.19 313 TYR A N 1
ATOM 2402 C CA . TYR A 1 313 ? 3.801 -13.561 8.597 1.00 86.19 313 TYR A CA 1
ATOM 2403 C C . TYR A 1 313 ? 2.357 -13.536 9.123 1.00 86.19 313 TYR A C 1
ATOM 2405 O O . TYR A 1 313 ? 2.147 -13.157 10.276 1.00 86.19 313 TYR A O 1
ATOM 2413 N N . ILE A 1 314 ? 1.376 -14.001 8.340 1.00 84.00 314 ILE A N 1
ATOM 2414 C CA . ILE A 1 314 ? -0.038 -14.052 8.756 1.00 84.00 314 ILE A CA 1
ATOM 2415 C C . ILE A 1 314 ? -0.229 -14.894 10.031 1.00 84.00 314 ILE A C 1
ATOM 2417 O O . ILE A 1 314 ? -1.041 -14.535 10.879 1.00 84.00 314 ILE A O 1
ATOM 2421 N N . PHE A 1 315 ? 0.542 -15.968 10.224 1.00 83.94 315 PHE A N 1
ATOM 2422 C CA . PHE A 1 315 ? 0.454 -16.796 11.436 1.00 83.94 315 PHE A CA 1
ATOM 2423 C C . PHE A 1 315 ? 1.163 -16.178 12.648 1.00 83.94 315 PHE A C 1
ATOM 2425 O O . PHE A 1 315 ? 0.778 -16.422 13.793 1.00 83.94 315 PHE A O 1
ATOM 2432 N N . VAL A 1 316 ? 2.206 -15.381 12.409 1.00 85.38 316 VAL A N 1
ATOM 2433 C CA . VAL A 1 316 ? 3.040 -14.783 13.462 1.00 85.38 316 VAL A CA 1
ATOM 2434 C C . VAL A 1 316 ? 2.455 -13.469 13.973 1.00 85.38 316 VAL A C 1
ATOM 2436 O O . VAL A 1 316 ? 2.596 -13.147 15.157 1.00 85.38 316 VAL A O 1
ATOM 2439 N N . VAL A 1 317 ? 1.787 -12.706 13.104 1.00 83.75 317 VAL A N 1
ATOM 2440 C CA . VAL A 1 317 ? 1.363 -11.340 13.413 1.00 83.75 317 VAL A CA 1
ATOM 2441 C C . VAL A 1 317 ? 0.422 -11.281 14.615 1.00 83.75 317 VAL A C 1
ATOM 2443 O O . VAL A 1 317 ? 0.569 -10.395 15.442 1.00 83.75 317 VAL A O 1
ATOM 2446 N N . ASP A 1 318 ? -0.467 -12.246 14.826 1.00 81.50 318 ASP A N 1
ATOM 2447 C CA . ASP A 1 318 ? -1.369 -12.206 15.988 1.00 81.50 318 ASP A CA 1
ATOM 2448 C C . ASP A 1 318 ? -0.703 -12.665 17.301 1.00 81.50 318 ASP A C 1
ATOM 2450 O O . ASP A 1 318 ? -1.273 -12.497 18.377 1.00 81.50 318 ASP A O 1
ATOM 2454 N N . ARG A 1 319 ? 0.518 -13.218 17.239 1.00 83.31 319 ARG A N 1
ATOM 2455 C CA . ARG A 1 319 ? 1.251 -13.759 18.400 1.00 83.31 319 ARG A CA 1
ATOM 2456 C C . ARG A 1 319 ? 2.321 -12.817 18.944 1.00 83.31 319 ARG A C 1
ATOM 2458 O O . ARG A 1 319 ? 2.613 -12.860 20.135 1.00 83.31 319 ARG A O 1
ATOM 2465 N N . ILE A 1 320 ? 2.920 -11.990 18.086 1.00 85.44 320 ILE A N 1
ATOM 2466 C CA . ILE A 1 320 ? 4.040 -11.107 18.441 1.00 85.44 320 ILE A CA 1
ATOM 2467 C C . ILE A 1 320 ? 3.588 -9.644 18.431 1.00 85.44 320 ILE A C 1
ATOM 2469 O O . ILE A 1 320 ? 2.804 -9.212 17.583 1.00 85.44 320 ILE A O 1
ATOM 2473 N N . SER A 1 321 ? 4.112 -8.850 19.370 1.00 85.81 321 SER A N 1
ATOM 2474 C CA . SER A 1 321 ? 3.866 -7.406 19.388 1.00 85.81 321 SER A CA 1
ATOM 2475 C C . SER A 1 321 ? 4.357 -6.747 18.087 1.00 85.81 321 SER A C 1
ATOM 2477 O O . SER A 1 321 ? 5.427 -7.074 17.567 1.00 85.81 321 SER A O 1
ATOM 2479 N N . ARG A 1 322 ? 3.593 -5.780 17.562 1.00 84.25 322 ARG A N 1
ATOM 2480 C CA . ARG A 1 322 ? 3.928 -5.072 16.310 1.00 84.25 322 ARG A CA 1
ATOM 2481 C C . ARG A 1 322 ? 5.290 -4.384 16.390 1.00 84.25 322 ARG A C 1
ATOM 2483 O O . ARG A 1 322 ? 6.070 -4.459 15.452 1.00 84.25 322 ARG A O 1
ATOM 2490 N N . VAL A 1 323 ? 5.586 -3.747 17.523 1.00 84.19 323 VAL A N 1
ATOM 2491 C CA . VAL A 1 323 ? 6.835 -3.000 17.733 1.00 84.19 323 VAL A CA 1
ATOM 2492 C C . VAL A 1 323 ? 8.036 -3.940 17.763 1.00 84.19 323 VAL A C 1
ATOM 2494 O O . VAL A 1 323 ? 9.045 -3.650 17.124 1.00 84.19 323 VAL A O 1
ATOM 2497 N N . THR A 1 324 ? 7.914 -5.086 18.441 1.00 86.50 324 THR A N 1
ATOM 2498 C CA . THR A 1 324 ? 8.956 -6.122 18.431 1.00 86.50 324 THR A CA 1
ATOM 2499 C C . THR A 1 324 ? 9.181 -6.631 17.014 1.00 86.50 324 THR A C 1
ATOM 2501 O O . THR A 1 324 ? 10.323 -6.710 16.581 1.00 86.50 324 THR A O 1
ATOM 250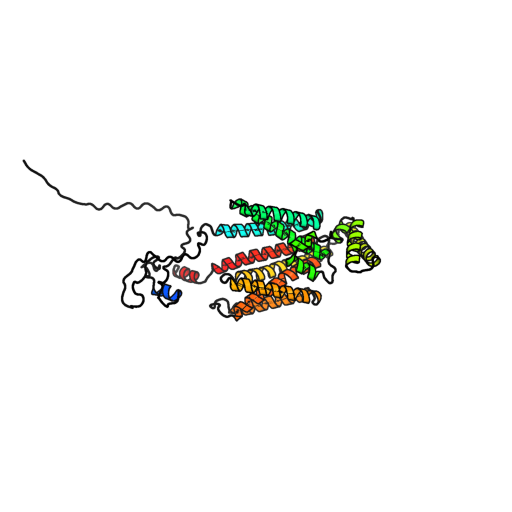4 N N . LEU A 1 325 ? 8.105 -6.897 16.266 1.00 86.62 325 LEU A N 1
ATOM 2505 C CA . LEU A 1 325 ? 8.200 -7.387 14.895 1.00 86.62 325 LEU A CA 1
ATOM 2506 C C . LEU A 1 325 ? 8.917 -6.383 13.977 1.00 86.62 325 LEU A C 1
ATOM 2508 O O . LEU A 1 325 ? 9.864 -6.751 13.285 1.00 86.62 325 LEU A O 1
ATOM 2512 N N . VAL A 1 326 ? 8.531 -5.103 14.029 1.00 87.00 326 VAL A N 1
ATOM 2513 C CA . VAL A 1 326 ? 9.209 -4.027 13.289 1.00 87.00 326 VAL A CA 1
ATOM 2514 C C . VAL A 1 326 ? 10.694 -3.977 13.648 1.00 87.00 326 VAL A C 1
ATOM 2516 O O . VAL A 1 326 ? 11.537 -4.010 12.755 1.00 87.00 326 VAL A O 1
ATOM 2519 N N . ALA A 1 327 ? 11.031 -3.958 14.941 1.00 88.38 327 ALA A N 1
ATOM 2520 C CA . ALA A 1 327 ? 12.419 -3.914 15.394 1.00 88.38 327 ALA A CA 1
ATOM 2521 C C . ALA A 1 327 ? 13.229 -5.120 14.891 1.00 88.38 327 ALA A C 1
ATOM 2523 O O . ALA A 1 327 ? 14.323 -4.940 14.362 1.00 88.38 327 ALA A O 1
ATOM 2524 N N . THR A 1 328 ? 12.676 -6.336 14.980 1.00 89.44 328 THR A N 1
ATOM 2525 C CA . THR A 1 328 ? 13.342 -7.546 14.474 1.00 89.44 328 THR A CA 1
ATOM 2526 C C . THR A 1 328 ? 13.583 -7.490 12.969 1.00 89.44 328 THR A C 1
ATOM 2528 O O . THR A 1 328 ? 14.669 -7.844 12.524 1.00 89.44 328 THR A O 1
ATOM 2531 N N . ILE A 1 329 ? 12.631 -6.975 12.185 1.00 89.25 329 ILE A N 1
ATOM 2532 C CA . ILE A 1 329 ? 12.780 -6.842 10.731 1.00 89.25 329 ILE A CA 1
ATOM 2533 C C . ILE A 1 329 ? 13.881 -5.837 10.381 1.00 89.25 329 ILE A C 1
ATOM 2535 O O . ILE A 1 329 ? 14.704 -6.122 9.515 1.00 89.25 329 ILE A O 1
ATOM 2539 N N . TYR A 1 330 ? 13.940 -4.688 11.062 1.00 87.19 330 TYR A N 1
ATOM 2540 C CA . TYR A 1 330 ? 15.009 -3.709 10.837 1.00 87.19 330 TYR A CA 1
ATOM 2541 C C . TYR A 1 330 ? 16.388 -4.247 11.225 1.00 87.19 330 TYR A C 1
ATOM 2543 O O . TYR A 1 330 ? 17.354 -4.003 10.504 1.00 87.19 330 TYR A O 1
ATOM 2551 N N . LEU A 1 331 ? 16.485 -4.995 12.328 1.00 90.44 331 LEU A N 1
ATOM 2552 C CA . LEU A 1 331 ? 17.736 -5.639 12.731 1.00 90.44 331 LEU A CA 1
ATOM 2553 C C . LEU A 1 331 ? 18.178 -6.677 11.697 1.00 90.44 331 LEU A C 1
ATOM 2555 O O . LEU A 1 331 ? 19.323 -6.632 11.257 1.00 90.44 331 LEU A O 1
ATOM 2559 N N . LEU A 1 332 ? 17.269 -7.548 11.247 1.00 90.19 332 LEU A N 1
ATOM 2560 C CA . LEU A 1 332 ? 17.558 -8.535 10.205 1.00 90.19 332 LEU A CA 1
ATOM 2561 C C . LEU A 1 332 ? 17.988 -7.859 8.898 1.00 90.19 332 LEU A C 1
ATOM 2563 O O . LEU A 1 332 ? 19.044 -8.185 8.361 1.00 90.19 332 LEU A O 1
ATOM 2567 N N . ALA A 1 333 ? 17.243 -6.855 8.427 1.00 85.56 333 ALA A N 1
ATOM 2568 C CA . ALA A 1 333 ? 17.604 -6.078 7.242 1.00 85.56 333 ALA A CA 1
ATOM 2569 C C . ALA A 1 333 ? 19.004 -5.447 7.368 1.00 85.56 333 ALA A C 1
ATOM 2571 O O . ALA A 1 333 ? 19.802 -5.530 6.436 1.00 85.56 333 ALA A O 1
ATOM 2572 N N . GLY A 1 334 ? 19.331 -4.883 8.536 1.00 85.44 334 GLY A N 1
ATOM 2573 C CA . GLY A 1 334 ? 20.663 -4.355 8.832 1.00 85.44 334 GLY A CA 1
ATOM 2574 C C . GLY A 1 334 ? 21.750 -5.429 8.778 1.00 85.44 334 GLY A C 1
ATOM 2575 O O . GLY A 1 334 ? 22.786 -5.215 8.150 1.00 85.44 334 GLY A O 1
ATOM 2576 N N . THR A 1 335 ? 21.503 -6.607 9.365 1.00 87.31 335 THR A N 1
ATOM 2577 C CA . THR A 1 335 ? 22.460 -7.721 9.309 1.00 87.31 335 THR A CA 1
ATOM 2578 C C . THR A 1 335 ? 22.717 -8.178 7.877 1.00 87.31 335 THR A C 1
ATOM 2580 O O . THR A 1 335 ? 23.878 -8.290 7.492 1.00 87.31 335 THR A O 1
ATOM 2583 N N . TYR A 1 336 ? 21.676 -8.348 7.053 1.00 86.25 336 TYR A N 1
ATOM 2584 C CA . TYR A 1 336 ? 21.846 -8.722 5.648 1.00 86.25 336 TYR A CA 1
ATOM 2585 C C . TYR A 1 336 ? 22.680 -7.695 4.879 1.00 86.25 336 TYR A C 1
ATOM 2587 O O . TYR A 1 336 ? 23.603 -8.078 4.166 1.00 86.25 336 TYR A O 1
ATOM 2595 N N . CYS A 1 337 ? 22.424 -6.397 5.066 1.00 79.06 337 CYS A N 1
ATOM 2596 C CA . CYS A 1 337 ? 23.230 -5.347 4.439 1.00 79.06 337 CYS A CA 1
ATOM 2597 C C . CYS A 1 337 ? 24.714 -5.433 4.836 1.00 79.06 337 CYS A C 1
ATOM 2599 O O . CYS A 1 337 ? 25.581 -5.292 3.975 1.00 79.06 337 CYS A O 1
ATOM 2601 N N . CYS A 1 338 ? 25.022 -5.718 6.106 1.00 82.31 338 CYS A N 1
ATOM 2602 C CA . CYS A 1 338 ? 26.402 -5.900 6.566 1.00 82.31 338 CYS A CA 1
ATOM 2603 C C . CYS A 1 338 ? 27.077 -7.135 5.950 1.00 82.31 338 CYS A C 1
ATOM 2605 O O . CYS A 1 338 ? 28.250 -7.063 5.596 1.00 82.31 338 CYS A O 1
ATOM 2607 N N . PHE A 1 339 ? 26.354 -8.249 5.791 1.00 80.19 339 PHE A N 1
ATOM 2608 C CA . PHE A 1 339 ? 26.881 -9.465 5.152 1.00 80.19 339 PHE A CA 1
ATOM 2609 C C . PHE A 1 339 ? 27.067 -9.320 3.639 1.00 80.19 339 PHE A C 1
ATOM 2611 O O . PHE A 1 339 ? 27.928 -9.979 3.062 1.00 80.19 339 PHE A O 1
ATOM 2618 N N . LEU A 1 340 ? 26.284 -8.454 2.995 1.00 75.31 340 LEU A N 1
ATOM 2619 C CA . LEU A 1 340 ? 26.372 -8.194 1.559 1.00 75.31 340 LEU A CA 1
ATOM 2620 C C . LEU A 1 340 ? 27.458 -7.169 1.201 1.00 75.31 340 LEU A C 1
ATOM 2622 O O . LEU A 1 340 ? 28.013 -7.240 0.105 1.00 75.31 340 LEU A O 1
ATOM 2626 N N . ALA A 1 341 ? 27.822 -6.257 2.108 1.00 70.06 341 ALA A N 1
ATOM 2627 C CA . ALA A 1 341 ? 28.837 -5.226 1.857 1.00 70.06 341 ALA A CA 1
ATOM 2628 C C . ALA A 1 341 ? 30.205 -5.764 1.360 1.00 70.06 341 ALA A C 1
ATOM 2630 O O . ALA A 1 341 ? 30.748 -5.179 0.425 1.00 70.06 341 ALA A O 1
ATOM 2631 N N . PRO A 1 342 ? 30.753 -6.888 1.871 1.00 66.50 342 PRO A N 1
ATOM 2632 C CA . PRO A 1 342 ? 32.008 -7.468 1.377 1.00 66.50 342 PRO A CA 1
ATOM 2633 C C . PRO A 1 342 ? 31.904 -8.129 -0.006 1.00 66.50 342 PRO A C 1
ATOM 2635 O O . PRO A 1 342 ? 32.928 -8.455 -0.607 1.00 66.50 342 PRO A O 1
ATOM 2638 N N . THR A 1 343 ? 30.682 -8.389 -0.484 1.00 63.34 343 THR A N 1
ATOM 2639 C CA . THR A 1 343 ? 30.427 -9.052 -1.775 1.00 63.34 343 THR A CA 1
ATOM 2640 C C . THR A 1 343 ? 30.290 -8.059 -2.932 1.00 63.34 343 THR A C 1
ATOM 2642 O O . THR A 1 343 ? 30.409 -8.448 -4.091 1.00 63.34 343 THR A O 1
ATOM 2645 N N . PHE A 1 344 ? 30.113 -6.765 -2.635 1.00 58.28 344 PHE A N 1
ATOM 2646 C CA . PHE A 1 344 ? 30.119 -5.698 -3.634 1.00 58.28 344 PHE A CA 1
ATOM 2647 C C . PHE A 1 344 ? 31.529 -5.527 -4.224 1.00 58.28 344 PHE A C 1
ATOM 2649 O O . PHE A 1 344 ? 32.443 -5.073 -3.540 1.00 58.28 344 PHE A O 1
ATOM 2656 N N . GLY A 1 345 ? 31.702 -5.880 -5.503 1.00 53.38 345 GLY A N 1
ATOM 2657 C CA . GLY A 1 345 ? 32.960 -5.704 -6.246 1.00 53.38 345 GLY A CA 1
ATOM 2658 C C . GLY A 1 345 ? 33.757 -6.984 -6.520 1.00 53.38 345 GLY A C 1
ATOM 2659 O O . GLY A 1 345 ? 34.819 -6.905 -7.132 1.00 53.38 345 GLY A O 1
ATOM 2660 N N . ARG A 1 346 ? 33.260 -8.158 -6.114 1.00 52.59 346 ARG A N 1
ATOM 2661 C CA . ARG A 1 346 ? 33.726 -9.453 -6.637 1.00 52.59 346 ARG A CA 1
ATOM 2662 C C . ARG A 1 346 ? 32.711 -9.956 -7.654 1.00 52.59 346 ARG A C 1
ATOM 2664 O O . ARG A 1 346 ? 31.520 -9.743 -7.440 1.00 52.59 346 ARG A O 1
ATOM 2671 N N . ASP A 1 347 ? 33.173 -10.598 -8.728 1.00 49.53 347 ASP A N 1
ATOM 2672 C CA . ASP A 1 347 ? 32.315 -11.255 -9.720 1.00 49.53 347 ASP A CA 1
ATOM 2673 C C . ASP A 1 347 ? 31.293 -12.136 -8.993 1.00 49.53 347 ASP A C 1
ATOM 2675 O O . ASP A 1 347 ? 31.616 -13.171 -8.407 1.00 49.53 347 ASP A O 1
ATOM 2679 N N . ALA A 1 348 ? 30.062 -11.635 -8.908 1.00 50.47 348 ALA A N 1
ATOM 2680 C CA . ALA A 1 348 ? 29.047 -12.159 -8.016 1.00 50.47 348 ALA A CA 1
ATOM 2681 C C . ALA A 1 348 ? 28.451 -13.437 -8.616 1.00 50.47 348 ALA A C 1
ATOM 2683 O O . ALA A 1 348 ? 27.438 -13.401 -9.311 1.00 50.47 348 ALA A O 1
ATOM 2684 N N . THR A 1 349 ? 29.090 -14.574 -8.333 1.00 52.31 349 THR A N 1
ATOM 2685 C CA . THR A 1 349 ? 28.623 -15.918 -8.715 1.00 52.31 349 THR A CA 1
ATOM 2686 C C . THR A 1 349 ? 28.609 -16.906 -7.546 1.00 52.31 349 THR A C 1
ATOM 2688 O O . THR A 1 349 ? 28.643 -18.115 -7.762 1.00 52.31 349 THR A O 1
ATOM 2691 N N . GLU A 1 350 ? 28.544 -16.442 -6.295 1.00 67.69 350 GLU A N 1
ATOM 2692 C CA . GLU A 1 350 ? 28.316 -17.343 -5.161 1.00 67.69 350 GLU A CA 1
ATOM 2693 C C . GLU A 1 350 ? 26.814 -17.480 -4.878 1.00 67.69 350 GLU A C 1
ATOM 2695 O O . GLU A 1 350 ? 26.114 -16.512 -4.578 1.00 67.69 350 GLU A O 1
ATOM 2700 N N . LEU A 1 351 ? 26.307 -18.715 -4.947 1.00 72.56 351 LEU A N 1
ATOM 2701 C CA . LEU A 1 351 ? 24.923 -19.083 -4.617 1.00 72.56 351 LEU A CA 1
ATOM 2702 C C . LEU A 1 351 ? 24.466 -18.492 -3.267 1.00 72.56 351 LEU A C 1
ATOM 2704 O O . LEU A 1 351 ? 23.309 -18.100 -3.111 1.00 72.56 351 LEU A O 1
ATOM 2708 N N . LEU A 1 352 ? 25.394 -18.383 -2.311 1.00 76.38 352 LEU A N 1
ATOM 2709 C CA . LEU A 1 352 ? 25.154 -17.854 -0.973 1.00 76.38 352 LEU A CA 1
ATOM 2710 C C . LEU A 1 352 ? 24.792 -16.360 -0.969 1.00 76.38 352 LEU A C 1
ATOM 2712 O O . LEU A 1 352 ? 23.829 -15.976 -0.308 1.00 76.38 352 LEU A O 1
ATOM 2716 N N . SER A 1 353 ? 25.511 -15.512 -1.713 1.00 78.69 353 SER A N 1
ATOM 2717 C CA . SER A 1 353 ? 25.237 -14.065 -1.744 1.00 78.69 353 SER A CA 1
ATOM 2718 C C . SER A 1 353 ? 23.907 -13.762 -2.435 1.00 78.69 353 SER A C 1
ATOM 2720 O O . SER A 1 353 ? 23.132 -12.927 -1.967 1.00 78.69 353 SER A O 1
ATOM 2722 N N . THR A 1 354 ? 23.591 -14.514 -3.492 1.00 80.06 354 THR A N 1
ATOM 2723 C CA . THR A 1 354 ? 22.299 -14.425 -4.186 1.00 80.06 354 THR A CA 1
ATOM 2724 C C . THR A 1 354 ? 21.146 -14.859 -3.278 1.00 80.06 354 THR A C 1
ATOM 2726 O O . THR A 1 354 ? 20.121 -14.178 -3.225 1.00 80.06 354 THR A O 1
ATOM 2729 N N . GLY A 1 355 ? 21.316 -15.947 -2.518 1.00 83.69 355 GLY A N 1
ATOM 2730 C CA . GLY A 1 355 ? 20.335 -16.390 -1.524 1.00 83.69 355 GLY A CA 1
ATOM 2731 C C . GLY A 1 355 ? 20.090 -15.340 -0.437 1.00 83.69 355 GLY A C 1
ATOM 2732 O O . GLY A 1 355 ? 18.944 -15.000 -0.154 1.00 83.69 355 GLY A O 1
ATOM 2733 N N . LEU A 1 356 ? 21.157 -14.748 0.108 1.00 85.62 356 LEU A N 1
ATOM 2734 C CA . LEU A 1 356 ? 21.059 -13.681 1.111 1.00 85.62 356 LEU A CA 1
ATOM 2735 C C . LEU A 1 356 ? 20.345 -12.432 0.577 1.00 85.62 356 LEU A C 1
ATOM 2737 O O . LEU A 1 356 ? 19.547 -11.842 1.300 1.00 85.62 356 LEU A O 1
ATOM 2741 N N . LEU A 1 357 ? 20.582 -12.041 -0.680 1.00 85.44 357 LEU A N 1
ATOM 2742 C CA . LEU A 1 357 ? 19.866 -10.930 -1.322 1.00 85.44 357 LEU A CA 1
ATOM 2743 C C . LEU A 1 357 ? 18.363 -11.205 -1.435 1.00 85.44 357 LEU A C 1
ATOM 2745 O O . LEU A 1 357 ? 17.547 -10.328 -1.138 1.00 85.44 357 LEU A O 1
ATOM 2749 N N . ILE A 1 358 ? 17.999 -12.416 -1.867 1.00 88.38 358 ILE A N 1
ATOM 2750 C CA . ILE A 1 358 ? 16.602 -12.839 -2.011 1.00 88.38 358 ILE A CA 1
ATOM 2751 C C . ILE A 1 358 ? 15.884 -12.783 -0.656 1.00 88.38 358 ILE A C 1
ATOM 2753 O O . ILE A 1 358 ? 14.801 -12.198 -0.563 1.00 88.38 358 ILE A O 1
ATOM 2757 N N . GLU A 1 359 ? 16.499 -13.335 0.389 1.00 88.38 359 GLU A N 1
ATOM 2758 C CA . GLU A 1 359 ? 15.953 -13.334 1.750 1.00 88.38 359 GLU A CA 1
ATOM 2759 C C . GLU A 1 359 ? 15.860 -11.916 2.330 1.00 88.38 359 GLU A C 1
ATOM 2761 O O . GLU A 1 359 ? 14.814 -11.517 2.846 1.00 88.38 35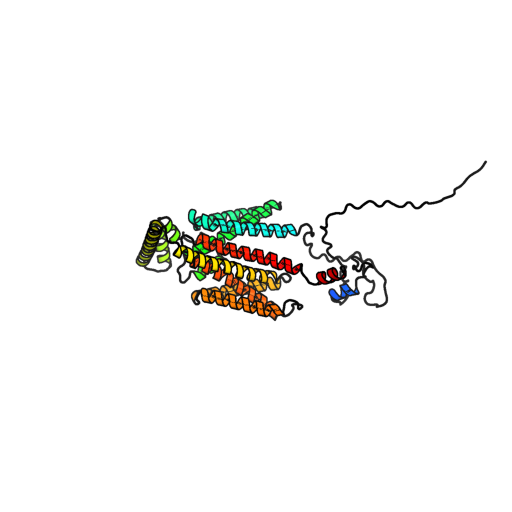9 GLU A O 1
ATOM 2766 N N . ALA A 1 360 ? 16.902 -11.095 2.169 1.00 89.00 360 ALA A N 1
ATOM 2767 C CA . ALA A 1 360 ? 16.903 -9.705 2.627 1.00 89.00 360 ALA A CA 1
ATOM 2768 C C . ALA A 1 360 ? 15.753 -8.892 2.012 1.00 89.00 360 ALA A C 1
ATOM 2770 O O . ALA A 1 360 ? 15.087 -8.099 2.690 1.00 89.00 360 ALA A O 1
ATOM 2771 N N . LYS A 1 361 ? 15.484 -9.101 0.720 1.00 89.62 361 LYS A N 1
ATOM 2772 C CA . LYS A 1 361 ? 14.372 -8.448 0.025 1.00 89.62 361 LYS A CA 1
ATOM 2773 C C . LYS A 1 361 ? 13.014 -8.968 0.518 1.00 89.62 361 LYS A C 1
ATOM 2775 O O . LYS A 1 361 ? 12.105 -8.164 0.719 1.00 89.62 361 LYS A O 1
ATOM 2780 N N . ALA A 1 362 ? 12.867 -10.268 0.768 1.00 90.75 362 ALA A N 1
ATOM 2781 C CA . ALA A 1 362 ? 11.629 -10.821 1.324 1.00 90.75 362 ALA A CA 1
ATOM 2782 C C . ALA A 1 362 ? 11.331 -10.267 2.734 1.00 90.75 362 ALA A C 1
ATOM 2784 O O . ALA A 1 362 ? 10.216 -9.819 3.010 1.00 90.75 362 ALA A O 1
ATOM 2785 N N . VAL A 1 363 ? 12.348 -10.194 3.601 1.00 91.00 363 VAL A N 1
ATOM 2786 C CA . VAL A 1 363 ? 12.240 -9.640 4.964 1.00 91.00 363 VAL A CA 1
ATOM 2787 C C . VAL A 1 363 ? 11.884 -8.152 4.947 1.00 91.00 363 VAL A C 1
ATOM 2789 O O . VAL A 1 363 ? 10.983 -7.717 5.671 1.00 91.00 363 VAL A O 1
ATOM 2792 N N . THR A 1 364 ? 12.539 -7.359 4.093 1.00 90.44 364 THR A N 1
ATOM 2793 C CA . THR A 1 364 ? 12.193 -5.936 3.935 1.00 90.44 364 THR A CA 1
ATOM 2794 C C . THR A 1 364 ? 10.790 -5.741 3.353 1.00 90.44 364 THR A C 1
ATOM 2796 O O . THR A 1 364 ? 10.104 -4.805 3.764 1.00 90.44 364 THR A O 1
ATOM 2799 N N . GLY A 1 365 ? 10.314 -6.652 2.493 1.00 89.12 365 GLY A N 1
ATOM 2800 C CA . GLY A 1 365 ? 8.931 -6.689 1.998 1.00 89.12 365 GLY A CA 1
ATOM 2801 C C . GLY A 1 365 ? 7.901 -6.842 3.121 1.00 89.12 365 GLY A C 1
ATOM 2802 O O . GLY A 1 365 ? 6.990 -6.019 3.238 1.00 89.12 365 GLY A O 1
ATOM 2803 N N . ILE A 1 366 ? 8.100 -7.803 4.034 1.00 88.88 366 ILE A N 1
ATOM 2804 C CA . ILE A 1 366 ? 7.258 -7.928 5.240 1.00 88.88 366 ILE A CA 1
ATOM 2805 C C . ILE A 1 366 ? 7.306 -6.632 6.066 1.00 88.88 366 ILE A C 1
ATOM 2807 O O . ILE A 1 366 ? 6.273 -6.154 6.539 1.00 88.88 366 ILE A O 1
ATOM 2811 N N . GLY A 1 367 ? 8.487 -6.019 6.203 1.00 89.62 367 GLY A N 1
ATOM 2812 C CA . GLY A 1 367 ? 8.669 -4.745 6.905 1.00 89.62 367 GLY A CA 1
ATOM 2813 C C . GLY A 1 367 ? 7.777 -3.618 6.388 1.00 89.62 367 GLY A C 1
ATOM 2814 O O . GLY A 1 367 ? 7.222 -2.860 7.190 1.00 89.62 367 GLY A O 1
ATOM 2815 N N . VAL A 1 368 ? 7.575 -3.533 5.070 1.00 88.62 368 VAL A N 1
ATOM 2816 C CA . VAL A 1 368 ? 6.654 -2.566 4.452 1.00 88.62 368 VAL A CA 1
ATOM 2817 C C . VAL A 1 368 ? 5.216 -2.796 4.930 1.00 88.62 368 VAL A C 1
ATOM 2819 O O . VAL A 1 368 ? 4.535 -1.837 5.307 1.00 88.62 368 VAL A O 1
ATOM 2822 N N . VAL A 1 369 ? 4.754 -4.049 4.974 1.00 86.06 369 VAL A N 1
ATOM 2823 C CA . VAL A 1 369 ? 3.388 -4.386 5.416 1.00 86.06 369 VAL A CA 1
ATOM 2824 C C . VAL A 1 369 ? 3.196 -4.117 6.905 1.00 86.06 369 VAL A C 1
ATOM 2826 O O . VAL A 1 369 ? 2.222 -3.466 7.284 1.00 86.06 369 VAL A O 1
ATOM 2829 N N . VAL A 1 370 ? 4.145 -4.520 7.753 1.00 87.69 370 VAL A N 1
ATOM 2830 C CA . VAL A 1 370 ? 4.061 -4.286 9.204 1.00 87.69 370 VAL A CA 1
ATOM 2831 C C . VAL A 1 370 ? 4.080 -2.790 9.526 1.00 87.69 370 VAL A C 1
ATOM 2833 O O . VAL A 1 370 ? 3.288 -2.326 10.344 1.00 87.69 370 VAL A O 1
ATOM 2836 N N . THR A 1 371 ? 4.939 -2.011 8.864 1.00 87.94 371 THR A N 1
ATOM 2837 C CA . THR A 1 371 ? 5.010 -0.554 9.074 1.00 87.94 371 THR A CA 1
ATOM 2838 C C . THR A 1 371 ? 3.712 0.131 8.639 1.00 87.94 371 THR A C 1
ATOM 2840 O O . THR A 1 371 ? 3.203 1.012 9.335 1.00 87.94 371 THR A O 1
ATOM 2843 N N . SER A 1 372 ? 3.118 -0.331 7.536 1.00 82.88 372 SER A N 1
ATOM 2844 C CA . SER A 1 372 ? 1.816 0.149 7.063 1.00 82.88 372 SER A CA 1
ATOM 2845 C C . SER A 1 372 ? 0.684 -0.188 8.039 1.00 82.88 372 SER A C 1
ATOM 2847 O O . SER A 1 372 ? -0.174 0.652 8.311 1.00 82.88 372 SER A O 1
ATOM 2849 N N . LEU A 1 373 ? 0.706 -1.382 8.636 1.00 86.00 373 LEU A N 1
ATOM 2850 C CA . LEU A 1 373 ? -0.238 -1.783 9.677 1.00 86.00 373 LEU A CA 1
ATOM 2851 C C . LEU A 1 373 ? -0.102 -0.904 10.930 1.00 86.00 373 LEU A C 1
ATOM 2853 O O . LEU A 1 373 ? -1.109 -0.400 11.433 1.00 86.00 373 LEU A O 1
ATOM 2857 N N . CYS A 1 374 ? 1.127 -0.633 11.379 1.00 87.38 374 CYS A N 1
ATOM 2858 C CA . CYS A 1 374 ? 1.395 0.295 12.481 1.00 87.38 374 CYS A CA 1
ATOM 2859 C C . CYS A 1 374 ? 0.808 1.690 12.217 1.00 87.38 374 CYS A C 1
ATOM 2861 O O . CYS A 1 374 ? 0.282 2.308 13.142 1.00 87.38 374 CYS A O 1
ATOM 2863 N N . ALA A 1 375 ? 0.826 2.174 10.969 1.00 87.69 375 ALA A N 1
ATOM 2864 C CA . ALA A 1 375 ? 0.169 3.430 10.606 1.00 87.69 375 ALA A CA 1
ATOM 2865 C C . ALA A 1 375 ? -1.347 3.376 10.865 1.00 87.69 375 ALA A C 1
ATOM 2867 O O . ALA A 1 375 ? -1.908 4.302 11.451 1.00 87.69 375 ALA A O 1
ATOM 2868 N N . THR A 1 376 ? -2.021 2.280 10.501 1.00 84.88 376 THR A N 1
ATOM 2869 C CA . THR A 1 376 ? -3.476 2.148 10.716 1.00 84.88 376 THR A CA 1
ATOM 2870 C C . THR A 1 376 ? -3.871 2.115 12.197 1.00 84.88 376 THR A C 1
ATOM 2872 O O . THR A 1 376 ? -4.943 2.606 12.563 1.00 84.88 376 THR A O 1
ATOM 2875 N N . GLU A 1 377 ? -3.002 1.582 13.058 1.00 84.88 377 GLU A N 1
ATOM 2876 C CA . GLU A 1 377 ? -3.242 1.451 14.498 1.00 84.88 377 GLU A CA 1
ATOM 2877 C C . GLU A 1 377 ? -2.830 2.703 15.289 1.00 84.88 377 GLU A C 1
ATOM 2879 O O . GLU A 1 377 ? -3.464 3.031 16.292 1.00 84.88 377 GLU A O 1
ATOM 2884 N N . ALA A 1 378 ? -1.807 3.431 14.832 1.00 85.00 378 ALA A N 1
ATOM 2885 C CA . ALA A 1 378 ? -1.275 4.597 15.535 1.00 85.00 378 ALA A CA 1
ATOM 2886 C C . ALA A 1 378 ? -2.171 5.840 15.436 1.00 85.00 378 ALA A C 1
ATOM 2888 O O . ALA A 1 378 ? -2.196 6.650 16.368 1.00 85.00 378 ALA A O 1
ATOM 2889 N N . PHE A 1 379 ? -2.888 6.012 14.320 1.00 83.06 379 PHE A N 1
ATOM 2890 C CA . PHE A 1 379 ? -3.718 7.195 14.095 1.00 83.06 379 PHE A CA 1
ATOM 2891 C C . PHE A 1 379 ? -5.160 7.018 14.618 1.00 83.06 379 PHE A C 1
ATOM 2893 O O . PHE A 1 379 ? -5.787 5.967 14.412 1.00 83.06 379 PHE A O 1
ATOM 2900 N N . PRO A 1 380 ? -5.731 8.049 15.275 1.00 76.69 380 PRO A N 1
ATOM 2901 C CA . PRO A 1 380 ? -7.124 8.041 15.713 1.00 76.69 380 PRO A CA 1
ATOM 2902 C C . PRO A 1 380 ? -8.079 8.096 14.514 1.00 76.69 380 PRO A C 1
ATOM 2904 O O . PRO A 1 380 ? -7.722 8.558 13.436 1.00 76.69 380 PRO A O 1
ATOM 2907 N N . SER A 1 381 ? -9.324 7.645 14.694 1.00 70.62 381 SER A N 1
ATOM 2908 C CA . SER A 1 381 ? -10.261 7.427 13.577 1.00 70.62 381 SER A CA 1
ATOM 2909 C C . SER A 1 381 ? -10.545 8.665 12.722 1.00 70.62 381 SER A C 1
ATOM 2911 O O . SER A 1 381 ? -10.739 8.514 11.523 1.00 70.62 381 SER A O 1
ATOM 2913 N N . ALA A 1 382 ? -10.517 9.866 13.306 1.00 67.19 382 ALA A N 1
ATOM 2914 C CA . ALA A 1 382 ? -10.765 11.114 12.584 1.00 67.19 382 ALA A CA 1
ATOM 2915 C C . ALA A 1 382 ? -9.626 11.519 11.628 1.00 67.19 382 ALA A C 1
ATOM 2917 O O . ALA A 1 382 ? -9.881 12.199 10.644 1.00 67.19 382 ALA A O 1
ATOM 2918 N N . THR A 1 383 ? -8.381 11.115 11.904 1.00 74.56 383 THR A N 1
ATOM 2919 C CA . THR A 1 383 ? -7.203 11.476 11.089 1.00 74.56 383 THR A CA 1
ATOM 2920 C C . THR A 1 383 ? -6.501 10.263 10.480 1.00 74.56 383 THR A C 1
ATOM 2922 O O . THR A 1 383 ? -5.514 10.419 9.762 1.00 74.56 383 THR A O 1
ATOM 2925 N N . ARG A 1 384 ? -7.017 9.050 10.725 1.00 82.00 384 ARG A N 1
ATOM 2926 C CA . ARG A 1 384 ? -6.444 7.785 10.247 1.00 82.00 384 ARG A CA 1
ATOM 2927 C C . ARG A 1 384 ? -6.300 7.752 8.734 1.00 82.00 384 ARG A C 1
ATOM 2929 O O . ARG A 1 384 ? -5.237 7.371 8.257 1.00 82.00 384 ARG A O 1
ATOM 2936 N N . GLY A 1 385 ? -7.330 8.168 7.995 1.00 84.00 385 GLY A N 1
ATOM 2937 C CA . GLY A 1 385 ? -7.299 8.168 6.531 1.00 84.00 385 GLY A CA 1
ATOM 2938 C C . GLY A 1 385 ? -6.130 8.987 5.986 1.00 84.00 385 GLY A C 1
ATOM 2939 O O . GLY A 1 385 ? -5.311 8.476 5.223 1.00 84.00 385 GLY A O 1
ATOM 2940 N N . LEU A 1 386 ? -6.004 10.230 6.454 1.00 85.56 386 LEU A N 1
ATOM 2941 C CA . LEU A 1 386 ? -4.912 11.134 6.088 1.00 85.56 386 LEU A CA 1
ATOM 2942 C C . LEU A 1 386 ? -3.537 10.617 6.537 1.00 85.56 386 LEU A C 1
ATOM 2944 O O . LEU A 1 386 ? -2.612 10.575 5.730 1.00 85.56 386 LEU A O 1
ATOM 2948 N N . GLY A 1 387 ? -3.396 10.190 7.795 1.00 87.62 387 GLY A N 1
ATOM 2949 C CA . GLY A 1 387 ? -2.115 9.731 8.341 1.00 87.62 387 GLY A CA 1
ATOM 2950 C C . GLY A 1 387 ? -1.570 8.483 7.639 1.00 87.62 387 GLY A C 1
ATOM 2951 O O . GLY A 1 387 ? -0.390 8.427 7.298 1.00 87.62 387 GLY A O 1
ATOM 2952 N N . VAL A 1 388 ? -2.431 7.503 7.345 1.00 88.69 388 VAL A N 1
ATOM 2953 C CA . VAL A 1 388 ? -2.043 6.296 6.594 1.00 88.69 388 VAL A CA 1
ATOM 2954 C C . VAL A 1 388 ? -1.617 6.661 5.169 1.00 88.69 388 VAL A C 1
ATOM 2956 O O . VAL A 1 388 ? -0.564 6.219 4.713 1.00 88.69 388 VAL A O 1
ATOM 2959 N N . CYS A 1 389 ? -2.371 7.519 4.476 1.00 90.25 389 CYS A N 1
ATOM 2960 C CA . CYS A 1 389 ? -2.025 7.940 3.115 1.00 90.25 389 CYS A CA 1
ATOM 2961 C C . CYS A 1 389 ? -0.702 8.723 3.045 1.00 90.25 389 CYS A C 1
ATOM 2963 O O . CYS A 1 389 ? 0.065 8.557 2.091 1.00 90.25 389 CYS A O 1
ATOM 2965 N N . LEU A 1 390 ? -0.399 9.538 4.061 1.00 90.25 390 LEU A N 1
ATOM 2966 C CA . LEU A 1 390 ? 0.887 10.229 4.177 1.00 90.25 390 LEU A CA 1
ATOM 2967 C C . LEU A 1 390 ? 2.042 9.247 4.410 1.00 90.25 390 LEU A C 1
ATOM 2969 O O . LEU A 1 390 ? 3.065 9.356 3.738 1.00 90.25 390 LEU A O 1
ATOM 2973 N N . ALA A 1 391 ? 1.868 8.244 5.277 1.00 91.25 391 ALA A N 1
ATOM 2974 C CA . ALA A 1 391 ? 2.880 7.207 5.492 1.00 91.25 391 ALA A CA 1
ATOM 2975 C C . ALA A 1 391 ? 3.211 6.448 4.196 1.00 91.25 391 ALA A C 1
ATOM 2977 O O . ALA A 1 391 ? 4.383 6.283 3.848 1.00 91.25 391 ALA A O 1
ATOM 2978 N N . TYR A 1 392 ? 2.187 6.067 3.428 1.00 90.12 392 TYR A N 1
ATOM 2979 C CA . TYR A 1 392 ? 2.373 5.436 2.121 1.00 90.12 392 TYR A CA 1
ATOM 2980 C C . TYR A 1 392 ? 3.003 6.373 1.089 1.00 90.12 392 TYR A C 1
ATOM 2982 O O . TYR A 1 392 ? 3.834 5.929 0.296 1.00 90.12 392 TYR A O 1
ATOM 2990 N N . SER A 1 393 ? 2.658 7.662 1.103 1.00 92.56 393 SER A N 1
ATOM 2991 C CA . SER A 1 393 ? 3.312 8.664 0.251 1.00 92.56 393 SER A CA 1
ATOM 2992 C C . SER A 1 393 ? 4.811 8.739 0.550 1.00 92.56 393 SER A C 1
ATOM 2994 O O . SER A 1 393 ? 5.623 8.665 -0.372 1.00 92.56 393 SER A O 1
ATOM 2996 N N . CYS A 1 394 ? 5.193 8.785 1.831 1.00 93.38 394 CYS A N 1
ATOM 2997 C CA . CYS A 1 394 ? 6.593 8.745 2.257 1.00 93.38 394 CYS A CA 1
ATOM 2998 C C . CYS A 1 394 ? 7.297 7.454 1.815 1.00 93.38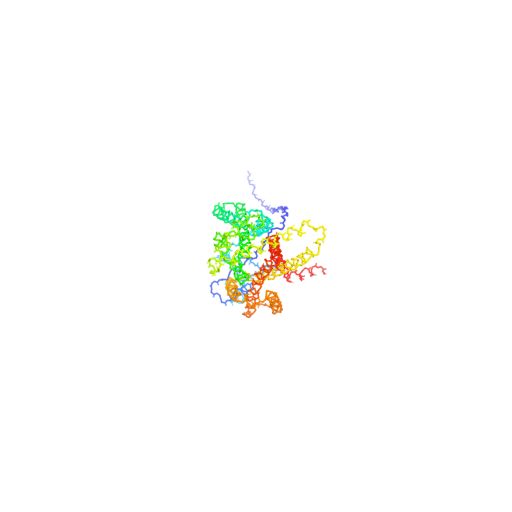 394 CYS A C 1
ATOM 3000 O O . CYS A 1 394 ? 8.409 7.523 1.297 1.00 93.38 394 CYS A O 1
ATOM 3002 N N . ALA A 1 395 ? 6.649 6.290 1.929 1.00 92.69 395 ALA A N 1
ATOM 3003 C CA . ALA A 1 395 ? 7.201 5.040 1.403 1.00 92.69 395 ALA A CA 1
ATOM 3004 C C . ALA A 1 395 ? 7.453 5.129 -0.113 1.00 92.69 395 ALA A C 1
ATOM 3006 O O . ALA A 1 395 ? 8.547 4.834 -0.592 1.00 92.69 395 ALA A O 1
ATOM 3007 N N . ARG A 1 396 ? 6.470 5.593 -0.896 1.00 92.19 396 ARG A N 1
ATOM 3008 C CA . ARG A 1 396 ? 6.608 5.725 -2.357 1.00 92.19 396 ARG A CA 1
ATOM 3009 C C . ARG A 1 396 ? 7.731 6.685 -2.751 1.00 92.19 396 ARG A C 1
ATOM 3011 O O . ARG A 1 396 ? 8.482 6.361 -3.668 1.00 92.19 396 ARG A O 1
ATOM 3018 N N . LEU A 1 397 ? 7.900 7.795 -2.030 1.00 93.69 397 LEU A N 1
ATOM 3019 C CA . LEU A 1 397 ? 9.040 8.700 -2.209 1.00 93.69 397 LEU A CA 1
ATOM 3020 C C . LEU A 1 397 ? 10.381 8.011 -1.917 1.00 93.69 397 LEU A C 1
ATOM 3022 O O . LEU A 1 397 ? 11.328 8.206 -2.674 1.00 93.69 397 LEU A O 1
ATOM 3026 N N . GLY A 1 398 ? 10.453 7.153 -0.894 1.00 93.12 398 GLY A N 1
ATOM 3027 C CA . GLY A 1 398 ? 11.636 6.328 -0.617 1.00 93.12 398 GLY A CA 1
ATOM 3028 C C . GLY A 1 398 ? 11.988 5.385 -1.771 1.00 93.12 398 GLY A C 1
ATOM 3029 O O . GLY A 1 398 ? 13.149 5.263 -2.152 1.00 93.12 398 GLY A O 1
ATOM 3030 N N . GLY A 1 399 ? 10.983 4.782 -2.410 1.00 90.75 399 GLY A N 1
ATOM 3031 C CA . GLY A 1 399 ? 11.198 3.957 -3.601 1.00 90.75 399 GLY A CA 1
ATOM 3032 C C . GLY A 1 399 ? 11.707 4.736 -4.815 1.00 90.75 399 GLY A C 1
ATOM 3033 O O . GLY A 1 399 ? 12.604 4.272 -5.518 1.00 90.75 399 GLY A O 1
ATOM 3034 N N . VAL A 1 400 ? 11.173 5.942 -5.041 1.00 90.88 400 VAL A N 1
ATOM 3035 C CA . VAL A 1 400 ? 11.675 6.850 -6.086 1.00 90.88 400 VAL A CA 1
ATOM 3036 C C . VAL A 1 400 ? 13.124 7.244 -5.798 1.00 90.88 400 VAL A C 1
ATOM 3038 O O . VAL A 1 400 ? 13.958 7.174 -6.700 1.00 90.88 400 VAL A O 1
ATOM 3041 N N . PHE A 1 401 ? 13.437 7.581 -4.543 1.00 91.25 401 PHE A N 1
ATOM 3042 C CA . PHE A 1 401 ? 14.789 7.926 -4.111 1.00 91.25 401 PHE A CA 1
ATOM 3043 C C . PHE A 1 401 ? 15.782 6.785 -4.366 1.00 91.25 401 PHE A C 1
ATOM 3045 O O . PHE A 1 401 ? 16.816 7.010 -4.998 1.00 91.25 401 PHE A O 1
ATOM 3052 N N . ALA A 1 402 ? 15.445 5.553 -3.966 1.00 89.50 402 ALA A N 1
ATOM 3053 C CA . ALA A 1 402 ? 16.271 4.374 -4.233 1.00 89.50 402 ALA A CA 1
ATOM 3054 C C . ALA A 1 402 ? 16.538 4.195 -5.734 1.00 89.50 402 ALA A C 1
ATOM 3056 O O . ALA A 1 402 ? 17.687 4.072 -6.152 1.00 89.50 402 ALA A O 1
ATOM 3057 N N . ALA A 1 403 ? 15.494 4.281 -6.564 1.00 86.31 403 ALA A N 1
ATOM 3058 C CA . ALA A 1 403 ? 15.631 4.141 -8.010 1.00 86.31 403 ALA A CA 1
ATOM 3059 C C . ALA A 1 403 ? 16.536 5.210 -8.643 1.00 86.31 403 ALA A C 1
ATOM 3061 O O . ALA A 1 403 ? 17.241 4.919 -9.609 1.00 86.31 403 ALA A O 1
ATOM 3062 N N . THR A 1 404 ? 16.533 6.439 -8.118 1.00 84.19 404 THR A N 1
ATOM 3063 C CA . THR A 1 404 ? 17.447 7.493 -8.579 1.00 84.19 404 THR A CA 1
ATOM 3064 C C . THR A 1 404 ? 18.878 7.283 -8.087 1.00 84.19 404 THR A C 1
ATOM 3066 O O . THR A 1 404 ? 19.810 7.414 -8.879 1.00 84.19 404 THR A O 1
ATOM 3069 N N . ALA A 1 405 ? 19.058 6.890 -6.823 1.00 82.94 405 ALA A N 1
ATOM 3070 C CA . ALA A 1 405 ? 20.370 6.702 -6.211 1.00 82.94 405 ALA A CA 1
ATOM 3071 C C . ALA A 1 405 ? 21.143 5.537 -6.852 1.00 82.94 405 ALA A C 1
ATOM 3073 O O . ALA A 1 405 ? 22.302 5.697 -7.236 1.00 82.94 405 ALA A O 1
ATOM 3074 N N . THR A 1 406 ? 20.493 4.389 -7.070 1.00 74.75 406 THR A N 1
ATOM 3075 C CA . THR A 1 406 ? 21.132 3.218 -7.696 1.00 74.75 406 THR A CA 1
ATOM 3076 C C . THR A 1 406 ? 21.565 3.486 -9.142 1.00 74.75 406 THR A C 1
ATOM 3078 O O . THR A 1 406 ? 22.554 2.932 -9.606 1.00 74.75 406 THR A O 1
ATOM 3081 N N . ARG A 1 407 ? 20.874 4.370 -9.873 1.00 66.94 407 ARG A N 1
ATOM 3082 C CA . ARG A 1 407 ? 21.274 4.736 -11.244 1.00 66.94 407 ARG A CA 1
ATOM 3083 C C . ARG A 1 407 ? 22.505 5.631 -11.283 1.00 66.94 407 ARG A C 1
ATOM 3085 O O . ARG A 1 407 ? 23.307 5.524 -12.206 1.00 66.94 407 ARG A O 1
ATOM 3092 N N . THR A 1 408 ? 22.667 6.513 -10.298 1.00 60.41 408 THR A N 1
ATOM 3093 C CA . THR A 1 408 ? 23.864 7.362 -10.220 1.00 60.41 408 THR A CA 1
ATOM 3094 C C . THR A 1 408 ? 25.123 6.555 -9.911 1.00 60.41 408 THR A C 1
ATOM 3096 O O . THR A 1 408 ? 26.184 6.873 -10.439 1.00 60.41 408 THR A O 1
ATOM 3099 N N . THR A 1 409 ? 25.015 5.469 -9.137 1.00 55.28 409 THR A N 1
ATOM 3100 C CA . THR A 1 409 ? 26.167 4.620 -8.798 1.00 55.28 409 THR A CA 1
ATOM 3101 C C . THR A 1 409 ? 26.608 3.722 -9.952 1.00 55.28 409 THR A C 1
ATOM 3103 O O . THR A 1 409 ? 27.802 3.505 -10.107 1.00 55.28 409 THR A O 1
ATOM 3106 N N . THR A 1 410 ? 25.695 3.257 -10.814 1.00 46.22 410 THR A N 1
ATOM 3107 C CA . THR A 1 410 ? 26.061 2.485 -12.021 1.00 46.22 410 THR A CA 1
ATOM 3108 C C . THR A 1 410 ? 26.792 3.317 -13.077 1.00 46.22 410 THR A C 1
ATOM 3110 O O . THR A 1 410 ? 27.581 2.773 -13.838 1.00 46.22 410 THR A O 1
ATOM 3113 N N . VAL A 1 411 ? 26.554 4.634 -13.122 1.00 37.94 411 VAL A N 1
ATOM 3114 C CA . VAL A 1 411 ? 27.287 5.559 -14.011 1.00 37.94 411 VAL A CA 1
ATOM 3115 C C . VAL A 1 411 ? 28.660 5.918 -13.427 1.00 37.94 411 VAL A C 1
ATOM 3117 O O . VAL A 1 411 ? 29.580 6.246 -14.164 1.00 37.94 411 VAL A O 1
ATOM 3120 N N . ALA A 1 412 ? 28.827 5.803 -12.109 1.00 30.83 412 ALA A N 1
ATOM 3121 C CA . ALA A 1 412 ? 30.074 6.069 -11.397 1.00 30.83 412 ALA A CA 1
ATOM 3122 C C . ALA A 1 412 ? 30.936 4.803 -11.216 1.00 30.83 412 ALA A C 1
ATOM 3124 O O . ALA A 1 412 ? 31.507 4.589 -10.145 1.00 30.83 412 ALA A O 1
ATOM 3125 N N . SER A 1 413 ? 31.022 3.941 -12.236 1.00 25.78 413 SER A N 1
ATOM 3126 C CA . SER A 1 413 ? 31.987 2.838 -12.202 1.00 25.78 413 SER A CA 1
ATOM 3127 C C . SER A 1 413 ? 33.424 3.396 -12.315 1.00 25.78 413 SER A C 1
ATOM 3129 O O . SER A 1 413 ? 33.641 4.365 -13.047 1.00 25.78 413 SER A O 1
ATOM 3131 N N . PRO A 1 414 ? 34.425 2.841 -11.604 1.00 33.09 414 PRO A N 1
ATOM 3132 C CA . PRO A 1 414 ? 35.719 3.500 -11.390 1.00 33.09 414 PRO A CA 1
ATOM 3133 C C . PRO A 1 414 ? 36.660 3.512 -12.605 1.00 33.09 414 PRO A C 1
ATOM 3135 O O . PRO A 1 414 ? 37.747 4.082 -12.510 1.00 33.09 414 PRO A O 1
ATOM 3138 N N . SER A 1 415 ? 36.292 2.887 -13.728 1.00 33.12 415 SER A N 1
ATOM 3139 C CA . SER A 1 415 ? 37.163 2.799 -14.909 1.00 33.12 415 SER A CA 1
ATOM 3140 C C . SER A 1 415 ? 37.389 4.150 -15.589 1.00 33.12 415 SER A C 1
ATOM 3142 O O . SER A 1 415 ? 38.474 4.393 -16.110 1.00 33.12 415 SER A O 1
ATOM 3144 N N . ASP A 1 416 ? 36.423 5.066 -15.504 1.00 33.28 416 ASP A N 1
ATOM 3145 C CA . ASP A 1 416 ? 36.474 6.332 -16.250 1.00 33.28 416 ASP A CA 1
ATOM 3146 C C . ASP A 1 416 ? 37.166 7.458 -15.456 1.00 33.28 416 ASP A C 1
ATOM 3148 O O . ASP A 1 416 ? 37.543 8.495 -16.005 1.00 33.28 416 ASP A O 1
ATOM 3152 N N . GLY A 1 417 ? 37.390 7.251 -14.152 1.00 32.09 417 GLY A N 1
ATOM 3153 C CA . GLY A 1 417 ? 38.031 8.228 -13.268 1.00 32.09 417 GLY A CA 1
ATOM 3154 C C . GLY A 1 417 ? 39.556 8.294 -13.400 1.00 32.09 417 GLY A C 1
ATOM 3155 O O . GLY A 1 417 ? 40.147 9.343 -13.136 1.00 32.09 417 GLY A O 1
ATOM 3156 N N . LEU A 1 418 ? 40.211 7.207 -13.829 1.00 30.48 418 LEU A N 1
ATOM 3157 C CA . LEU A 1 418 ? 41.678 7.153 -13.907 1.00 30.48 418 LEU A CA 1
ATOM 3158 C C . LEU A 1 418 ? 42.241 7.682 -15.237 1.00 30.48 418 LEU A C 1
ATOM 3160 O O . LEU A 1 418 ? 43.361 8.194 -15.268 1.00 30.48 418 LEU A O 1
ATOM 3164 N N . GLU A 1 419 ? 41.477 7.608 -16.330 1.00 30.38 419 GLU A N 1
ATOM 3165 C CA . GLU A 1 419 ? 41.883 8.170 -17.628 1.00 30.38 419 GLU A CA 1
ATOM 3166 C C . GLU A 1 419 ? 41.676 9.689 -17.711 1.00 30.38 419 GLU A C 1
ATOM 3168 O O . GLU A 1 419 ? 42.415 10.375 -18.422 1.00 30.38 419 GLU A O 1
ATOM 3173 N N . GLY A 1 420 ? 40.741 10.238 -16.927 1.00 28.89 420 GLY A N 1
ATOM 3174 C CA . GLY A 1 420 ? 40.533 11.682 -16.806 1.00 28.89 420 GLY A CA 1
ATOM 3175 C C . GLY A 1 420 ? 41.680 12.412 -16.097 1.00 28.89 420 GLY A C 1
ATOM 3176 O O . GLY A 1 420 ? 42.040 13.513 -16.508 1.00 28.89 420 GLY A O 1
ATOM 3177 N N . MET A 1 421 ? 42.310 11.794 -15.089 1.00 28.73 421 MET A N 1
ATOM 3178 C CA . MET A 1 421 ? 43.431 12.411 -14.355 1.00 28.73 421 MET A CA 1
ATOM 3179 C C . MET A 1 421 ? 44.785 12.297 -15.068 1.00 28.73 421 MET A C 1
ATOM 3181 O O . MET A 1 421 ? 45.666 13.115 -14.821 1.00 28.73 421 MET A O 1
ATOM 3185 N N . LYS A 1 422 ? 44.964 11.340 -15.990 1.00 31.23 422 LYS A N 1
ATOM 3186 C CA . LYS A 1 422 ? 46.195 11.230 -16.800 1.00 31.23 422 LYS A CA 1
ATOM 3187 C C . LYS A 1 422 ? 46.275 12.231 -17.958 1.00 31.23 422 LYS A C 1
ATOM 3189 O O . LYS A 1 422 ? 47.303 12.296 -18.618 1.00 31.23 422 LYS A O 1
ATOM 3194 N N . LYS A 1 423 ? 45.211 12.996 -18.223 1.00 34.47 423 LYS A N 1
ATOM 3195 C CA . LYS A 1 423 ? 45.203 14.076 -19.229 1.00 34.47 423 LYS A CA 1
ATOM 3196 C C . LYS A 1 423 ? 45.320 15.480 -18.622 1.00 34.47 423 LYS A C 1
ATOM 3198 O O . LYS A 1 423 ? 45.242 16.456 -19.363 1.00 34.47 423 LYS A O 1
ATOM 3203 N N . SER A 1 424 ? 45.501 15.591 -17.304 1.00 32.78 424 SER A N 1
ATOM 3204 C CA . SER A 1 424 ? 45.653 16.872 -16.596 1.00 32.78 424 SER A CA 1
ATOM 3205 C C . SER A 1 424 ? 46.939 16.992 -15.765 1.00 32.78 424 SER A C 1
ATOM 3207 O O . SER A 1 424 ? 47.044 17.903 -14.946 1.00 32.78 424 SER A O 1
ATOM 3209 N N . LEU A 1 425 ? 47.902 16.098 -15.979 1.00 32.44 425 LEU A N 1
ATOM 3210 C CA . LEU A 1 425 ? 49.312 16.207 -15.589 1.00 32.44 425 LEU A CA 1
ATOM 3211 C C . LEU A 1 425 ? 50.140 15.895 -16.834 1.00 32.44 425 LEU A C 1
ATOM 3213 O O . LEU A 1 425 ? 51.182 16.559 -17.013 1.00 32.44 425 LEU A O 1
#

Foldseek 3Di:
DDDDDDDDDDDDDDDDDDPPDDDDPDDPPPDAAFDDDPPDDDDPVVCQVQFWDADPVRHTDRFWGFPDSPDPPRRDIDRDPDDDPDPPDDPHSVCPVLVVVLVVLLLVLLLVLLQVLLVVCLVPNLLVLLVVLLVQLVVLVVQCVVCPDSVSVSVSSSSNSSSVNSLLQSLLLQLCQLDDPLCSLLSSLVSNVQSNPVSNVDDTRLLSCVVVVVLVSSLVNLQVVCVVVVHDSVVSVVVSVVSNVVVVVVVVVVVPDPPPVPVVVVLVVLLVVLLVLLLVLLLLLLLLLVVCPPDPVLNVVLVVLLVVLSVVCSVCVSPDDLVVLLVVLVVLLVVLVVVLVVVPPPPPDDPVNSVSSSNSNSSSSVNNSSSLSSLQVSDDPSCSSVSSSSSVSSNSVSSVVSVVVSVVVVVVDPPVVVVVVVVVD

pLDDT: mean 71.71, std 19.88, range [24.64, 96.31]

Sequence (425 aa):
MRNKQKATRDRVRDPGVTKKKKRPPSECEVDHWCSKPTGINRSDTEWKETGIPVGRDGKRSHCTVFEKPEALNDTSIVRDGSHHHHQPLEPGCDRRWLVHMANAVFMAGVLGSLAASGYVTDIIGRKRIIGGATFVLMIAAFGGCFANTYVIYLCTRFVISGSSSALSMVACILLAEVSTNTHRATHVSLSAILGLLLGDTCYASPRWLISRRNIKSAAVVMEMAAKMNGFPADAAEAVVERIKIQDLNYAKQLGASSTDRSTSSAVLRRGLIIYASSFAIMVAYYTLLLSFHDNTWIRWTSLASEAVCYALYIFVVDRISRVTLVATIYLLAGTYCCFLAPTFGRDATELLSTGLLIEAKAVTGIGVVVTSLCATEAFPSATRGLGVCLAYSCARLGGVFAATATRTTTVASPSDGLEGMKKSL

Organism: Rhipicephalus sanguineus (NCBI:txid34632)

Secondary structure (DSSP, 8-state):
------------------------S--------PPPPTT----HHHHHHHSSPBPTTSPBPSS-EES-TTSTT--PEE---S----------GGGHHHHHHHHHHHHHHHHHHHHHHHHHHHHH-HHHHHHHHHHHHHHHHH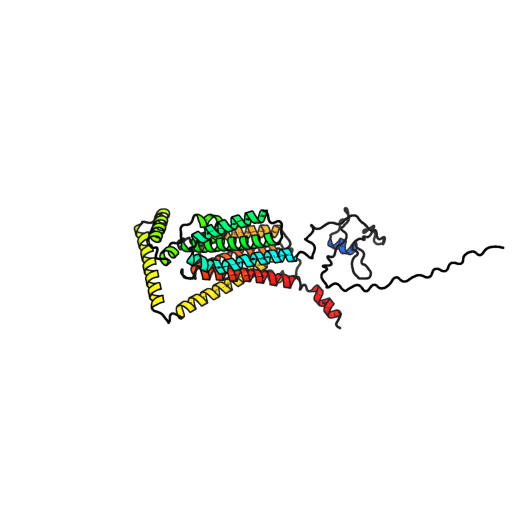HHTT--SHHHHHHHHHHHHHHHHHHHHHHHHHHHHHS-TTTHHHHHHHHHHHHHHHHHHSPPPHHHHHHTT-HHHHHHHHHHHHHHTT--HHHHHHHHHHHHHHHHHHHHHHHH-S--HHHHHHHHHHHHHHHHHHHHHHHHHHHHHHT--S-HHHHHHHHHHHHHHHHHHHHHHTTS-HHHHHHHHHHHHHHHHHHHGGGTTS----HHHHHHHHHHHHHHHHHHHHHHHHHHHHS-TTTHHHHHHHHHHHHHHHHHHHHHHHHHHHH--THHHHHHHTT--

Nearest PDB structures (foldseek):
  8jt9-assembly1_A  TM=6.209E-01  e=1.317E-04  Homo sapiens
  8tgn-assembly1_A  TM=6.054E-01  e=1.101E-04  Homo sapiens
  8t69-assembly1_A  TM=5.929E-01  e=2.572E-04  Homo sapiens
  8wre-assembly1_A  TM=6.317E-01  e=7.179E-04  Homo sapiens
  6t1z-assembly1_A  TM=5.644E-01  e=9.812E-04  Lactococcus lactis

Solvent-accessible surface area (backbone atoms only — not comparable to full-atom values): 24091 Å² total; per-residue (Å²): 137,82,88,86,82,88,85,90,79,90,75,89,75,86,82,74,89,73,81,76,78,83,73,79,96,81,72,82,81,74,90,60,66,68,60,81,69,92,85,69,95,67,55,76,67,58,40,63,70,70,40,39,54,64,44,99,82,73,48,67,41,56,52,42,35,50,74,45,84,85,48,99,80,58,85,54,74,39,76,63,91,80,58,81,77,74,67,80,80,65,69,58,78,92,48,51,62,54,61,55,48,50,53,49,42,27,50,49,19,34,49,54,24,30,70,45,43,20,60,49,33,70,73,75,33,50,56,59,49,38,56,50,25,52,52,52,27,52,52,27,53,58,52,43,78,68,44,86,42,73,65,52,40,45,54,26,41,20,48,32,31,16,21,52,46,34,29,41,49,44,23,28,52,45,36,49,60,64,39,53,88,79,51,19,64,47,49,31,56,45,20,78,79,40,21,87,68,52,40,76,77,52,77,71,42,44,68,60,30,45,76,70,68,39,50,70,64,22,47,53,52,43,42,53,53,25,58,78,70,71,45,61,67,70,61,34,53,54,50,52,51,51,51,51,52,51,52,53,51,50,54,51,51,65,75,70,46,99,72,65,61,65,66,53,49,54,53,49,54,53,47,52,53,48,26,52,49,30,17,52,42,27,23,54,28,39,43,50,60,59,69,51,75,89,42,72,66,60,48,54,53,33,52,50,50,29,53,52,52,51,59,53,42,55,71,44,57,78,75,48,58,67,67,60,51,52,53,51,38,54,51,50,42,50,50,42,54,62,68,46,58,82,51,69,90,50,92,85,76,54,71,65,61,56,50,49,49,38,50,37,33,25,47,30,50,51,41,50,55,53,51,52,51,49,35,60,70,71,36,56,84,92,50,22,50,44,53,34,26,50,26,51,42,35,18,53,51,19,33,52,49,25,60,53,53,58,53,56,53,70,74,61,52,73,77,65,62,61,63,61,56,68,75,75,114

InterPro domains:
  IPR005828 Major facilitator, sugar transporter-like [PF00083] (101-192)
  IPR036259 MFS transporter superfamily [G3DSA:1.20.1250.20] (81-418)
  IPR036259 MFS transporter superfamily [SSF103473] (100-405)

Radius of gyration: 32.31 Å; Cα contacts (8 Å, |Δi|>4): 413; chains: 1; bounding box: 80×50×119 Å